Protein 4V33 (pdb70)

CATH classification: 2.60.40.3760 (+1 more: 3.20.20.370)

Organism: Bacillus anthracis (NCBI:txid1392)

Nearest PDB structures (foldseek):
  4v33-assembly2_B  TM=1.003E+00  e=7.677E-71  Bacillus anthracis
  4hd5-assembly1_A  TM=9.875E-01  e=7.000E-64  Bacillus cereus ATCC 14579
  6go1-assembly2_B  TM=9.742E-01  e=2.228E-50  Bacillus anthracis
  6u4z-assembly1_A  TM=4.880E-01  e=1.611E-02  Bacteroides thetaiotaomicron
  3s98-assembly1_A  TM=6.382E-01  e=1.576E-01  Homo sapiens

InterPro domains:
  IPR002509 NodB homology domain [PF01522] (196-316)
  IPR002509 NodB homology domain [PS51677] (198-360)
  IPR011330 Glycoside hydrolase/deacetylase, beta/alpha-barrel [SSF88713] (162-332)

Solvent-accessible surface area: 29241 Å² total

Structure (mmCIF, N/CA/C/O backbone):
data_4V33
#
_entry.id   4V33
#
_cell.length_a   108.964
_cell.length_b   68.763
_cell.length_c   132.022
_cell.angle_alpha   90.00
_cell.angle_beta   96.86
_cell.angle_gamma   90.00
#
_symmetry.space_group_name_H-M   'C 1 2 1'
#
loop_
_entity.id
_entity.type
_entity.pdbx_description
1 polymer 'POLYSACCHARIDE DEACETYLASE-LIKE PROTEIN'
2 non-polymer 'ACETATE ION'
3 non-polymer 'ZINC ION'
4 non-polymer 1,2-ETHANEDIOL
5 water water
#
loop_
_atom_site.group_PDB
_atom_site.id
_atom_site.type_symbol
_atom_site.label_atom_id
_atom_site.label_alt_id
_atom_site.label_comp_id
_atom_site.label_asym_id
_atom_site.label_entity_id
_atom_site.label_seq_id
_atom_site.pdbx_PDB_ins_code
_atom_site.Cartn_x
_atom_site.Cartn_y
_atom_site.Cartn_z
_atom_site.occupancy
_atom_site.B_iso_or_equiv
_atom_site.auth_seq_id
_atom_site.auth_comp_id
_atom_site.auth_asym_id
_atom_site.auth_atom_id
_atom_site.pdbx_PDB_model_num
ATOM 1 N N . GLU A 1 45 ? 5.520 41.383 75.266 1.00 60.11 45 GLU A N 1
ATOM 2 C CA . GLU A 1 45 ? 5.476 41.362 76.724 1.00 54.36 45 GLU A CA 1
ATOM 3 C C . GLU A 1 45 ? 6.142 40.112 77.293 1.00 46.61 45 GLU A C 1
ATOM 4 O O . GLU A 1 45 ? 6.864 40.192 78.282 1.00 43.32 45 GLU A O 1
ATOM 10 N N . GLN A 1 46 ? 5.898 38.958 76.677 1.00 32.83 46 GLN A N 1
ATOM 11 C CA . GLN A 1 46 ? 6.613 37.740 77.064 1.00 33.93 46 GLN A CA 1
ATOM 12 C C . GLN A 1 46 ? 6.725 36.745 75.913 1.00 31.04 46 GLN A C 1
ATOM 13 O O . GLN A 1 46 ? 5.894 36.728 74.998 1.00 31.05 46 GLN A O 1
ATOM 19 N N . GLY A 1 47 ? 7.765 35.920 75.963 1.00 33.18 47 GLY A N 1
ATOM 20 C CA . GLY A 1 47 ? 7.983 34.905 74.953 1.00 30.53 47 GLY A CA 1
ATOM 21 C C . GLY A 1 47 ? 8.770 35.406 73.760 1.00 31.94 47 GLY A C 1
ATOM 22 O O . GLY A 1 47 ? 8.964 36.608 73.574 1.00 30.87 47 GLY A O 1
ATOM 23 N N . LYS A 1 48 ? 9.239 34.468 72.949 1.00 30.65 48 LYS A N 1
ATOM 24 C CA . LYS A 1 48 ? 9.981 34.799 71.745 1.00 30.79 48 LYS A CA 1
ATOM 25 C C . LYS A 1 48 ? 9.531 33.890 70.621 1.00 30.28 48 LYS A C 1
ATOM 26 O O . LYS A 1 48 ? 9.464 32.673 70.783 1.00 32.44 48 LYS A O 1
ATOM 32 N N . ILE A 1 49 ? 9.197 34.496 69.490 1.00 29.03 49 ILE A N 1
ATOM 33 C CA . ILE A 1 49 ? 8.837 33.753 68.299 1.00 25.26 49 ILE A CA 1
ATOM 34 C C . ILE A 1 49 ? 10.102 33.456 67.509 1.00 33.04 49 ILE A C 1
ATOM 35 O O . ILE A 1 49 ? 10.922 34.345 67.285 1.00 34.78 49 ILE A O 1
ATOM 40 N N . SER A 1 50 ? 10.272 32.201 67.110 1.00 30.47 50 SER A N 1
ATOM 41 C CA . SER A 1 50 ? 11.348 31.849 66.187 1.00 30.23 50 SER A CA 1
ATOM 42 C C . SER A 1 50 ? 10.802 30.927 65.110 1.00 29.74 50 SER A C 1
ATOM 43 O O . SER A 1 50 ? 9.649 30.499 65.167 1.00 29.20 50 SER A O 1
ATOM 46 N N . TYR A 1 51 ? 11.628 30.632 64.115 1.00 30.00 51 TYR A N 1
ATOM 47 C CA . TYR A 1 51 ? 11.234 29.712 63.061 1.00 31.99 51 TYR A CA 1
ATOM 48 C C . TYR A 1 51 ? 12.462 29.061 62.452 1.00 29.68 51 TYR A C 1
ATOM 49 O O . TYR A 1 51 ? 13.572 29.593 62.548 1.00 33.07 51 TYR A O 1
ATOM 58 N N . ASN A 1 52 ? 12.270 27.896 61.845 1.00 31.14 52 ASN A N 1
ATOM 59 C CA . ASN A 1 52 ? 13.365 27.233 61.153 1.00 32.02 52 ASN A CA 1
ATOM 60 C C . ASN A 1 52 ? 13.902 28.142 60.054 1.00 31.60 52 ASN A C 1
ATOM 61 O O . ASN A 1 52 ? 13.128 28.794 59.357 1.00 29.34 52 ASN A O 1
ATOM 66 N N . PRO A 1 53 ? 15.234 28.204 59.908 1.00 33.53 53 PRO A N 1
ATOM 67 C CA . PRO A 1 53 ? 15.861 29.108 58.938 1.00 33.49 53 PRO A CA 1
ATOM 68 C C . PRO A 1 53 ? 15.296 28.952 57.530 1.00 32.68 53 PRO A C 1
ATOM 69 O O . PRO A 1 53 ? 15.000 27.838 57.097 1.00 33.12 53 PRO A O 1
ATOM 73 N N . ILE A 1 54 ? 15.139 30.069 56.832 1.00 28.85 54 ILE A N 1
ATOM 74 C CA . ILE A 1 54 ? 14.685 30.042 55.453 1.00 27.56 54 ILE A CA 1
ATOM 75 C C . ILE A 1 54 ? 15.669 30.780 54.565 1.00 30.51 54 ILE A C 1
ATOM 76 O O . ILE A 1 54 ? 16.522 31.521 55.054 1.00 33.15 54 ILE A O 1
ATOM 81 N N . THR A 1 55 ? 15.558 30.556 53.261 1.00 27.17 55 THR A N 1
ATOM 82 C CA . THR A 1 55 ? 16.335 31.305 52.282 1.00 27.58 55 THR A CA 1
ATOM 83 C C . THR A 1 55 ? 15.358 31.927 51.305 1.00 25.53 55 THR A C 1
ATOM 84 O O . THR A 1 55 ? 14.146 31.748 51.435 1.00 25.35 55 THR A O 1
ATOM 88 N N . HIS A 1 56 ? 15.873 32.649 50.315 1.00 22.95 56 HIS A N 1
ATOM 89 C CA . HIS A 1 56 ? 15.012 33.304 49.332 1.00 21.27 56 HIS A CA 1
ATOM 90 C C . HIS A 1 56 ? 14.197 32.301 48.512 1.00 24.22 56 HIS A C 1
ATOM 91 O O . HIS A 1 56 ? 13.193 32.664 47.898 1.00 26.45 56 HIS A O 1
ATOM 98 N N . GLU A 1 57 ? 14.634 31.044 48.507 1.00 29.21 57 GLU A N 1
ATOM 99 C CA . GLU A 1 57 ? 13.946 29.998 47.760 1.00 32.48 57 GLU A CA 1
ATOM 100 C C . GLU A 1 57 ? 12.885 29.279 48.591 1.00 27.94 57 GLU A C 1
ATOM 101 O O . GLU A 1 57 ? 12.097 28.505 48.053 1.00 30.36 57 GLU A O 1
ATOM 107 N N . SER A 1 58 ? 12.864 29.532 49.894 1.00 25.86 58 SER A N 1
ATOM 108 C CA . SER A 1 58 ? 11.956 28.811 50.782 1.00 23.49 58 SER A CA 1
ATOM 109 C C . SER A 1 58 ? 10.492 29.142 50.509 1.00 22.64 58 SER A C 1
ATOM 110 O O . SER A 1 58 ? 10.162 30.256 50.100 1.00 22.18 58 SER A O 1
ATOM 113 N N . THR A 1 59 ? 9.618 28.165 50.743 1.00 23.65 59 THR A N 1
ATOM 114 C CA . THR A 1 59 ? 8.179 28.382 50.623 1.00 26.42 59 THR A CA 1
ATOM 115 C C . THR A 1 59 ? 7.472 28.036 51.922 1.00 26.96 59 THR A C 1
ATOM 116 O O . THR A 1 59 ? 6.285 28.308 52.078 1.00 27.02 59 THR A O 1
ATOM 120 N N . ASN A 1 60 ? 8.200 27.422 52.848 1.00 24.62 60 ASN A N 1
ATOM 121 C CA . ASN A 1 60 ? 7.627 27.049 54.132 1.00 30.28 60 ASN A CA 1
ATOM 122 C C . ASN A 1 60 ? 8.654 26.959 55.255 1.00 29.27 60 ASN A C 1
ATOM 123 O O . ASN A 1 60 ? 9.864 27.024 55.021 1.00 31.76 60 ASN A O 1
ATOM 128 N N . THR A 1 61 ? 8.155 26.821 56.477 1.00 24.34 61 THR A N 1
ATOM 129 C CA . THR A 1 61 ? 9.000 26.658 57.653 1.00 25.61 61 THR A CA 1
ATOM 130 C C . THR A 1 61 ? 8.129 26.208 58.815 1.00 29.31 61 THR A C 1
ATOM 131 O O . THR A 1 61 ? 6.952 25.904 58.629 1.00 28.52 61 THR A O 1
ATOM 135 N N . THR A 1 62 ? 8.711 26.149 60.007 1.00 25.75 62 THR A N 1
ATOM 136 C CA . THR A 1 62 ? 7.944 25.861 61.208 1.00 28.02 62 THR A CA 1
ATOM 137 C C . THR A 1 62 ? 8.209 26.938 62.248 1.00 27.40 62 THR A C 1
ATOM 138 O O . THR A 1 62 ? 9.359 27.271 62.529 1.00 30.23 62 THR A O 1
ATOM 142 N N . ILE A 1 63 ? 7.135 27.481 62.812 1.00 27.78 63 ILE A N 1
ATOM 143 C CA . ILE A 1 63 ? 7.231 28.517 63.833 1.00 26.98 63 ILE A CA 1
ATOM 144 C C . ILE A 1 63 ? 7.199 27.889 65.226 1.00 26.62 63 ILE A C 1
ATOM 145 O O . ILE A 1 63 ? 6.474 26.925 65.463 1.00 28.31 63 ILE A O 1
ATOM 150 N N . HIS A 1 64 ? 8.001 28.425 66.141 1.00 27.23 64 HIS A N 1
ATOM 151 C CA . HIS A 1 64 ? 8.005 27.951 67.519 1.00 31.52 64 HIS A CA 1
ATOM 152 C C . HIS A 1 64 ? 7.962 29.127 68.477 1.00 30.25 64 HIS A C 1
ATOM 153 O O . HIS A 1 64 ? 8.288 30.256 68.102 1.00 31.35 64 HIS A O 1
ATOM 160 N N . MET A 1 65 ? 7.580 28.855 69.721 1.00 29.17 65 MET A N 1
ATOM 161 C CA A MET A 1 65 ? 7.707 29.852 70.770 0.50 31.33 65 MET A CA 1
ATOM 162 C CA B MET A 1 65 ? 7.807 29.852 70.770 0.50 31.33 65 MET A CA 1
ATOM 163 C C . MET A 1 65 ? 8.584 29.341 71.903 1.00 36.44 65 MET A C 1
ATOM 164 O O . MET A 1 65 ? 8.485 28.183 72.308 1.00 39.09 65 MET A O 1
ATOM 173 N N . THR A 1 66 ? 9.440 30.216 72.413 1.00 32.30 66 THR A N 1
ATOM 174 C CA . THR A 1 66 ? 10.238 29.897 73.586 1.00 33.87 66 THR A CA 1
ATOM 175 C C . THR A 1 66 ? 10.104 31.008 74.617 1.00 35.77 66 THR A C 1
ATOM 176 O O . THR A 1 66 ? 9.437 32.015 74.372 1.00 33.06 66 THR A O 1
ATOM 180 N N . ASP A 1 67 ? 10.721 30.804 75.778 1.00 35.69 67 ASP A N 1
ATOM 181 C CA . ASP A 1 67 ? 10.796 31.826 76.818 1.00 37.90 67 ASP A CA 1
ATOM 182 C C . ASP A 1 67 ? 9.431 32.284 77.339 1.00 37.54 67 ASP A C 1
ATOM 183 O O . ASP A 1 67 ? 9.298 33.403 77.835 1.00 38.11 67 ASP A O 1
ATOM 188 N N . ILE A 1 68 ? 8.421 31.426 77.226 1.00 31.89 68 ILE A N 1
ATOM 189 C CA . ILE A 1 68 ? 7.105 31.748 77.775 1.00 30.16 68 ILE A CA 1
ATOM 190 C C . ILE A 1 68 ? 7.149 31.628 79.286 1.00 35.19 68 ILE A C 1
ATOM 191 O O . ILE A 1 68 ? 7.687 30.658 79.819 1.00 36.58 68 ILE A O 1
ATOM 196 N N . LYS A 1 69 ? 6.579 32.611 79.975 1.00 30.98 69 LYS A N 1
ATOM 197 C CA . LYS A 1 69 ? 6.566 32.594 81.432 1.00 37.61 69 LYS A CA 1
ATOM 198 C C . LYS A 1 69 ? 5.277 32.023 82.012 1.00 35.59 69 LYS A C 1
ATOM 199 O O . LYS A 1 69 ? 5.319 31.258 82.958 1.00 36.18 69 LYS A O 1
ATOM 205 N N . ASP A 1 70 ? 4.134 32.381 81.441 1.00 27.91 70 ASP A N 1
ATOM 206 C CA . ASP A 1 70 ? 2.867 31.815 81.886 1.00 27.85 70 ASP A CA 1
ATOM 207 C C . ASP A 1 70 ? 2.719 30.349 81.479 1.00 27.26 70 ASP A C 1
ATOM 208 O O . ASP A 1 70 ? 3.261 29.912 80.461 1.00 32.01 70 ASP A O 1
ATOM 213 N N . THR A 1 71 ? 1.967 29.599 82.272 1.00 29.09 71 THR A N 1
ATOM 214 C CA A THR A 1 71 ? 1.557 28.242 81.919 0.56 28.89 71 THR A CA 1
ATOM 215 C CA B THR A 1 71 ? 1.593 28.249 81.886 0.44 28.48 71 THR A CA 1
ATOM 216 C C . THR A 1 71 ? 0.430 28.308 80.897 1.00 29.04 71 THR A C 1
ATOM 217 O O . THR A 1 71 ? -0.601 28.922 81.160 1.00 31.61 71 THR A O 1
ATOM 224 N N . LEU A 1 72 ? 0.615 27.671 79.745 1.00 25.22 72 LEU A N 1
ATOM 225 C CA . LEU A 1 72 ? -0.372 27.743 78.670 1.00 24.78 72 LEU A CA 1
ATOM 226 C C . LEU A 1 72 ? -0.808 26.381 78.154 1.00 28.94 72 LEU A C 1
ATOM 227 O O . LEU A 1 72 ? -0.051 25.413 78.202 1.00 30.05 72 LEU A O 1
ATOM 232 N N . THR A 1 73 ? -2.026 26.322 77.624 1.00 26.16 73 THR A N 1
ATOM 233 C CA A THR A 1 73 ? -2.519 25.124 76.958 0.32 26.70 73 THR A CA 1
ATOM 234 C CA B THR A 1 73 ? -2.491 25.117 76.951 0.68 25.85 73 THR A CA 1
ATOM 235 C C . THR A 1 73 ? -2.415 25.291 75.441 1.00 27.37 73 THR A C 1
ATOM 236 O O . THR A 1 73 ? -2.384 24.313 74.695 1.00 25.52 73 THR A O 1
ATOM 243 N N . GLU A 1 74 ? -2.355 26.541 74.991 1.00 22.01 74 GLU A N 1
ATOM 244 C CA . GLU A 1 74 ? -2.458 26.836 73.571 1.00 21.33 74 GLU A CA 1
ATOM 245 C C . GLU A 1 74 ? -1.801 28.170 73.251 1.00 20.75 74 GLU A C 1
ATOM 246 O O . GLU A 1 74 ? -1.781 29.074 74.083 1.00 21.51 74 GLU A O 1
ATOM 252 N N . VAL A 1 75 ? -1.255 28.284 72.046 1.00 20.50 75 VAL A N 1
ATOM 253 C CA . VAL A 1 75 ? -0.810 29.566 71.518 1.00 19.87 75 VAL A CA 1
ATOM 254 C C . VAL A 1 75 ? -1.579 29.816 70.233 1.00 22.41 75 VAL A C 1
ATOM 255 O O . VAL A 1 75 ? -1.708 28.922 69.398 1.00 21.20 75 VAL A O 1
ATOM 259 N N . GLN A 1 76 ? -2.117 31.020 70.081 1.00 18.35 76 GLN A N 1
ATOM 260 C CA . GLN A 1 76 ? -2.756 31.383 68.820 1.00 17.69 76 GLN A CA 1
ATOM 261 C C . GLN A 1 76 ? -1.922 32.412 68.101 1.00 17.70 76 GLN A C 1
ATOM 262 O O . GLN A 1 76 ? -1.572 33.442 68.675 1.00 17.34 76 GLN A O 1
ATOM 268 N N . TYR A 1 77 ? -1.601 32.122 66.843 1.00 17.14 77 TYR A N 1
ATOM 269 C CA . TYR A 1 77 ? -0.793 33.015 66.026 1.00 17.98 77 TYR A CA 1
ATOM 270 C C . TYR A 1 77 ? -1.674 33.733 65.023 1.00 18.34 77 TYR A C 1
ATOM 271 O O . TYR A 1 77 ? -2.214 33.107 64.107 1.00 18.35 77 TYR A O 1
ATOM 280 N N . LYS A 1 78 ? -1.824 35.042 65.191 1.00 15.80 78 LYS A N 1
ATOM 281 C CA . LYS A 1 78 ? -2.557 35.839 64.220 1.00 15.31 78 LYS A CA 1
ATOM 282 C C . LYS A 1 78 ? -1.560 36.266 63.154 1.00 15.36 78 LYS A C 1
ATOM 283 O O . LYS A 1 78 ? -0.546 36.894 63.462 1.00 17.02 78 LYS A O 1
ATOM 289 N N . ILE A 1 79 ? -1.845 35.908 61.910 1.00 14.84 79 ILE A N 1
ATOM 290 C CA . ILE A 1 79 ? -0.886 36.123 60.834 1.00 14.66 79 ILE A CA 1
ATOM 291 C C . ILE A 1 79 ? -1.566 36.787 59.654 1.00 14.25 79 ILE A C 1
ATOM 292 O O . ILE A 1 79 ? -2.695 36.434 59.284 1.00 15.32 79 ILE A O 1
ATOM 297 N N . TRP A 1 80 ? -0.881 37.769 59.078 1.00 15.03 80 TRP A N 1
ATOM 298 C CA . TRP A 1 80 ? -1.342 38.384 57.845 1.00 14.85 80 TRP A CA 1
ATOM 299 C C . TRP A 1 80 ? -0.167 38.842 57.009 1.00 14.08 80 TRP A C 1
ATOM 300 O O . TRP A 1 80 ? 0.934 39.053 57.518 1.00 17.56 80 TRP A O 1
ATOM 311 N N . ARG A 1 81 ? -0.411 38.999 55.714 1.00 15.38 81 ARG A N 1
ATOM 312 C CA . ARG A 1 81 ? 0.592 39.576 54.832 1.00 17.03 81 ARG A CA 1
ATOM 313 C C . ARG A 1 81 ? 0.503 41.076 54.930 1.00 15.96 81 ARG A C 1
ATOM 314 O O . ARG A 1 81 ? -0.569 41.641 54.737 1.00 18.37 81 ARG A O 1
ATOM 322 N N . THR A 1 82 ? 1.632 41.717 55.201 1.00 16.27 82 THR A N 1
ATOM 323 C CA . THR A 1 82 ? 1.677 43.170 55.307 1.00 16.01 82 THR A CA 1
ATOM 324 C C . THR A 1 82 ? 1.032 43.840 54.092 1.00 18.39 82 THR A C 1
ATOM 325 O O . THR A 1 82 ? 0.266 44.801 54.229 1.00 19.26 82 THR A O 1
ATOM 329 N N . ALA A 1 83 ? 1.318 43.291 52.916 1.00 16.96 83 ALA A N 1
ATOM 330 C CA . ALA A 1 83 ? 0.821 43.834 51.653 1.00 16.17 83 ALA A CA 1
ATOM 331 C C . ALA A 1 83 ? -0.703 43.831 51.559 1.00 19.93 83 ALA A C 1
ATOM 332 O O . ALA A 1 83 ? -1.293 44.673 50.882 1.00 22.42 83 ALA A O 1
ATOM 334 N N . ASP A 1 84 ? -1.340 42.886 52.240 1.00 16.41 84 ASP A N 1
ATOM 335 C CA . ASP A 1 84 ? -2.789 42.733 52.150 1.00 16.34 84 ASP A CA 1
ATOM 336 C C . ASP A 1 84 ? -3.538 43.415 53.297 1.00 17.86 84 ASP A C 1
ATOM 337 O O . ASP A 1 84 ? -4.753 43.635 53.211 1.00 22.38 84 ASP A O 1
ATOM 342 N N . GLY A 1 85 ? -2.821 43.747 54.370 1.00 19.74 85 GLY A N 1
ATOM 343 C CA . GLY A 1 85 ? -3.423 44.469 55.480 1.00 20.64 85 GLY A CA 1
ATOM 344 C C . GLY A 1 85 ? -3.873 43.581 56.625 1.00 20.33 85 GLY A C 1
ATOM 345 O O . GLY A 1 85 ? -4.294 42.440 56.425 1.00 19.80 85 GLY A O 1
ATOM 346 N N . LYS A 1 86 ? -3.805 44.125 57.835 1.00 19.23 86 LYS A N 1
ATOM 347 C CA . LYS A 1 86 ? -4.178 43.385 59.036 1.00 18.85 86 LYS A CA 1
ATOM 348 C C . LYS A 1 86 ? -5.634 42.922 59.025 1.00 19.38 86 LYS A C 1
ATOM 349 O O . LYS A 1 86 ? -5.984 41.926 59.663 1.00 19.51 86 LYS A O 1
ATOM 355 N N . GLU A 1 87 ? -6.484 43.635 58.297 1.00 21.15 87 GLU A N 1
ATOM 356 C CA . GLU A 1 87 ? -7.889 43.258 58.221 1.00 20.74 87 GLU A CA 1
ATOM 357 C C . GLU A 1 87 ? -8.074 41.869 57.602 1.00 19.60 87 GLU A C 1
ATOM 358 O O . GLU A 1 87 ? -9.115 41.233 57.803 1.00 21.98 87 GLU A O 1
ATOM 364 N N . THR A 1 88 ? -7.074 41.403 56.850 1.00 19.64 88 THR A N 1
ATOM 365 C CA . THR A 1 88 ? -7.156 40.103 56.183 1.00 18.11 88 THR A CA 1
ATOM 366 C C . THR A 1 88 ? -6.587 38.957 57.017 1.00 18.20 88 THR A C 1
ATOM 367 O O . THR A 1 88 ? -6.526 37.822 56.548 1.00 17.73 88 THR A O 1
ATOM 371 N N . ALA A 1 89 ? -6.184 39.249 58.250 1.00 16.61 89 ALA A N 1
ATOM 372 C CA . ALA A 1 89 ? -5.528 38.248 59.093 1.00 16.71 89 ALA A CA 1
ATOM 373 C C . ALA A 1 89 ? -6.387 37.025 59.388 1.00 16.19 89 ALA A C 1
ATOM 374 O O . ALA A 1 89 ? -7.620 37.101 59.426 1.00 17.85 89 ALA A O 1
ATOM 376 N N . LYS A 1 90 ? -5.716 35.897 59.599 1.00 16.70 90 LYS A N 1
ATOM 377 C CA . LYS A 1 90 ? -6.351 34.701 60.133 1.00 16.76 90 LYS A CA 1
ATOM 378 C C . LYS A 1 90 ? -5.606 34.307 61.398 1.00 16.77 90 LYS A C 1
ATOM 379 O O . LYS A 1 90 ? -4.515 34.820 61.680 1.00 18.61 90 LYS A O 1
ATOM 385 N N . SER A 1 91 ? -6.191 33.406 62.170 1.00 15.77 91 SER A N 1
ATOM 386 C CA . SER A 1 91 ? -5.537 32.941 63.381 1.00 15.94 91 SER A CA 1
ATOM 387 C C . SER A 1 91 ? -5.314 31.435 63.313 1.00 20.54 91 SER A C 1
ATOM 388 O O . SER A 1 91 ? -6.241 30.673 63.032 1.00 20.47 91 SER A O 1
ATOM 391 N N . LEU A 1 92 ? -4.081 31.015 63.577 1.00 19.71 92 LEU A N 1
ATOM 392 C CA . LEU A 1 92 ? -3.711 29.606 63.530 1.00 20.39 92 LEU A CA 1
ATOM 393 C C . LEU A 1 92 ? -3.279 29.146 64.921 1.00 24.32 92 LEU A C 1
ATOM 394 O O . LEU A 1 92 ? -2.397 29.748 65.532 1.00 23.12 92 LEU A O 1
ATOM 399 N N . SER A 1 93 ? -3.907 28.079 65.406 1.00 21.89 93 SER A N 1
ATOM 400 C CA . SER A 1 93 ? -3.708 27.594 66.769 1.00 23.74 93 SER A CA 1
ATOM 401 C C . SER A 1 93 ? -2.709 26.441 66.835 1.00 27.13 93 SER A C 1
ATOM 402 O O . SER A 1 93 ? -2.729 25.546 65.994 1.00 26.59 93 SER A O 1
ATOM 405 N N . SER A 1 94 ? -1.830 26.480 67.831 1.00 21.58 94 SER A N 1
ATOM 406 C CA . SER A 1 94 ? -1.022 25.316 68.184 1.00 23.43 94 SER A CA 1
ATOM 407 C C . SER A 1 94 ? -1.282 24.899 69.624 1.00 27.61 94 SER A C 1
ATOM 408 O O . SER A 1 94 ? -1.271 25.730 70.535 1.00 23.30 94 SER A O 1
ATOM 411 N N . LYS A 1 95 ? -1.502 23.606 69.828 1.00 25.36 95 LYS A N 1
ATOM 412 C CA . LYS A 1 95 ? -1.611 23.063 71.181 1.00 28.31 95 LYS A CA 1
ATOM 413 C C . LYS A 1 95 ? -0.457 22.098 71.443 1.00 29.66 95 LYS A C 1
ATOM 414 O O . LYS A 1 95 ? -0.508 21.284 72.366 1.00 34.19 95 LYS A O 1
ATOM 420 N N . GLU A 1 96 ? 0.587 22.214 70.626 1.00 30.54 96 GLU A N 1
ATOM 421 C CA . GLU A 1 96 ? 1.766 21.355 70.731 1.00 33.05 96 GLU A CA 1
ATOM 422 C C . GLU A 1 96 ? 2.713 21.849 71.818 1.00 29.56 96 GLU A C 1
ATOM 423 O O . GLU A 1 96 ? 3.846 22.242 71.535 1.00 37.02 96 GLU A O 1
ATOM 429 N N . LYS A 1 97 ? 2.244 21.814 73.059 1.00 34.70 97 LYS A N 1
ATOM 430 C CA . LYS A 1 97 ? 2.997 22.337 74.194 1.00 36.95 97 LYS A CA 1
ATOM 431 C C . LYS A 1 97 ? 4.373 21.689 74.363 1.00 42.73 97 LYS A C 1
ATOM 432 O O . LYS A 1 97 ? 5.344 22.358 74.721 1.00 46.35 97 LYS A O 1
ATOM 438 N N . GLU A 1 98 ? 4.459 20.393 74.090 1.00 39.82 98 GLU A N 1
ATOM 439 C CA . GLU A 1 98 ? 5.720 19.672 74.258 1.00 41.25 98 GLU A CA 1
ATOM 440 C C . GLU A 1 98 ? 6.697 19.926 73.114 1.00 41.84 98 GLU A C 1
ATOM 441 O O . GLU A 1 98 ? 7.863 19.530 73.183 1.00 42.42 98 GLU A O 1
ATOM 447 N N . LYS A 1 99 ? 6.217 20.587 72.063 1.00 38.83 99 LYS A N 1
ATOM 448 C CA . LYS A 1 99 ? 7.056 20.933 70.923 1.00 39.15 99 LYS A CA 1
ATOM 449 C C . LYS A 1 99 ? 7.134 22.446 70.730 1.00 34.52 99 LYS A C 1
ATOM 450 O O . LYS A 1 99 ? 7.156 22.931 69.598 1.00 37.11 99 LYS A O 1
ATOM 456 N N . GLN A 1 100 ? 7.178 23.179 71.840 1.00 36.87 100 GLN A N 1
ATOM 457 C CA . GLN A 1 100 ? 7.303 24.637 71.820 1.00 39.20 100 GLN A CA 1
ATOM 458 C C . GLN A 1 100 ? 6.226 25.315 70.967 1.00 33.69 100 GLN A C 1
ATOM 459 O O . GLN A 1 100 ? 6.500 26.282 70.257 1.00 33.98 100 GLN A O 1
ATOM 465 N N . PHE A 1 101 ? 5.007 24.787 71.054 1.00 31.43 101 PHE A N 1
ATOM 466 C CA . PHE A 1 101 ? 3.856 25.314 70.318 1.00 27.50 101 PHE A CA 1
ATOM 467 C C . PHE A 1 101 ? 4.149 25.463 68.834 1.00 28.54 101 PHE A C 1
ATOM 468 O O . PHE A 1 101 ? 3.844 26.481 68.203 1.00 26.69 101 PHE A O 1
ATOM 476 N N . SER A 1 102 ? 4.742 24.405 68.297 1.00 27.87 102 SER A N 1
ATOM 477 C CA A SER A 1 102 ? 5.122 24.339 66.896 0.61 27.88 102 SER A CA 1
ATOM 478 C CA B SER A 1 102 ? 5.126 24.363 66.895 0.39 27.62 102 SER A CA 1
ATOM 479 C C . SER A 1 102 ? 3.937 24.614 65.980 1.00 26.53 102 SER A C 1
ATOM 480 O O . SER A 1 102 ? 2.830 24.121 66.220 1.00 26.12 102 SER A O 1
ATOM 485 N N . LEU A 1 103 ? 4.177 25.398 64.936 1.00 26.01 103 LEU A N 1
ATOM 486 C CA . LEU A 1 103 ? 3.164 25.690 63.935 1.00 26.55 103 LEU A CA 1
ATOM 487 C C . LEU A 1 103 ? 3.792 25.639 62.552 1.00 27.03 103 LEU A C 1
ATOM 488 O O . LEU A 1 103 ? 4.661 26.452 62.226 1.00 28.38 103 LEU A O 1
ATOM 493 N N . PRO A 1 104 ? 3.362 24.672 61.732 1.00 26.36 104 PRO A N 1
ATOM 494 C CA . PRO A 1 104 ? 3.806 24.636 60.338 1.00 27.60 104 PRO A CA 1
ATOM 495 C C . PRO A 1 104 ? 3.296 25.869 59.607 1.00 26.23 104 PRO A C 1
ATOM 496 O O . PRO A 1 104 ? 2.130 26.244 59.745 1.00 29.44 104 PRO A O 1
ATOM 500 N N . PHE A 1 105 ? 4.173 26.508 58.845 1.00 27.46 105 PHE A N 1
ATOM 501 C CA . PHE A 1 105 ? 3.788 27.667 58.064 1.00 24.42 105 PHE A CA 1
ATOM 502 C C . PHE A 1 105 ? 4.144 27.419 56.612 1.00 27.81 105 PHE A C 1
ATOM 503 O O . PHE A 1 105 ? 5.274 27.057 56.307 1.00 33.10 105 PHE A O 1
ATOM 511 N N . ASP A 1 106 ? 3.187 27.627 55.718 1.00 27.75 106 ASP A N 1
ATOM 512 C CA . ASP A 1 106 ? 3.436 27.451 54.297 1.00 25.52 106 ASP A CA 1
ATOM 513 C C . ASP A 1 106 ? 2.772 28.573 53.515 1.00 23.39 106 ASP A C 1
ATOM 514 O O . ASP A 1 106 ? 1.619 28.917 53.772 1.00 25.10 106 ASP A O 1
ATOM 519 N N . THR A 1 107 ? 3.488 29.145 52.550 1.00 22.29 107 THR A N 1
ATOM 520 C CA . THR A 1 107 ? 2.904 30.202 51.736 1.00 22.91 107 THR A CA 1
ATOM 521 C C . THR A 1 107 ? 1.673 29.712 50.970 1.00 23.11 107 THR A C 1
ATOM 522 O O . THR A 1 107 ? 0.837 30.512 50.559 1.00 20.51 107 THR A O 1
ATOM 526 N N . LYS A 1 108 ? 1.558 28.396 50.804 1.00 22.42 108 LYS A N 1
ATOM 527 C CA . LYS A 1 108 ? 0.370 27.786 50.213 1.00 27.03 108 LYS A CA 1
ATOM 528 C C . LYS A 1 108 ? -0.893 28.138 51.012 1.00 27.33 108 LYS A C 1
ATOM 529 O O . LYS A 1 108 ? -1.995 28.169 50.462 1.00 31.21 108 LYS A O 1
ATOM 535 N N . GLU A 1 109 ? -0.725 28.408 52.305 1.00 23.86 109 GLU A N 1
ATOM 536 C CA . GLU A 1 109 ? -1.848 28.768 53.173 1.00 27.66 109 GLU A CA 1
ATOM 537 C C . GLU A 1 109 ? -2.274 30.216 52.969 1.00 23.20 109 GLU A C 1
ATOM 538 O O . GLU A 1 109 ? -3.254 30.670 53.567 1.00 21.78 109 GLU A O 1
ATOM 544 N N . PHE A 1 110 ? -1.510 30.950 52.164 1.00 20.95 110 PHE A N 1
ATOM 545 C CA . PHE A 1 110 ? -1.809 32.349 51.874 1.00 17.90 110 PHE A CA 1
ATOM 546 C C . PHE A 1 110 ? -1.807 32.592 50.368 1.00 18.72 110 PHE A C 1
ATOM 547 O O . PHE A 1 110 ? -1.186 33.531 49.870 1.00 19.74 110 PHE A O 1
ATOM 555 N N . GLU A 1 111 ? -2.526 31.723 49.665 1.00 19.94 111 GLU A N 1
ATOM 556 C CA . GLU A 1 111 ? -2.734 31.832 48.222 1.00 20.40 111 GLU A CA 1
ATOM 557 C C . GLU A 1 111 ? -1.435 31.766 47.410 1.00 22.56 111 GLU A C 1
ATOM 558 O O . GLU A 1 111 ? -1.395 32.217 46.264 1.00 24.01 111 GLU A O 1
ATOM 564 N N . GLY A 1 112 ? -0.384 31.198 47.999 1.00 22.02 112 GLY A N 1
ATOM 565 C CA . GLY A 1 112 ? 0.908 31.119 47.330 1.00 22.36 112 GLY A CA 1
ATOM 566 C C . GLY A 1 112 ? 1.673 32.432 47.330 1.00 23.91 112 GLY A C 1
ATOM 567 O O . GLY A 1 112 ? 2.711 32.569 46.672 1.00 22.71 112 GLY A O 1
ATOM 568 N N . LYS A 1 113 ? 1.158 33.409 48.063 1.00 19.55 113 LYS A N 1
ATOM 569 C CA . LYS A 1 113 ? 1.745 34.736 48.085 1.00 15.52 113 LYS A CA 1
ATOM 570 C C . LYS A 1 113 ? 2.987 34.794 48.973 1.00 20.88 113 LYS A C 1
ATOM 571 O O . LYS A 1 113 ? 3.140 34.004 49.900 1.00 20.80 113 LYS A O 1
ATOM 577 N N . ARG A 1 114 ? 3.869 35.742 48.673 1.00 20.62 114 ARG A N 1
ATOM 578 C CA . ARG A 1 114 ? 5.138 35.870 49.376 1.00 17.77 114 ARG A CA 1
ATOM 579 C C . ARG A 1 114 ? 5.275 37.263 49.991 1.00 19.88 114 ARG A C 1
ATOM 580 O O . ARG A 1 114 ? 4.299 38.012 50.085 1.00 23.25 114 ARG A O 1
ATOM 588 N N . GLY A 1 115 ? 6.476 37.610 50.430 1.00 16.07 115 GLY A N 1
ATOM 589 C CA . GLY A 1 115 ? 6.680 38.874 51.111 1.00 16.76 115 GLY A CA 1
ATOM 590 C C . GLY A 1 115 ? 6.691 38.761 52.624 1.00 17.44 115 GLY A C 1
ATOM 591 O O . GLY A 1 115 ? 6.899 37.680 53.183 1.00 17.95 115 GLY A O 1
ATOM 592 N N . GLU A 1 116 ? 6.480 39.896 53.283 1.00 16.23 116 GLU A N 1
ATOM 593 C CA . GLU A 1 116 ? 6.478 39.963 54.742 1.00 17.70 116 GLU A CA 1
ATOM 594 C C . GLU A 1 116 ? 5.132 39.538 55.325 1.00 17.59 116 GLU A C 1
ATOM 595 O O . GLU A 1 116 ? 4.065 40.009 54.903 1.00 17.89 116 GLU A O 1
ATOM 601 N N . PHE A 1 117 ? 5.200 38.630 56.287 1.00 17.28 117 PHE A N 1
ATOM 602 C CA . PHE A 1 117 ? 4.034 38.211 57.051 1.00 18.16 117 PHE A CA 1
ATOM 603 C C . PHE A 1 117 ? 4.239 38.653 58.492 1.00 17.21 117 PHE A C 1
ATOM 604 O O . PHE A 1 117 ? 5.259 38.338 59.096 1.00 19.66 117 PHE A O 1
ATOM 612 N N . GLN A 1 118 ? 3.269 39.377 59.045 1.00 17.27 118 GLN A N 1
ATOM 613 C CA . GLN A 1 118 ? 3.315 39.736 60.460 1.00 16.56 118 GLN A CA 1
ATOM 614 C C . GLN A 1 118 ? 2.676 38.651 61.318 1.00 17.34 118 GLN A C 1
ATOM 615 O O . GLN A 1 118 ? 1.740 37.975 60.880 1.00 16.51 118 GLN A O 1
ATOM 621 N N . ILE A 1 119 ? 3.212 38.473 62.525 1.00 18.24 119 ILE A N 1
ATOM 622 C CA . ILE A 1 119 ? 2.767 37.430 63.438 1.00 18.73 119 ILE A CA 1
ATOM 623 C C . ILE A 1 119 ? 2.541 38.035 64.823 1.00 19.48 119 ILE A C 1
ATOM 624 O O . ILE A 1 119 ? 3.451 38.629 65.396 1.00 20.13 119 ILE A O 1
ATOM 629 N N . GLU A 1 120 ? 1.327 37.892 65.352 1.00 18.02 120 GLU A N 1
ATOM 630 C CA . GLU A 1 120 ? 1.032 38.283 66.729 1.00 17.85 120 GLU A CA 1
ATOM 631 C C . GLU A 1 120 ? 0.597 37.048 67.484 1.00 19.98 120 GLU A C 1
ATOM 632 O O . GLU A 1 120 ? -0.385 36.406 67.109 1.00 23.42 120 GLU A O 1
ATOM 638 N N . ALA A 1 121 ? 1.304 36.728 68.560 1.00 18.88 121 ALA A N 1
ATOM 639 C CA . ALA A 1 121 ? 0.984 35.539 69.339 1.00 18.33 121 ALA A CA 1
ATOM 640 C C . ALA A 1 121 ? 0.320 35.885 70.660 1.00 20.34 121 ALA A C 1
ATOM 641 O O . ALA A 1 121 ? 0.746 36.803 71.356 1.00 20.79 121 ALA A O 1
ATOM 643 N N . ILE A 1 122 ? -0.731 35.141 70.990 1.00 18.13 122 ILE A N 1
ATOM 644 C CA . ILE A 1 122 ? -1.340 35.196 72.311 1.00 18.50 122 ILE A CA 1
ATOM 645 C C . ILE A 1 122 ? -1.375 33.795 72.885 1.00 18.92 122 ILE A C 1
ATOM 646 O O . ILE A 1 122 ? -1.333 32.815 72.146 1.00 20.51 122 ILE A O 1
ATOM 651 N N . GLY A 1 123 ? -1.417 33.702 74.211 1.00 19.53 123 GLY A N 1
ATOM 652 C CA . GLY A 1 123 ? -1.509 32.413 74.862 1.00 20.02 123 GLY A CA 1
ATOM 653 C C . GLY A 1 123 ? -2.888 32.218 75.457 1.00 19.80 123 GLY A C 1
ATOM 654 O O . GLY A 1 123 ? -3.568 33.192 75.788 1.00 19.56 123 GLY A O 1
ATOM 655 N N . ILE A 1 124 ? -3.305 30.962 75.583 1.00 20.01 124 ILE A N 1
ATOM 656 C CA . ILE A 1 124 ? -4.571 30.634 76.232 1.00 19.97 124 ILE A CA 1
ATOM 657 C C . ILE A 1 124 ? -4.295 29.729 77.422 1.00 23.18 124 ILE A C 1
ATOM 658 O O . ILE A 1 124 ? -3.626 28.704 77.274 1.00 23.04 124 ILE A O 1
ATOM 663 N N . LYS A 1 125 ? -4.806 30.102 78.596 1.00 21.85 125 LYS A N 1
ATOM 664 C CA . LYS A 1 125 ? -4.686 29.266 79.795 1.00 22.69 125 LYS A CA 1
ATOM 665 C C . LYS A 1 125 ? -5.761 28.179 79.796 1.00 22.46 125 LYS A C 1
ATOM 666 O O . LYS A 1 125 ? -6.698 28.216 78.991 1.00 23.31 125 LYS A O 1
ATOM 672 N N . GLU A 1 126 ? -5.629 27.227 80.719 1.00 26.08 126 GLU A N 1
ATOM 673 C CA . GLU A 1 126 ? -6.588 26.132 80.831 1.00 31.02 126 GLU A CA 1
ATOM 674 C C . GLU A 1 126 ? -8.019 26.633 81.050 1.00 27.68 126 GLU A C 1
ATOM 675 O O . GLU A 1 126 ? -8.962 26.071 80.493 1.00 29.44 126 GLU A O 1
ATOM 681 N N . ASP A 1 127 ? -8.182 27.698 81.833 1.00 25.87 127 ASP A N 1
ATOM 682 C CA . ASP A 1 127 ? -9.523 28.250 82.046 1.00 26.29 127 ASP A CA 1
ATOM 683 C C . ASP A 1 127 ? -9.995 29.192 80.936 1.00 23.22 127 ASP A C 1
ATOM 684 O O . ASP A 1 127 ? -11.086 29.757 81.028 1.00 24.37 127 ASP A O 1
ATOM 689 N N . GLY A 1 128 ? -9.174 29.367 79.899 1.00 22.29 128 GLY A N 1
ATOM 690 C CA . GLY A 1 128 ? -9.578 30.156 78.747 1.00 21.64 128 GLY A CA 1
ATOM 691 C C . GLY A 1 128 ? -9.052 31.582 78.712 1.00 19.93 128 GLY A C 1
ATOM 692 O O . GLY A 1 128 ? -9.227 32.285 77.716 1.00 20.63 128 GLY A O 1
ATOM 693 N N . LYS A 1 129 ? -8.419 32.012 79.802 1.00 21.67 129 LYS A N 1
ATOM 694 C CA . LYS A 1 129 ? -7.870 33.363 79.878 1.00 20.41 129 LYS A CA 1
ATOM 695 C C . LYS A 1 129 ? -6.847 33.596 78.772 1.00 21.62 129 LYS A C 1
ATOM 696 O O . LYS A 1 129 ? -5.984 32.752 78.537 1.00 21.87 129 LYS A O 1
ATOM 702 N N . THR A 1 130 ? -6.952 34.729 78.082 1.00 19.73 130 THR A N 1
ATOM 703 C CA . THR A 1 130 ? -5.973 35.064 77.046 1.00 19.43 130 THR A CA 1
ATOM 704 C C . THR A 1 130 ? -4.824 35.873 77.633 1.00 20.76 130 THR A C 1
ATOM 705 O O . THR A 1 130 ? -5.019 36.692 78.539 1.00 22.75 130 THR A O 1
ATOM 709 N N . ILE A 1 131 ? -3.627 35.624 77.114 1.00 20.30 131 ILE A N 1
ATOM 710 C CA . ILE A 1 131 ? -2.405 36.246 77.610 1.00 23.62 131 ILE A CA 1
ATOM 711 C C . ILE A 1 131 ? -1.626 36.812 76.432 1.00 23.30 131 ILE A C 1
ATOM 712 O O . ILE A 1 131 ? -1.248 36.071 75.528 1.00 21.52 131 ILE A O 1
ATOM 717 N N . PRO A 1 132 ? -1.377 38.128 76.435 1.00 24.14 132 PRO A N 1
ATOM 718 C CA . PRO A 1 132 ? -0.558 38.709 75.367 1.00 25.00 132 PRO A CA 1
ATOM 719 C C . PRO A 1 132 ? 0.857 38.146 75.432 1.00 21.33 132 PRO A C 1
ATOM 720 O O . PRO A 1 132 ? 1.434 38.056 76.515 1.00 23.82 132 PRO A O 1
ATOM 724 N N . LEU A 1 133 ? 1.401 37.755 74.287 1.00 20.85 133 LEU A N 1
ATOM 725 C CA . LEU A 1 133 ? 2.769 37.262 74.266 1.00 25.24 133 LEU A CA 1
ATOM 726 C C . LEU A 1 133 ? 3.675 38.255 73.543 1.00 24.39 133 LEU A C 1
ATOM 727 O O . LEU A 1 133 ? 4.201 39.183 74.159 1.00 27.72 133 LEU A O 1
ATOM 732 N N . THR A 1 134 ? 3.844 38.085 72.241 1.00 22.36 134 THR A N 1
ATOM 733 C CA . THR A 1 134 ? 4.775 38.933 71.511 1.00 23.61 134 THR A CA 1
ATOM 734 C C . THR A 1 134 ? 4.436 38.989 70.021 1.00 23.09 134 THR A C 1
ATOM 735 O O . THR A 1 134 ? 3.519 38.309 69.555 1.00 23.56 134 THR A O 1
ATOM 739 N N . LYS A 1 135 ? 5.164 39.823 69.288 1.00 22.30 135 LYS A N 1
ATOM 740 C CA . LYS A 1 135 ? 4.939 40.004 67.863 1.00 22.75 135 LYS A CA 1
ATOM 741 C C . LYS A 1 135 ? 6.252 39.813 67.128 1.00 22.69 135 LYS A C 1
ATOM 742 O O . LYS A 1 135 ? 7.323 40.062 67.686 1.00 25.69 135 LYS A O 1
ATOM 748 N N . SER A 1 136 ? 6.163 39.364 65.881 1.00 22.32 136 SER A N 1
ATOM 749 C CA . SER A 1 136 ? 7.336 39.246 65.030 1.00 21.27 136 SER A CA 1
ATOM 750 C C . SER A 1 136 ? 6.883 39.270 63.580 1.00 21.21 136 SER A C 1
ATOM 751 O O . SER A 1 136 ? 5.748 39.641 63.277 1.00 20.53 136 SER A O 1
ATOM 754 N N . ALA A 1 137 ? 7.788 38.885 62.692 1.00 23.58 137 ALA A N 1
ATOM 755 C CA . ALA A 1 137 ? 7.491 38.811 61.278 1.00 21.93 137 ALA A CA 1
ATOM 756 C C . ALA A 1 137 ? 8.400 37.782 60.630 1.00 19.08 137 ALA A C 1
ATOM 757 O O . ALA A 1 137 ? 9.464 37.443 61.162 1.00 22.87 137 ALA A O 1
ATOM 759 N N . ILE A 1 138 ? 7.955 37.275 59.490 1.00 19.33 138 ILE A N 1
ATOM 760 C CA . ILE A 1 138 ? 8.769 36.397 58.666 1.00 21.16 138 ILE A CA 1
ATOM 761 C C . ILE A 1 138 ? 8.638 36.854 57.221 1.00 18.21 138 ILE A C 1
ATOM 762 O O . ILE A 1 138 ? 7.551 37.212 56.771 1.00 19.41 138 ILE A O 1
ATOM 767 N N . THR A 1 139 ? 9.753 36.864 56.498 1.00 19.44 139 THR A N 1
ATOM 768 C CA . THR A 1 139 ? 9.735 37.349 55.125 1.00 20.02 139 THR A CA 1
ATOM 769 C C . THR A 1 139 ? 10.190 36.293 54.127 1.00 19.48 139 THR A C 1
ATOM 770 O O . THR A 1 139 ? 11.314 35.796 54.196 1.00 21.94 139 THR A O 1
ATOM 774 N N . PHE A 1 140 ? 9.291 35.949 53.209 1.00 17.30 140 PHE A N 1
ATOM 775 C CA . PHE A 1 140 ? 9.623 35.112 52.066 1.00 19.42 140 PHE A CA 1
ATOM 776 C C . PHE A 1 140 ? 9.905 36.035 50.886 1.00 19.06 140 PHE A C 1
ATOM 777 O O . PHE A 1 140 ? 8.986 36.614 50.308 1.00 18.63 140 PHE A O 1
ATOM 785 N N . GLU A 1 141 ? 11.184 36.184 50.554 1.00 19.82 141 GLU A N 1
ATOM 786 C CA . GLU A 1 141 ? 11.621 37.202 49.595 1.00 18.97 141 GLU A CA 1
ATOM 787 C C . GLU A 1 141 ? 10.851 37.179 48.287 1.00 18.41 141 GLU A C 1
ATOM 788 O O . GLU A 1 141 ? 10.682 36.125 47.672 1.00 21.24 141 GLU A O 1
ATOM 794 N N . GLN A 1 142 ? 10.362 38.349 47.889 1.00 18.72 142 GLN A N 1
ATOM 795 C CA . GLN A 1 142 ? 9.675 38.496 46.611 1.00 17.21 142 GLN A CA 1
ATOM 796 C C . GLN A 1 142 ? 10.628 38.889 45.501 1.00 18.28 142 GLN A C 1
ATOM 797 O O . GLN A 1 142 ? 11.562 39.664 45.710 1.00 19.55 142 GLN A O 1
ATOM 803 N N . LYS A 1 143 ? 10.374 38.359 44.313 1.00 17.33 143 LYS A N 1
ATOM 804 C CA A LYS A 1 143 ? 11.121 38.781 43.136 0.54 17.16 143 LYS A CA 1
ATOM 805 C CA B LYS A 1 143 ? 11.108 38.777 43.126 0.46 17.36 143 LYS A CA 1
ATOM 806 C C . LYS A 1 143 ? 10.674 40.184 42.739 1.00 17.57 143 LYS A C 1
ATOM 807 O O . LYS A 1 143 ? 9.516 40.570 42.942 1.00 19.68 143 LYS A O 1
ATOM 818 N N . VAL A 1 144 ? 11.604 40.951 42.183 1.00 16.99 144 VAL A N 1
ATOM 819 C CA . VAL A 1 144 ? 11.332 42.331 41.821 1.00 17.96 144 VAL A CA 1
ATOM 820 C C . VAL A 1 144 ? 11.837 42.573 40.401 1.00 15.44 144 VAL A C 1
ATOM 821 O O . VAL A 1 144 ? 13.034 42.718 40.189 1.00 17.47 144 VAL A O 1
ATOM 825 N N . PRO A 1 145 ? 10.919 42.589 39.420 1.00 12.83 145 PRO A N 1
ATOM 826 C CA . PRO A 1 145 ? 11.359 42.956 38.071 1.00 13.12 145 PRO A CA 1
ATOM 827 C C . PRO A 1 145 ? 11.682 44.440 38.009 1.00 13.41 145 PRO A C 1
ATOM 828 O O . PRO A 1 145 ? 10.937 45.277 38.530 1.00 14.44 145 PRO A O 1
ATOM 832 N N . VAL A 1 146 ? 12.799 44.747 37.362 1.00 13.90 146 VAL A N 1
ATOM 833 C CA . VAL A 1 146 ? 13.240 46.119 37.174 1.00 15.34 146 VAL A CA 1
ATOM 834 C C . VAL A 1 146 ? 13.268 46.358 35.666 1.00 12.99 146 VAL A C 1
ATOM 835 O O . VAL A 1 146 ? 14.172 45.898 34.970 1.00 14.58 146 VAL A O 1
ATOM 839 N N . LEU A 1 147 ? 12.240 47.039 35.166 1.00 13.76 147 LEU A N 1
ATOM 840 C CA . LEU A 1 147 ? 12.097 47.270 33.724 1.00 12.99 147 LEU A CA 1
ATOM 841 C C . LEU A 1 147 ? 13.062 48.329 33.226 1.00 12.83 147 LEU A C 1
ATOM 842 O O . LEU A 1 147 ? 13.299 49.334 33.900 1.00 15.01 147 LEU A O 1
ATOM 847 N N . MET A 1 148 ? 13.603 48.109 32.028 1.00 11.68 148 MET A N 1
ATOM 848 C CA . MET A 1 148 ? 14.496 49.071 31.400 1.00 12.64 148 MET A CA 1
ATOM 849 C C . MET A 1 148 ? 13.923 49.573 30.073 1.00 14.66 148 MET A C 1
ATOM 850 O O . MET A 1 148 ? 13.801 48.805 29.106 1.00 15.02 148 MET A O 1
ATOM 855 N N . TYR A 1 149 ? 13.557 50.853 30.060 1.00 13.30 149 TYR A N 1
ATOM 856 C CA . TYR A 1 149 ? 13.168 51.563 28.846 1.00 11.56 149 TYR A CA 1
ATOM 857 C C . TYR A 1 149 ? 14.240 52.558 28.442 1.00 13.05 149 TYR A C 1
ATOM 858 O O . TYR A 1 149 ? 15.095 52.929 29.254 1.00 13.53 149 TYR A O 1
ATOM 867 N N . HIS A 1 150 ? 14.208 52.978 27.179 1.00 13.38 150 HIS A N 1
ATOM 868 C CA . HIS A 1 150 ? 15.054 54.056 26.694 1.00 14.07 150 HIS A CA 1
ATOM 869 C C . HIS A 1 150 ? 14.199 55.180 26.117 1.00 16.29 150 HIS A C 1
ATOM 870 O O . HIS A 1 150 ? 13.732 56.038 26.864 1.00 17.65 150 HIS A O 1
ATOM 877 N N . ALA A 1 151 ? 13.983 55.175 24.804 1.00 15.41 151 ALA A N 1
ATOM 878 C CA . ALA A 1 151 ? 13.163 56.201 24.168 1.00 15.96 151 ALA A CA 1
ATOM 879 C C . ALA A 1 151 ? 11.690 55.806 24.221 1.00 16.54 151 ALA A C 1
ATOM 880 O O . ALA A 1 151 ? 11.346 54.642 24.011 1.00 15.70 151 ALA A O 1
ATOM 882 N N . ILE A 1 152 ? 10.831 56.769 24.546 1.00 14.92 152 ILE A N 1
ATOM 883 C CA . ILE A 1 152 ? 9.383 56.595 24.422 1.00 14.61 152 ILE A CA 1
ATOM 884 C C . ILE A 1 152 ? 8.922 57.564 23.347 1.00 15.85 152 ILE A C 1
ATOM 885 O O . ILE A 1 152 ? 8.665 58.738 23.604 1.00 16.75 152 ILE A O 1
ATOM 890 N N . ASP A 1 153 ? 8.862 57.083 22.113 1.00 16.34 153 ASP A N 1
ATOM 891 C CA . ASP A 1 153 ? 8.539 57.955 20.991 1.00 17.72 153 ASP A CA 1
ATOM 892 C C . ASP A 1 153 ? 8.153 57.079 19.822 1.00 23.27 153 ASP A C 1
ATOM 893 O O . ASP A 1 153 ? 8.491 55.891 19.812 1.00 20.48 153 ASP A O 1
ATOM 898 N N . ASP A 1 154 ? 7.442 57.665 18.857 1.00 26.16 154 ASP A N 1
ATOM 899 C CA . ASP A 1 154 ? 7.120 56.989 17.603 1.00 24.86 154 ASP A CA 1
ATOM 900 C C . ASP A 1 154 ? 8.362 57.036 16.739 1.00 30.50 154 ASP A C 1
ATOM 901 O O . ASP A 1 154 ? 8.862 58.115 16.418 1.00 38.58 154 ASP A O 1
ATOM 906 N N . TYR A 1 155 ? 8.877 55.871 16.374 1.00 26.58 155 TYR A N 1
ATOM 907 C CA . TYR A 1 155 ? 10.124 55.805 15.619 1.00 24.43 155 TYR A CA 1
ATOM 908 C C . TYR A 1 155 ? 9.917 56.246 14.172 1.00 31.23 155 TYR A C 1
ATOM 909 O O . TYR A 1 155 ? 8.990 55.790 13.504 1.00 35.34 155 TYR A O 1
ATOM 918 N N . HIS A 1 156 ? 10.782 57.135 13.690 1.00 29.05 156 HIS A N 1
ATOM 919 C CA A HIS A 1 156 ? 10.663 57.695 12.347 0.60 35.46 156 HIS A CA 1
ATOM 920 C CA B HIS A 1 156 ? 10.648 57.642 12.327 0.40 35.25 156 HIS A CA 1
ATOM 921 C C . HIS A 1 156 ? 11.945 57.522 11.536 1.00 40.23 156 HIS A C 1
ATOM 922 O O . HIS A 1 156 ? 12.195 58.284 10.603 1.00 39.67 156 HIS A O 1
ATOM 935 N N . GLY A 1 157 ? 12.764 56.544 11.907 1.00 35.18 157 GLY A N 1
ATOM 936 C CA . GLY A 1 157 ? 13.972 56.247 11.155 1.00 40.35 157 GLY A CA 1
ATOM 937 C C . GLY A 1 157 ? 15.232 56.863 11.719 1.00 45.20 157 GLY A C 1
ATOM 938 O O . GLY A 1 157 ? 16.329 56.624 11.210 1.00 50.06 157 GLY A O 1
ATOM 939 N N . GLN A 1 158 ? 15.077 57.663 12.768 1.00 41.05 158 GLN A N 1
ATOM 940 C CA . GLN A 1 158 ? 16.211 58.308 13.413 1.00 49.61 158 GLN A CA 1
ATOM 941 C C . GLN A 1 158 ? 16.500 57.603 14.730 1.00 49.52 158 GLN A C 1
ATOM 942 O O . GLN A 1 158 ? 15.597 57.407 15.541 1.00 42.65 158 GLN A O 1
ATOM 948 N N . GLY A 1 159 ? 17.755 57.219 14.939 1.00 44.87 159 GLY A N 1
ATOM 949 C CA . GLY A 1 159 ? 18.141 56.553 16.168 1.00 32.77 159 GLY A CA 1
ATOM 950 C C . GLY A 1 159 ? 18.118 55.038 16.061 1.00 29.93 159 GLY A C 1
ATOM 951 O O . GLY A 1 159 ? 17.905 54.485 14.979 1.00 33.88 159 GLY A O 1
ATOM 952 N N . ILE A 1 160 ? 18.345 54.368 17.187 1.00 29.94 160 ILE A N 1
ATOM 953 C CA . ILE A 1 160 ? 18.397 52.909 17.222 1.00 28.60 160 ILE A CA 1
ATOM 954 C C . ILE A 1 160 ? 17.004 52.346 17.489 1.00 22.18 160 ILE A C 1
ATOM 955 O O . ILE A 1 160 ? 16.482 52.467 18.593 1.00 22.49 160 ILE A O 1
ATOM 960 N N . LYS A 1 161 ? 16.428 51.725 16.462 1.00 23.73 161 LYS A N 1
ATOM 961 C CA . LYS A 1 161 ? 15.029 51.295 16.469 1.00 21.52 161 LYS A CA 1
ATOM 962 C C . LYS A 1 161 ? 14.614 50.500 17.704 1.00 22.54 161 LYS A C 1
ATOM 963 O O . LYS A 1 161 ? 13.582 50.781 18.312 1.00 19.39 161 LYS A O 1
ATOM 969 N N . ASP A 1 162 ? 15.426 49.519 18.079 1.00 19.54 162 ASP A N 1
ATOM 970 C CA . ASP A 1 162 ? 15.104 48.648 19.207 1.00 18.81 162 ASP A CA 1
ATOM 971 C C . ASP A 1 162 ? 14.874 49.411 20.513 1.00 16.84 162 ASP A C 1
ATOM 972 O O . ASP A 1 162 ? 14.131 48.964 21.387 1.00 17.81 162 ASP A O 1
ATOM 977 N N . LEU A 1 163 ? 15.513 50.574 20.629 1.00 19.88 163 LEU A N 1
ATOM 978 C CA . LEU A 1 163 ? 15.444 51.361 21.854 1.00 18.30 163 LEU A CA 1
ATOM 979 C C . LEU A 1 163 ? 14.243 52.301 21.905 1.00 20.17 163 LEU A C 1
ATOM 980 O O . LEU A 1 163 ? 14.110 53.077 22.852 1.00 18.25 163 LEU A O 1
ATOM 985 N N . PHE A 1 164 ? 13.374 52.238 20.894 1.00 16.92 164 PHE A N 1
ATOM 986 C CA . PHE A 1 164 ? 12.146 53.035 20.880 1.00 16.61 164 PHE A CA 1
ATOM 987 C C . PHE A 1 164 ? 10.915 52.207 21.200 1.00 18.31 164 PHE A C 1
ATOM 988 O O . PHE A 1 164 ? 10.614 51.252 20.492 1.00 17.34 164 PHE A O 1
ATOM 996 N N . VAL A 1 165 ? 10.192 52.589 22.244 1.00 14.10 165 VAL A N 1
ATOM 997 C CA . VAL A 1 165 ? 8.858 52.039 22.505 1.00 13.48 165 VAL A CA 1
ATOM 998 C C . VAL A 1 165 ? 7.854 53.163 22.255 1.00 15.61 165 VAL A C 1
ATOM 999 O O . VAL A 1 165 ? 8.013 54.265 22.762 1.00 16.33 165 VAL A O 1
ATOM 1003 N N . SER A 1 166 ? 6.842 52.919 21.429 1.00 16.71 166 SER A N 1
ATOM 1004 C CA . SER A 1 166 ? 5.900 53.991 21.106 1.00 16.17 166 SER A CA 1
ATOM 1005 C C . SER A 1 166 ? 5.109 54.401 22.336 1.00 14.47 166 SER A C 1
ATOM 1006 O O . SER A 1 166 ? 4.893 53.587 23.223 1.00 15.63 166 SER A O 1
ATOM 1009 N N . PRO A 1 167 ? 4.671 55.666 22.393 1.00 15.16 167 PRO A N 1
ATOM 1010 C CA . PRO A 1 167 ? 3.831 56.079 23.523 1.00 17.55 167 PRO A CA 1
ATOM 1011 C C . PRO A 1 167 ? 2.580 55.201 23.667 1.00 15.74 167 PRO A C 1
ATOM 1012 O O . PRO A 1 167 ? 2.185 54.911 24.797 1.00 15.97 167 PRO A O 1
ATOM 1016 N N . ALA A 1 168 ? 1.985 54.779 22.555 1.00 17.06 168 ALA A N 1
ATOM 1017 C CA . ALA A 1 168 ? 0.824 53.888 22.623 1.00 16.11 168 ALA A CA 1
ATOM 1018 C C . ALA A 1 168 ? 1.156 52.544 23.270 1.00 15.53 168 ALA A C 1
ATOM 10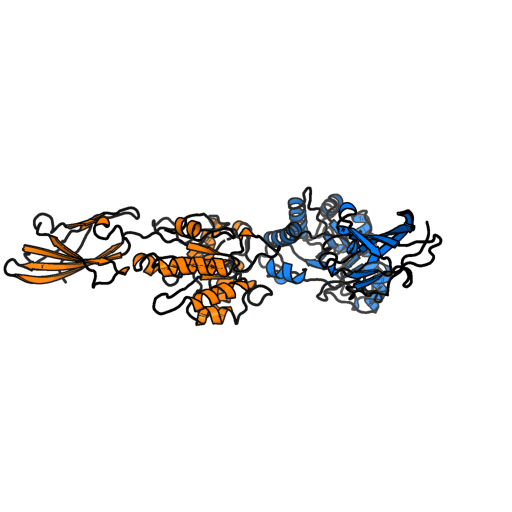19 O O . ALA A 1 168 ? 0.428 52.072 24.143 1.00 15.46 168 ALA A O 1
ATOM 1021 N N . ASN A 1 169 ? 2.252 51.919 22.852 1.00 14.89 169 ASN A N 1
ATOM 1022 C CA . ASN A 1 169 ? 2.640 50.650 23.464 1.00 14.43 169 ASN A CA 1
ATOM 1023 C C . ASN A 1 169 ? 3.091 50.808 24.912 1.00 12.81 169 ASN A C 1
ATOM 1024 O O . ASN A 1 169 ? 2.806 49.942 25.753 1.00 14.02 169 ASN A O 1
ATOM 1029 N N . PHE A 1 170 ? 3.780 51.909 25.214 1.00 13.66 170 PHE A N 1
ATOM 1030 C CA . PHE A 1 170 ? 4.151 52.186 26.596 1.00 12.93 170 PHE A CA 1
ATOM 1031 C C . PHE A 1 170 ? 2.900 52.299 27.465 1.00 12.42 170 PHE A C 1
ATOM 1032 O O . PHE A 1 170 ? 2.838 51.726 28.551 1.00 13.47 170 PHE A O 1
ATOM 1040 N N . GLU A 1 171 ? 1.896 53.021 26.977 1.00 12.81 171 GLU A N 1
ATOM 1041 C CA . GLU A 1 171 ? 0.654 53.152 27.725 1.00 14.00 171 GLU A CA 1
ATOM 1042 C C . GLU A 1 171 ? 0.001 51.794 27.951 1.00 14.70 171 GLU A C 1
ATOM 1043 O O . GLU A 1 171 ? -0.517 51.531 29.032 1.00 14.81 171 GLU A O 1
ATOM 1049 N N . ALA A 1 172 ? 0.026 50.932 26.935 1.00 13.36 172 ALA A N 1
ATOM 1050 C CA . ALA A 1 172 ? -0.607 49.621 27.050 1.00 13.32 172 ALA A CA 1
ATOM 1051 C C . ALA A 1 172 ? 0.110 48.776 28.100 1.00 14.36 172 ALA A C 1
ATOM 1052 O O . ALA A 1 172 ? -0.530 48.028 28.843 1.00 15.40 172 ALA A O 1
ATOM 1054 N N . GLN A 1 173 ? 1.432 48.907 28.159 1.00 13.63 173 GLN A N 1
ATOM 1055 C CA . GLN A 1 173 ? 2.239 48.187 29.144 1.00 12.74 173 GLN A CA 1
ATOM 1056 C C . GLN A 1 173 ? 1.965 48.690 30.559 1.00 14.92 173 GLN A C 1
ATOM 1057 O O . GLN A 1 173 ? 1.770 47.894 31.489 1.00 14.66 173 GLN A O 1
ATOM 1063 N N . MET A 1 174 ? 1.923 50.007 30.721 1.00 13.53 174 MET A N 1
ATOM 1064 C CA . MET A 1 174 ? 1.606 50.579 32.025 1.00 13.28 174 MET A CA 1
ATOM 1065 C C . MET A 1 174 ? 0.173 50.251 32.444 1.00 15.41 174 MET A C 1
ATOM 1066 O O . MET A 1 174 ? -0.100 50.016 33.625 1.00 15.50 174 MET A O 1
ATOM 1071 N N . LYS A 1 175 ? -0.739 50.214 31.478 1.00 13.53 175 LYS A N 1
ATOM 1072 C CA . LYS A 1 175 ? -2.122 49.859 31.779 1.00 14.16 175 LYS A CA 1
ATOM 1073 C C . LYS A 1 175 ? -2.195 48.417 32.266 1.00 14.42 175 LYS A C 1
ATOM 1074 O O . LYS A 1 175 ? -3.014 48.086 33.134 1.00 16.02 175 LYS A O 1
ATOM 1080 N N . TYR A 1 176 ? -1.342 47.558 31.713 1.00 15.01 176 TYR A N 1
ATOM 1081 C CA . TYR A 1 176 ? -1.268 46.183 32.200 1.00 15.09 176 TYR A CA 1
ATOM 1082 C C . TYR A 1 176 ? -0.879 46.161 33.683 1.00 15.72 176 TYR A C 1
ATOM 1083 O O . TYR A 1 176 ? -1.474 45.427 34.475 1.00 16.31 176 TYR A O 1
ATOM 1092 N N . LEU A 1 177 ? 0.106 46.970 34.059 1.00 14.79 177 LEU A N 1
ATOM 1093 C CA . LEU A 1 177 ? 0.504 47.051 35.462 1.00 14.57 177 LEU A CA 1
ATOM 1094 C C . LEU A 1 177 ? -0.665 47.533 36.328 1.00 15.74 177 LEU A C 1
ATOM 1095 O O . LEU A 1 177 ? -0.926 46.994 37.419 1.00 17.09 177 LEU A O 1
ATOM 1100 N N . LYS A 1 178 ? -1.364 48.554 35.841 1.00 14.89 178 LYS A N 1
ATOM 1101 C CA . LYS A 1 178 ? -2.498 49.138 36.556 1.00 16.93 178 LYS A CA 1
ATOM 1102 C C . LYS A 1 178 ? -3.613 48.128 36.751 1.00 18.34 178 LYS A C 1
ATOM 1103 O O . LYS A 1 178 ? -4.184 48.027 37.840 1.00 21.51 178 LYS A O 1
ATOM 1109 N N . ASP A 1 179 ? -3.919 47.376 35.696 1.00 16.80 179 ASP A N 1
ATOM 1110 C CA . ASP A 1 179 ? -5.019 46.423 35.726 1.00 18.74 179 ASP A CA 1
ATOM 1111 C C . ASP A 1 179 ? -4.723 45.134 36.491 1.00 20.50 179 ASP A C 1
ATOM 1112 O O . ASP A 1 179 ? -5.647 44.377 36.810 1.00 24.21 179 ASP A O 1
ATOM 1117 N N . ASN A 1 180 ? -3.455 44.883 36.791 1.00 17.55 180 ASN A N 1
ATOM 1118 C CA . ASN A 1 180 ? -3.073 43.604 37.388 1.00 18.06 180 ASN A CA 1
ATOM 1119 C C . ASN A 1 180 ? -2.466 43.722 38.775 1.00 18.58 180 ASN A C 1
ATOM 1120 O O . ASN A 1 180 ? -1.843 42.786 39.262 1.00 21.32 180 ASN A O 1
ATOM 1125 N N . GLY A 1 181 ? -2.657 44.879 39.394 1.00 18.81 181 GLY A N 1
ATOM 1126 C CA . GLY A 1 181 ? -2.347 45.047 40.802 1.00 21.13 181 GLY A CA 1
ATOM 1127 C C . GLY A 1 181 ? -0.878 45.162 41.145 1.00 20.34 181 GLY A C 1
ATOM 1128 O O . GLY A 1 181 ? -0.486 44.882 42.273 1.00 20.94 181 GLY A O 1
ATOM 1129 N N . TYR A 1 182 ? -0.055 45.567 40.185 1.00 17.07 182 TYR A N 1
ATOM 1130 C CA . TYR A 1 182 ? 1.354 45.812 40.465 1.00 15.82 182 TYR A CA 1
ATOM 1131 C C . TYR A 1 182 ? 1.524 47.075 41.301 1.00 14.68 182 TYR A C 1
ATOM 1132 O O . TYR A 1 182 ? 0.745 48.019 41.179 1.00 18.32 182 TYR A O 1
ATOM 1141 N N . THR A 1 183 ? 2.552 47.085 42.148 1.00 14.50 183 THR A N 1
ATOM 1142 C CA . THR A 1 183 ? 2.886 48.277 42.912 1.00 15.24 183 THR A CA 1
ATOM 1143 C C . THR A 1 183 ? 4.190 48.850 42.366 1.00 15.29 183 THR A C 1
ATOM 1144 O O . THR A 1 183 ? 5.266 48.259 42.519 1.00 16.12 183 THR A O 1
ATOM 1148 N N . LEU A 1 184 ? 4.085 49.994 41.702 1.00 15.11 184 LEU A N 1
ATOM 1149 C CA . LEU A 1 184 ? 5.270 50.642 41.142 1.00 14.12 184 LEU A CA 1
ATOM 1150 C C . LEU A 1 184 ? 6.055 51.309 42.264 1.00 14.80 184 LEU A C 1
ATOM 1151 O O . LEU A 1 184 ? 5.480 51.983 43.127 1.00 15.67 184 LEU A O 1
ATOM 1156 N N . LEU A 1 185 ? 7.365 51.090 42.257 1.00 13.44 185 LEU A N 1
ATOM 1157 C CA . LEU A 1 185 ? 8.249 51.614 43.287 1.00 12.76 185 LEU A CA 1
ATOM 1158 C C . LEU A 1 185 ? 9.449 52.314 42.681 1.00 12.34 185 LEU A C 1
ATOM 1159 O O . LEU A 1 185 ? 9.780 52.119 41.507 1.00 14.59 185 LEU A O 1
ATOM 1164 N N . THR A 1 186 ? 10.098 53.130 43.505 1.00 14.95 186 THR A N 1
ATOM 1165 C CA . THR A 1 186 ? 11.408 53.696 43.188 1.00 13.43 186 THR A CA 1
ATOM 1166 C C . THR A 1 186 ? 12.339 53.354 44.345 1.00 13.37 186 THR A C 1
ATOM 1167 O O . THR A 1 186 ? 11.887 52.836 45.362 1.00 15.54 186 THR A O 1
ATOM 1171 N N . PHE A 1 187 ? 13.630 53.653 44.229 1.00 14.21 187 PHE A N 1
ATOM 1172 C CA . PHE A 1 187 ? 14.587 53.154 45.218 1.00 14.03 187 PHE A CA 1
ATOM 1173 C C . PHE A 1 187 ? 14.456 53.772 46.610 1.00 17.41 187 PHE A C 1
ATOM 1174 O O . PHE A 1 187 ? 14.939 53.207 47.586 1.00 17.44 187 PHE A O 1
ATOM 1182 N N . GLU A 1 188 ? 13.771 54.906 46.703 1.00 16.49 188 GLU A N 1
ATOM 1183 C CA . GLU A 1 188 ? 13.440 55.479 48.005 1.00 17.15 188 GLU A CA 1
ATOM 1184 C C . GLU A 1 188 ? 12.555 54.541 48.833 1.00 17.37 188 GLU A C 1
ATOM 1185 O O . GLU A 1 188 ? 12.491 54.665 50.059 1.00 21.47 188 GLU A O 1
ATOM 1191 N N . ARG A 1 189 ? 11.881 53.609 48.164 1.00 17.21 189 ARG A N 1
ATOM 1192 C CA . ARG A 1 189 ? 11.029 52.639 48.850 1.00 16.67 189 ARG A CA 1
ATOM 1193 C C . ARG A 1 189 ? 11.572 51.226 48.719 1.00 16.99 189 ARG A C 1
ATOM 1194 O O . ARG A 1 189 ? 10.801 50.268 48.714 1.00 18.17 189 ARG A O 1
ATOM 1202 N N . TRP A 1 190 ? 12.893 51.087 48.604 1.00 16.40 190 TRP A N 1
ATOM 1203 C CA . TRP A 1 190 ? 13.494 49.757 48.531 1.00 16.35 190 TRP A CA 1
ATOM 1204 C C . TRP A 1 190 ? 13.084 48.900 49.732 1.00 18.28 190 TRP A C 1
ATOM 1205 O O . TRP A 1 190 ? 12.856 47.691 49.603 1.00 17.94 190 TRP A O 1
ATOM 1216 N N . GLY A 1 191 ? 12.979 49.540 50.891 1.00 18.76 191 GLY A N 1
ATOM 1217 C CA . GLY A 1 191 ? 12.595 48.854 52.113 1.00 18.93 191 GLY A CA 1
ATOM 1218 C C . GLY A 1 191 ? 11.179 48.302 52.104 1.00 21.09 191 GLY A C 1
ATOM 1219 O O . GLY A 1 191 ? 10.793 47.594 53.034 1.00 20.90 191 GLY A O 1
ATOM 1220 N N . ASP A 1 192 ? 10.410 48.612 51.061 1.00 17.44 192 ASP A N 1
ATOM 1221 C CA . ASP A 1 192 ? 9.012 48.185 50.986 1.00 18.43 192 ASP A CA 1
ATOM 1222 C C . ASP A 1 192 ? 8.754 47.051 49.994 1.00 18.12 192 ASP A C 1
ATOM 1223 O O . ASP A 1 192 ? 7.597 46.664 49.792 1.00 18.75 192 ASP A O 1
ATOM 1228 N N . ILE A 1 193 ? 9.799 46.517 49.366 1.00 17.25 193 ILE A N 1
ATOM 1229 C CA . ILE A 1 193 ? 9.576 45.509 48.321 1.00 15.65 193 ILE A CA 1
ATOM 1230 C C . ILE A 1 193 ? 8.823 44.264 48.798 1.00 15.91 193 ILE A C 1
ATOM 1231 O O . ILE A 1 193 ? 8.118 43.635 48.009 1.00 17.39 193 ILE A O 1
ATOM 1236 N N . ASN A 1 194 ? 8.946 43.925 50.082 1.00 16.83 194 ASN A N 1
ATOM 1237 C CA . ASN A 1 194 ? 8.226 42.777 50.635 1.00 16.51 194 ASN A CA 1
ATOM 1238 C C . ASN A 1 194 ? 6.949 43.174 51.369 1.00 17.62 194 ASN A C 1
ATOM 1239 O O . ASN A 1 194 ? 6.227 42.318 51.886 1.00 19.24 194 ASN A O 1
ATOM 1244 N N . LYS A 1 195 ? 6.664 44.473 51.378 1.00 17.24 195 LYS A N 1
ATOM 1245 C CA . LYS A 1 195 ? 5.507 45.006 52.098 1.00 18.05 195 LYS A CA 1
ATOM 1246 C C . LYS A 1 195 ? 4.357 45.390 51.163 1.00 16.16 195 LYS A C 1
ATOM 1247 O O . LYS A 1 195 ? 3.310 45.853 51.625 1.00 19.49 195 LYS A O 1
ATOM 1253 N N . VAL A 1 196 ? 4.560 45.191 49.864 1.00 17.27 196 VAL A N 1
ATOM 1254 C CA . VAL A 1 196 ? 3.561 45.533 48.854 1.00 17.62 196 VAL A CA 1
ATOM 1255 C C . VAL A 1 196 ? 3.314 44.361 47.924 1.00 16.93 196 VAL A C 1
ATOM 1256 O O . VAL A 1 196 ? 4.132 43.455 47.811 1.00 17.38 196 VAL A O 1
ATOM 1260 N N . ASN A 1 197 ? 2.168 44.384 47.261 1.00 17.01 197 ASN A N 1
ATOM 1261 C CA A ASN A 1 197 ? 1.817 43.360 46.291 0.52 16.61 197 ASN A CA 1
ATOM 1262 C CA B ASN A 1 197 ? 1.850 43.344 46.302 0.48 16.16 197 ASN A CA 1
ATOM 1263 C C . ASN A 1 197 ? 2.512 43.622 44.961 1.00 16.60 197 ASN A C 1
ATOM 1264 O O . ASN A 1 197 ? 2.530 44.761 44.486 1.00 16.65 197 ASN A O 1
ATOM 1273 N N . LYS A 1 198 ? 3.075 42.573 44.372 1.00 15.34 198 LYS A N 1
ATOM 1274 C CA . LYS A 1 198 ? 3.665 42.651 43.034 1.00 16.05 198 LYS A CA 1
ATOM 1275 C C . LYS A 1 198 ? 4.537 43.888 42.809 1.00 16.78 198 LYS A C 1
ATOM 1276 O O . LYS A 1 198 ? 4.241 44.719 41.944 1.00 15.67 198 LYS A O 1
ATOM 1282 N N . PRO A 1 199 ? 5.611 44.023 43.594 1.00 15.63 199 PRO A N 1
ATOM 1283 C CA . PRO A 1 199 ? 6.521 45.159 43.416 1.00 14.63 199 PRO A CA 1
ATOM 1284 C C . PRO A 1 199 ? 7.165 45.148 42.037 1.00 15.42 199 PRO A C 1
ATOM 1285 O O . PRO A 1 199 ? 7.478 44.084 41.507 1.00 16.46 199 PRO A O 1
ATOM 1289 N N . ILE A 1 200 ? 7.352 46.329 41.461 1.00 12.57 200 ILE A N 1
ATOM 1290 C CA . ILE A 1 200 ? 8.012 46.453 40.171 1.00 12.32 200 ILE A CA 1
ATOM 1291 C C . ILE A 1 200 ? 8.635 47.843 40.059 1.00 13.33 200 ILE A C 1
ATOM 1292 O O . ILE A 1 200 ? 8.089 48.812 40.595 1.00 14.08 200 ILE A O 1
ATOM 1297 N N . PHE A 1 201 ? 9.783 47.922 39.391 1.00 14.00 201 PHE A N 1
ATOM 1298 C CA . PHE A 1 201 ? 10.475 49.186 39.177 1.00 12.63 201 PHE A CA 1
ATOM 1299 C C . PHE A 1 201 ? 10.486 49.509 37.697 1.00 14.58 201 PHE A C 1
ATOM 1300 O O . PHE A 1 201 ? 11.061 48.768 36.904 1.00 18.68 201 PHE A O 1
ATOM 1308 N N . VAL A 1 202 ? 9.830 50.601 37.323 1.00 12.14 202 VAL A N 1
ATOM 1309 C CA . VAL A 1 202 ? 9.910 51.095 35.957 1.00 12.42 202 VAL A CA 1
ATOM 1310 C C . VAL A 1 202 ? 11.089 52.067 35.893 1.00 13.54 202 VAL A C 1
ATOM 1311 O O . VAL A 1 202 ? 11.134 53.037 36.660 1.00 13.60 202 VAL A O 1
ATOM 1315 N N . THR A 1 203 ? 12.048 51.793 35.006 1.00 11.71 203 THR A N 1
ATOM 1316 C CA . THR A 1 203 ? 13.208 52.684 34.855 1.00 10.87 203 THR A CA 1
ATOM 1317 C C . THR A 1 203 ? 13.435 53.071 33.400 1.00 12.93 203 THR A C 1
ATOM 1318 O O . THR A 1 203 ? 13.111 52.307 32.478 1.00 12.99 203 THR A O 1
ATOM 1322 N N . PHE A 1 204 ? 14.025 54.251 33.223 1.00 12.06 204 PHE A N 1
ATOM 1323 C CA . PHE A 1 204 ? 14.358 54.813 31.917 1.00 13.49 204 PHE A CA 1
ATOM 1324 C C . PHE A 1 204 ? 15.814 55.208 31.921 1.00 12.36 204 PHE A C 1
ATOM 1325 O O . PHE A 1 204 ? 16.296 55.808 32.893 1.00 13.53 204 PHE A O 1
ATOM 1333 N N . ASP A 1 205 ? 16.504 54.900 30.829 1.00 10.98 205 ASP A N 1
ATOM 1334 C CA . ASP A 1 205 ? 17.911 55.263 30.702 1.00 11.82 205 ASP A CA 1
ATOM 1335 C C . ASP A 1 205 ? 18.120 56.420 29.747 1.00 14.09 205 ASP A C 1
ATOM 1336 O O . ASP A 1 205 ? 17.642 56.378 28.604 1.00 15.68 205 ASP A O 1
ATOM 1341 N N . ASP A 1 206 ? 18.839 57.425 30.255 1.00 12.76 206 ASP A N 1
ATOM 1342 C CA . ASP A 1 206 ? 19.557 58.490 29.524 1.00 12.75 206 ASP A CA 1
ATOM 1343 C C . ASP A 1 206 ? 19.039 59.906 29.752 1.00 14.09 206 ASP A C 1
ATOM 1344 O O . ASP A 1 206 ? 19.823 60.861 29.720 1.00 15.32 206 ASP A O 1
ATOM 1349 N N . GLY A 1 207 ? 17.740 60.056 29.979 1.00 13.45 207 GLY A N 1
ATOM 1350 C CA . GLY A 1 207 ? 17.162 61.378 30.124 1.00 15.69 207 GLY A CA 1
ATOM 1351 C C . GLY A 1 207 ? 16.838 62.035 28.795 1.00 15.00 207 GLY A C 1
ATOM 1352 O O . GLY A 1 207 ? 17.005 63.242 28.633 1.00 14.21 207 GLY A O 1
ATOM 1353 N N . MET A 1 208 ? 16.379 61.238 27.832 1.00 13.60 208 MET A N 1
ATOM 1354 C CA . MET A 1 208 ? 15.905 61.793 26.573 1.00 13.62 208 MET A CA 1
ATOM 1355 C C . MET A 1 208 ? 14.673 62.667 26.791 1.00 14.15 208 MET A C 1
ATOM 1356 O O . MET A 1 208 ? 13.822 62.367 27.637 1.00 14.78 208 MET A O 1
ATOM 1361 N N . LYS A 1 209 ? 14.577 63.731 26.001 1.00 13.22 209 LYS A N 1
ATOM 1362 C CA . LYS A 1 209 ? 13.440 64.639 26.045 1.00 14.07 209 LYS A CA 1
ATOM 1363 C C . LYS A 1 209 ? 12.128 63.883 25.857 1.00 15.50 209 LYS A C 1
ATOM 1364 O O . LYS A 1 209 ? 11.111 64.203 26.491 1.00 16.17 209 LYS A O 1
ATOM 1370 N N . ASN A 1 210 ? 12.152 62.861 25.004 1.00 14.49 210 ASN A N 1
ATOM 1371 C CA . ASN A 1 210 ? 10.931 62.103 24.735 1.00 15.42 210 ASN A CA 1
ATOM 1372 C C . ASN A 1 210 ? 10.382 61.379 25.960 1.00 15.57 210 ASN A C 1
ATOM 1373 O O . ASN A 1 210 ? 9.241 60.935 25.951 1.00 15.67 210 ASN A O 1
ATOM 1378 N N . ASN A 1 211 ? 11.175 61.275 27.022 1.00 14.12 211 ASN A N 1
ATOM 1379 C CA . ASN A 1 211 ? 10.657 60.663 28.242 1.00 14.06 211 ASN A CA 1
ATOM 1380 C C . ASN A 1 211 ? 9.547 61.503 28.881 1.00 14.15 211 ASN A C 1
ATOM 1381 O O . ASN A 1 211 ? 8.805 61.014 29.733 1.00 14.95 211 ASN A O 1
ATOM 1386 N N . MET A 1 212 ? 9.406 62.755 28.452 1.00 15.26 212 MET A N 1
ATOM 1387 C CA . MET A 1 212 ? 8.220 63.527 28.831 1.00 15.51 212 MET A CA 1
ATOM 1388 C C . MET A 1 212 ? 6.931 62.860 28.336 1.00 15.60 212 MET A C 1
ATOM 1389 O O . MET A 1 212 ? 5.874 63.040 28.941 1.00 17.23 212 MET A O 1
ATOM 1394 N N . ASN A 1 213 ? 7.016 62.090 27.251 1.00 16.20 213 ASN A N 1
ATOM 1395 C CA . ASN A 1 213 ? 5.859 61.302 26.807 1.00 17.07 213 ASN A CA 1
ATOM 1396 C C . ASN A 1 213 ? 5.474 60.239 27.830 1.00 13.91 213 ASN A C 1
ATOM 1397 O O . ASN A 1 213 ? 4.286 60.013 28.079 1.00 16.99 213 ASN A O 1
ATOM 1402 N N . ALA A 1 214 ? 6.477 59.582 28.415 1.00 14.04 214 ALA A N 1
ATOM 1403 C CA . ALA A 1 214 ? 6.223 58.595 29.461 1.00 14.20 214 ALA A CA 1
ATOM 1404 C C . ALA A 1 214 ? 5.599 59.257 30.681 1.00 14.83 214 ALA A C 1
ATOM 1405 O O . ALA A 1 214 ? 4.647 58.743 31.256 1.00 15.97 214 ALA A O 1
ATOM 1407 N N . PHE A 1 215 ? 6.147 60.406 31.067 1.00 14.43 215 PHE A N 1
ATOM 1408 C CA . PHE A 1 215 ? 5.603 61.210 32.152 1.00 15.14 215 PHE A CA 1
ATOM 1409 C C . PHE A 1 215 ? 4.115 61.503 31.943 1.00 16.97 215 PHE A C 1
ATOM 1410 O O . PHE A 1 215 ? 3.290 61.277 32.833 1.00 16.50 215 PHE A O 1
ATOM 1418 N N . HIS A 1 216 ? 3.772 61.996 30.761 1.00 17.03 216 HIS A N 1
ATOM 1419 C CA . HIS A 1 216 ? 2.384 62.320 30.456 1.00 17.88 216 HIS A CA 1
ATOM 1420 C C . HIS A 1 216 ? 1.471 61.095 30.485 1.00 16.51 216 HIS A C 1
ATOM 1421 O O . HIS A 1 216 ? 0.329 61.185 30.929 1.00 17.84 216 HIS A O 1
ATOM 1428 N N . VAL A 1 217 ? 1.971 59.954 30.017 1.00 17.08 217 VAL A N 1
ATOM 1429 C CA . VAL A 1 217 ? 1.194 58.714 30.058 1.00 14.91 217 VAL A CA 1
ATOM 1430 C C . VAL A 1 217 ? 0.944 58.307 31.508 1.00 15.49 217 VAL A C 1
ATOM 1431 O O . VAL A 1 217 ? -0.166 57.919 31.881 1.00 17.66 217 VAL A O 1
ATOM 1435 N N . LEU A 1 218 ? 1.980 58.402 32.335 1.00 17.04 218 LEU A N 1
ATOM 1436 C CA . LEU A 1 218 ? 1.822 58.075 33.749 1.00 17.64 218 LEU A CA 1
ATOM 1437 C C . LEU A 1 218 ? 0.856 59.025 34.477 1.00 17.24 218 LEU A C 1
ATOM 1438 O O . LEU A 1 218 ? 0.068 58.591 35.329 1.00 17.72 218 LEU A O 1
ATOM 1443 N N . GLN A 1 219 ? 0.894 60.310 34.131 1.00 17.06 219 GLN A N 1
ATOM 1444 C CA . GLN A 1 219 ? -0.065 61.265 34.686 1.00 18.28 219 GLN A CA 1
ATOM 1445 C C . GLN A 1 219 ? -1.500 60.898 34.307 1.00 20.81 219 GLN A C 1
ATOM 1446 O O . GLN A 1 219 ? -2.419 61.019 35.117 1.00 22.68 219 GLN A O 1
ATOM 1452 N N . LYS A 1 220 ? -1.680 60.452 33.068 1.00 20.89 220 LYS A N 1
ATOM 1453 C CA . LYS A 1 220 ? -3.001 60.064 32.592 1.00 22.24 220 LYS A CA 1
ATOM 1454 C C . LYS A 1 220 ? -3.534 58.856 33.360 1.00 21.69 220 LYS A C 1
ATOM 1455 O O . LYS A 1 220 ? -4.687 58.847 33.794 1.00 23.05 220 LYS A O 1
ATOM 1461 N N . LEU A 1 221 ? -2.689 57.842 33.527 1.00 19.48 221 LEU A N 1
ATOM 1462 C CA . LEU A 1 221 ? -3.120 56.595 34.154 1.00 19.85 221 LEU A CA 1
ATOM 1463 C C . LEU A 1 221 ? -3.299 56.733 35.661 1.00 19.56 221 LEU A C 1
ATOM 1464 O O . LEU A 1 221 ? -4.047 55.974 36.282 1.00 20.01 221 LEU A O 1
ATOM 1469 N N . LYS A 1 222 ? -2.601 57.703 36.242 1.00 22.30 222 LYS A N 1
ATOM 1470 C CA . LYS A 1 222 ? -2.703 57.968 37.669 1.00 21.71 222 LYS A CA 1
ATOM 1471 C C . LYS A 1 222 ? -4.134 58.320 38.052 1.00 25.92 222 LYS A C 1
ATOM 1472 O O . LYS A 1 222 ? -4.779 59.138 37.394 1.00 25.40 222 LYS A O 1
ATOM 1478 N N . ASP A 1 223 ? -4.630 57.682 39.108 1.00 24.71 223 ASP A N 1
ATOM 1479 C CA . ASP A 1 223 ? -5.954 57.997 39.648 1.00 25.32 223 ASP A CA 1
ATOM 1480 C C . ASP A 1 223 ? -6.038 57.623 41.128 1.00 24.45 223 ASP A C 1
ATOM 1481 O O . ASP A 1 223 ? -5.007 57.421 41.770 1.00 28.78 223 ASP A O 1
ATOM 1486 N N . ASP A 1 224 ? -7.254 57.521 41.666 1.00 28.22 224 ASP A N 1
ATOM 1487 C CA . ASP A 1 224 ? -7.420 57.245 43.091 1.00 28.89 224 ASP A CA 1
ATOM 1488 C C . ASP A 1 224 ? -6.831 55.909 43.547 1.00 31.77 224 ASP A C 1
ATOM 1489 O O . ASP A 1 224 ? -6.497 55.744 44.720 1.00 39.57 224 ASP A O 1
ATOM 1494 N N . THR A 1 225 ? -6.705 54.961 42.626 1.00 30.39 225 THR A N 1
ATOM 1495 C CA . THR A 1 225 ? -6.169 53.645 42.960 1.00 29.10 225 THR A CA 1
ATOM 1496 C C . THR A 1 225 ? -4.719 53.465 42.501 1.00 32.49 225 THR A C 1
ATOM 1497 O O . THR A 1 225 ? -3.879 52.948 43.242 1.00 37.86 225 THR A O 1
ATOM 1501 N N . PHE A 1 226 ? -4.430 53.912 41.285 1.00 25.44 226 PHE A N 1
ATOM 1502 C CA . PHE A 1 226 ? -3.118 53.705 40.670 1.00 21.19 226 PHE A CA 1
ATOM 1503 C C . PHE A 1 226 ? -2.196 54.901 40.921 1.00 21.35 226 PHE A C 1
ATOM 1504 O O . PHE A 1 226 ? -2.474 56.008 40.462 1.00 22.09 226 PHE A O 1
ATOM 1512 N N . LYS A 1 227 ? -1.111 54.671 41.659 1.00 20.66 227 LYS A N 1
ATOM 1513 C CA . LYS A 1 227 ? -0.149 55.722 41.997 1.00 22.20 227 LYS A CA 1
ATOM 1514 C C . LYS A 1 227 ? 1.199 55.400 41.369 1.00 20.54 227 LYS A C 1
ATOM 1515 O O . LYS A 1 227 ? 2.080 54.831 42.015 1.00 21.95 227 LYS A O 1
ATOM 1521 N N . PRO A 1 228 ? 1.367 55.747 40.088 1.00 17.78 228 PRO A N 1
ATOM 1522 C CA . PRO A 1 228 ? 2.595 55.335 39.412 1.00 16.41 228 PRO A CA 1
ATOM 1523 C C . PRO A 1 228 ? 3.794 56.173 39.814 1.00 16.58 228 PRO A C 1
ATOM 1524 O O . PRO A 1 228 ? 3.672 57.372 40.081 1.00 18.20 228 PRO A O 1
ATOM 1528 N N . VAL A 1 229 ? 4.944 55.510 39.873 1.00 15.50 229 VAL A N 1
ATOM 1529 C CA . VAL A 1 229 ? 6.232 56.181 40.013 1.00 14.94 229 VAL A CA 1
ATOM 1530 C C . VAL A 1 229 ? 7.229 55.504 39.083 1.00 14.96 229 VAL A C 1
ATOM 1531 O O . VAL A 1 229 ? 6.992 54.391 38.609 1.00 15.32 229 VAL A O 1
ATOM 1535 N N . ALA A 1 230 ? 8.343 56.177 38.807 1.00 14.00 230 ALA A N 1
ATOM 1536 C CA . ALA A 1 230 ? 9.369 55.614 37.945 1.00 13.41 230 ALA A CA 1
ATOM 1537 C C . ALA A 1 230 ? 10.704 56.281 38.209 1.00 12.98 230 ALA A C 1
ATOM 1538 O O . ALA A 1 230 ? 10.758 57.360 38.800 1.00 14.91 230 ALA A O 1
ATOM 1540 N N . THR A 1 231 ? 11.772 55.626 37.766 1.00 12.77 231 THR A N 1
ATOM 1541 C CA . THR A 1 231 ? 13.133 56.146 37.919 1.00 12.28 231 THR A CA 1
ATOM 1542 C C . THR A 1 231 ? 13.676 56.570 36.558 1.00 13.32 231 THR A C 1
ATOM 1543 O O . THR A 1 231 ? 13.571 55.829 35.583 1.00 13.43 231 THR A O 1
ATOM 1547 N N . GLU A 1 232 ? 14.248 57.770 36.498 1.00 12.51 232 GLU A N 1
ATOM 1548 C CA . GLU A 1 232 ? 14.927 58.236 35.301 1.00 14.46 232 GLU A CA 1
ATOM 1549 C C . GLU A 1 232 ? 16.405 58.289 35.631 1.00 13.54 232 GLU A C 1
ATOM 1550 O O . GLU A 1 232 ? 16.794 58.948 36.592 1.00 15.58 232 GLU A O 1
ATOM 1556 N N . TYR A 1 233 ? 17.222 57.585 34.856 1.00 12.05 233 TYR A N 1
ATOM 1557 C CA . TYR A 1 233 ? 18.664 57.657 35.037 1.00 11.96 233 TYR A CA 1
ATOM 1558 C C . TYR A 1 233 ? 19.220 58.667 34.038 1.00 12.55 233 TYR A C 1
ATOM 1559 O O . TYR A 1 233 ? 19.332 58.386 32.851 1.00 13.75 233 TYR A O 1
ATOM 1568 N N . MET A 1 234 ? 19.570 59.848 34.537 1.00 13.60 234 MET A N 1
ATOM 1569 C CA . MET A 1 234 ? 19.928 60.988 33.703 1.00 13.77 234 MET A CA 1
ATOM 1570 C C . MET A 1 234 ? 21.421 61.035 33.404 1.00 13.45 234 MET A C 1
ATOM 1571 O O . MET A 1 234 ? 22.243 60.933 34.323 1.00 14.86 234 MET A O 1
ATOM 1576 N N . ILE A 1 235 ? 21.782 61.180 32.128 1.00 13.26 235 ILE A N 1
ATOM 1577 C CA . ILE A 1 235 ? 23.162 61.519 31.781 1.00 13.43 235 ILE A CA 1
ATOM 1578 C C . ILE A 1 235 ? 23.330 62.969 32.210 1.00 12.46 235 ILE A C 1
ATOM 1579 O O . ILE A 1 235 ? 22.770 63.869 31.591 1.00 14.75 235 ILE A O 1
ATOM 1584 N N . VAL A 1 236 ? 24.061 63.204 33.302 1.00 13.25 236 VAL A N 1
ATOM 1585 C CA . VAL A 1 236 ? 23.921 64.472 34.003 1.00 14.83 236 VAL A CA 1
ATOM 1586 C C . VAL A 1 236 ? 24.409 65.671 33.178 1.00 14.41 236 VAL A C 1
ATOM 1587 O O . VAL A 1 236 ? 23.812 66.749 33.209 1.00 15.89 236 VAL A O 1
ATOM 1591 N N . ASN A 1 237 ? 25.461 65.481 32.390 1.00 14.12 237 ASN A N 1
ATOM 1592 C CA . ASN A 1 237 ? 25.948 66.587 31.569 1.00 15.03 237 ASN A CA 1
ATOM 1593 C C . ASN A 1 237 ? 24.995 66.994 30.452 1.00 13.91 237 ASN A C 1
ATOM 1594 O O . ASN A 1 237 ? 25.175 68.042 29.834 1.00 16.42 237 ASN A O 1
ATOM 1599 N N . ASN A 1 238 ? 23.982 66.165 30.204 1.00 13.66 238 ASN A N 1
ATOM 1600 C CA . ASN A 1 238 ? 23.009 66.443 29.154 1.00 13.81 238 ASN A CA 1
ATOM 1601 C C . ASN A 1 238 ? 21.785 67.226 29.604 1.00 15.38 238 ASN A C 1
ATOM 1602 O O . ASN A 1 238 ? 20.922 67.515 28.789 1.00 15.34 238 ASN A O 1
ATOM 1607 N N . VAL A 1 239 ? 21.690 67.559 30.886 1.00 15.33 239 VAL A N 1
ATOM 1608 C CA . VAL A 1 239 ? 20.566 68.383 31.315 1.00 16.45 239 VAL A CA 1
ATOM 1609 C C . VAL A 1 239 ? 20.586 69.690 30.520 1.00 16.26 239 VAL A C 1
ATOM 1610 O O . VAL A 1 239 ? 21.627 70.350 30.417 1.00 17.40 239 VAL A O 1
ATOM 1614 N N . ASP A 1 240 ? 19.438 70.029 29.934 1.00 16.94 240 ASP A N 1
ATOM 1615 C CA . ASP A 1 240 ? 19.276 71.205 29.063 1.00 18.57 240 ASP A CA 1
ATOM 1616 C C . ASP A 1 240 ? 19.940 71.106 27.685 1.00 20.98 240 ASP A C 1
ATOM 1617 O O . ASP A 1 240 ? 19.904 72.058 26.908 1.00 23.32 240 ASP A O 1
ATOM 1622 N N . ALA A 1 241 ? 20.519 69.954 27.373 1.00 17.51 241 ALA A N 1
ATOM 1623 C CA . ALA A 1 241 ? 21.064 69.738 26.035 1.00 18.17 241 ALA A CA 1
ATOM 1624 C C . ALA A 1 241 ? 19.941 69.443 25.046 1.00 18.31 241 ALA A C 1
ATOM 1625 O O . ALA A 1 241 ? 18.896 68.896 25.422 1.00 17.99 241 ALA A O 1
ATOM 1627 N N . GLU A 1 242 ? 20.166 69.800 23.786 1.00 19.91 242 GLU A N 1
ATOM 1628 C CA . GLU A 1 242 ? 19.246 69.449 22.710 1.00 16.97 242 GLU A CA 1
ATOM 1629 C C . GLU A 1 242 ? 18.990 67.947 22.714 1.00 17.82 242 GLU A C 1
ATOM 1630 O O . GLU A 1 242 ? 19.929 67.153 22.739 1.00 18.88 242 GLU A O 1
ATOM 1636 N N . GLY A 1 243 ? 17.717 67.562 22.724 1.00 16.63 243 GLY A N 1
ATOM 1637 C CA . GLY A 1 243 ? 17.345 66.158 22.730 1.00 16.61 243 GLY A CA 1
ATOM 1638 C C . GLY A 1 243 ? 17.165 65.526 24.098 1.00 14.61 243 GLY A C 1
ATOM 1639 O O . GLY A 1 243 ? 16.727 64.375 24.189 1.00 15.35 243 GLY A O 1
ATOM 1640 N N . SER A 1 244 ? 17.527 66.257 25.158 1.00 14.02 244 SER A N 1
ATOM 1641 C CA . SER A 1 244 ? 17.459 65.734 26.520 1.00 13.14 244 SER A CA 1
ATOM 1642 C C . SER A 1 244 ? 16.461 66.519 27.359 1.00 13.48 244 SER A C 1
ATOM 1643 O O . SER A 1 244 ? 16.007 67.592 26.963 1.00 16.90 244 SER A O 1
ATOM 1646 N N . LEU A 1 245 ? 16.128 65.974 28.525 1.00 14.61 245 LEU A N 1
ATOM 1647 C CA . LEU A 1 245 ? 15.296 66.689 29.492 1.00 15.34 245 LEU A CA 1
ATOM 1648 C C . LEU A 1 245 ? 15.920 68.013 29.902 1.00 16.53 245 LEU A C 1
ATOM 1649 O O . LEU A 1 245 ? 17.132 68.105 30.120 1.00 16.44 245 LEU A O 1
ATOM 1654 N N . SER A 1 246 ? 15.079 69.034 30.012 1.00 16.09 246 SER A N 1
ATOM 1655 C CA . SER A 1 246 ? 15.512 70.329 30.498 1.00 16.25 246 SER A CA 1
ATOM 1656 C C . SER A 1 246 ? 15.408 70.372 32.013 1.00 16.48 246 SER A C 1
ATOM 1657 O O . SER A 1 246 ? 14.831 69.477 32.638 1.00 17.73 246 SER A O 1
ATOM 1660 N N . THR A 1 247 ? 15.961 71.426 32.600 1.00 18.08 247 THR A N 1
ATOM 1661 C CA . THR A 1 247 ? 15.828 71.647 34.027 1.00 18.33 247 THR A CA 1
ATOM 1662 C C . THR A 1 247 ? 14.351 71.748 34.400 1.00 20.35 247 THR A C 1
ATOM 1663 O O . THR A 1 247 ? 13.913 71.143 35.379 1.00 20.78 247 THR A O 1
ATOM 1667 N N . SER A 1 248 ? 13.578 72.474 33.597 1.00 21.11 248 SER A N 1
ATOM 1668 C CA A SER A 1 248 ? 12.139 72.607 33.829 0.47 22.33 248 SER A CA 1
ATOM 1669 C CA B SER A 1 248 ? 12.148 72.601 33.871 0.53 22.26 248 SER A CA 1
ATOM 1670 C C . SER A 1 248 ? 11.410 71.268 33.730 1.00 22.33 248 SER A C 1
ATOM 1671 O O . SER A 1 248 ? 10.494 70.991 34.505 1.00 23.01 248 SER A O 1
ATOM 1676 N N . ASP A 1 249 ? 11.808 70.443 32.760 1.00 18.05 249 ASP A N 1
ATOM 1677 C CA . ASP A 1 249 ? 11.213 69.110 32.603 1.00 17.02 249 ASP A CA 1
ATOM 1678 C C . ASP A 1 249 ? 11.447 68.280 33.855 1.00 19.92 249 ASP A C 1
ATOM 1679 O O . ASP A 1 249 ? 10.534 67.649 34.385 1.00 17.49 249 ASP A O 1
ATOM 1684 N N . ILE A 1 250 ? 12.694 68.260 34.310 1.00 18.12 250 ILE A N 1
ATOM 1685 C CA . ILE A 1 250 ? 13.054 67.486 35.488 1.00 17.96 250 ILE A CA 1
ATOM 1686 C C . ILE A 1 250 ? 12.279 67.960 36.715 1.00 20.78 250 ILE A C 1
ATOM 1687 O O . ILE A 1 250 ? 11.790 67.150 37.501 1.00 20.87 250 ILE A O 1
ATOM 1692 N N . LYS A 1 251 ? 12.158 69.272 36.875 1.00 20.78 251 LYS A N 1
ATOM 1693 C CA . LYS A 1 251 ? 11.436 69.803 38.023 1.00 24.37 251 LYS A CA 1
ATOM 1694 C C . LYS A 1 251 ? 9.960 69.404 37.977 1.00 26.49 251 LYS A C 1
ATOM 1695 O O . LYS A 1 251 ? 9.379 69.051 38.997 1.00 24.00 251 LYS A O 1
ATOM 1701 N N . GLU A 1 252 ? 9.367 69.418 36.789 1.00 24.11 252 GLU A N 1
ATOM 1702 C CA . GLU A 1 252 ? 7.981 68.987 36.635 1.00 24.17 252 GLU A CA 1
ATOM 1703 C C . GLU A 1 252 ? 7.834 67.503 36.992 1.00 21.11 252 GLU A C 1
ATOM 1704 O O . GLU A 1 252 ? 6.901 67.105 37.698 1.00 23.00 252 GLU A O 1
ATOM 1710 N N . MET A 1 253 ? 8.765 66.688 36.512 1.00 18.98 253 MET A N 1
ATOM 1711 C CA . MET A 1 253 ? 8.721 65.248 36.753 1.00 17.22 253 MET A CA 1
ATOM 1712 C C . MET A 1 253 ? 8.879 64.928 38.232 1.00 19.38 253 MET A C 1
ATOM 1713 O O . MET A 1 253 ? 8.161 64.091 38.777 1.00 20.01 253 MET A O 1
ATOM 1718 N N . VAL A 1 254 ? 9.820 65.601 38.881 1.00 19.43 254 VAL A N 1
ATOM 1719 C CA . VAL A 1 254 ? 10.053 65.384 40.301 1.00 20.27 254 VAL A CA 1
ATOM 1720 C C . VAL A 1 254 ? 8.928 65.966 41.163 1.00 23.00 254 VAL A C 1
ATOM 1721 O O . VAL A 1 254 ? 8.431 65.303 42.075 1.00 23.43 254 VAL A O 1
ATOM 1725 N N . ASP A 1 255 ? 8.509 67.196 40.872 1.00 23.30 255 ASP A N 1
ATOM 1726 C CA . ASP A 1 255 ? 7.488 67.847 41.697 1.00 23.40 255 ASP A CA 1
ATOM 1727 C C . ASP A 1 255 ? 6.144 67.115 41.667 1.00 24.39 255 ASP A C 1
ATOM 1728 O O . ASP A 1 255 ? 5.359 67.214 42.617 1.00 26.06 255 ASP A O 1
ATOM 1733 N N . SER A 1 256 ? 5.887 66.381 40.586 1.00 23.02 256 SER A N 1
ATOM 1734 C CA . SER A 1 256 ? 4.632 65.639 40.430 1.00 21.53 256 SER A CA 1
ATOM 1735 C C . SER A 1 256 ? 4.535 64.471 41.401 1.00 22.84 256 SER A C 1
ATOM 1736 O O . SER A 1 256 ? 3.454 63.920 41.609 1.00 23.91 256 SER A O 1
ATOM 1739 N N . GLY A 1 257 ? 5.672 64.079 41.965 1.00 23.90 257 GLY A N 1
ATOM 1740 C CA . GLY A 1 257 ? 5.738 62.912 42.822 1.00 23.75 257 GLY A CA 1
ATOM 1741 C C . GLY A 1 257 ? 5.907 61.617 42.049 1.00 23.77 257 GLY A C 1
ATOM 1742 O O . GLY A 1 257 ? 6.025 60.548 42.644 1.00 24.79 257 GLY A O 1
ATOM 1743 N N . ILE A 1 258 ? 5.922 61.704 40.722 1.00 17.99 258 ILE A N 1
ATOM 1744 C CA . ILE A 1 258 ? 6.011 60.504 39.896 1.00 18.43 258 ILE A CA 1
ATOM 1745 C C . ILE A 1 258 ? 7.453 60.039 39.698 1.00 17.79 258 ILE A C 1
ATOM 1746 O O . ILE A 1 258 ? 7.746 58.855 39.803 1.00 17.90 258 ILE A O 1
ATOM 1751 N N . PHE A 1 259 ? 8.366 60.963 39.421 1.00 15.61 259 PHE A N 1
ATOM 1752 C CA . PHE A 1 259 ? 9.719 60.545 39.093 1.00 16.02 259 PHE A CA 1
ATOM 1753 C C . PHE A 1 259 ? 10.739 60.664 40.210 1.00 15.45 259 PHE A C 1
ATOM 1754 O O . PHE A 1 259 ? 10.760 61.636 40.963 1.00 19.32 259 PHE A O 1
ATOM 1762 N N . SER A 1 260 ? 11.578 59.639 40.283 1.00 14.93 260 SER A N 1
ATOM 1763 C CA . SER A 1 260 ? 12.805 59.681 41.063 1.00 16.28 260 SER A CA 1
ATOM 1764 C C . SER A 1 260 ? 13.935 59.883 40.055 1.00 15.21 260 SER A C 1
ATOM 1765 O O . SER A 1 260 ? 14.123 59.066 39.156 1.00 15.02 260 SER A O 1
ATOM 1768 N N . MET A 1 261 ? 14.677 60.978 40.196 1.00 16.07 261 MET A N 1
ATOM 1769 C CA . MET A 1 261 ? 15.697 61.337 39.213 1.00 15.69 261 MET A CA 1
ATOM 1770 C C . MET A 1 261 ? 17.056 60.889 39.727 1.00 14.82 261 MET A C 1
ATOM 1771 O O . MET A 1 261 ? 17.552 61.394 40.733 1.00 17.63 261 MET A O 1
ATOM 1776 N N . GLN A 1 262 ? 17.637 59.914 39.043 1.00 14.28 262 GLN A N 1
ATOM 1777 C CA . GLN A 1 262 ? 18.855 59.271 39.505 1.00 13.83 262 GLN A CA 1
ATOM 1778 C C . GLN A 1 262 ? 19.928 59.378 38.424 1.00 15.19 262 GLN A C 1
ATOM 1779 O O . GLN A 1 262 ? 19.715 60.030 37.404 1.00 14.25 262 GLN A O 1
ATOM 1785 N N . SER A 1 263 ? 21.078 58.755 38.652 1.00 15.72 263 SER A N 1
ATOM 1786 C CA . SER A 1 263 ? 22.263 59.019 37.829 1.00 14.32 263 SER A CA 1
ATOM 1787 C C . SER A 1 263 ? 22.520 58.009 36.709 1.00 15.44 263 SER A C 1
ATOM 1788 O O . SER A 1 263 ? 22.356 56.812 36.903 1.00 14.80 263 SER A O 1
ATOM 1791 N N . HIS A 1 264 ? 22.971 58.497 35.554 1.00 13.99 264 HIS A N 1
ATOM 1792 C CA . HIS A 1 264 ? 23.486 57.616 34.495 1.00 12.01 264 HIS A CA 1
ATOM 1793 C C . HIS A 1 264 ? 24.925 58.025 34.185 1.00 13.58 264 HIS A C 1
ATOM 1794 O O . HIS A 1 264 ? 25.379 57.880 33.054 1.00 15.83 264 HIS A O 1
ATOM 1801 N N . THR A 1 265 ? 25.632 58.498 35.218 1.00 12.59 265 THR A N 1
ATOM 1802 C CA . THR A 1 265 ? 26.977 59.099 35.133 1.00 14.49 265 THR A CA 1
ATOM 1803 C C . THR A 1 265 ? 26.963 60.487 34.491 1.00 15.17 265 THR A C 1
ATOM 1804 O O . THR A 1 265 ? 25.919 60.981 34.069 1.00 16.10 265 THR A O 1
ATOM 1808 N N . ALA A 1 266 ? 28.132 61.119 34.429 1.00 14.60 266 ALA A N 1
ATOM 1809 C CA . ALA A 1 266 ? 28.222 62.464 33.881 1.00 16.35 266 ALA A CA 1
ATOM 1810 C C . ALA A 1 266 ? 28.106 62.465 32.367 1.00 15.51 266 ALA A C 1
ATOM 1811 O O . ALA A 1 266 ? 27.381 63.278 31.794 1.00 14.99 266 ALA A O 1
ATOM 1813 N N . THR A 1 267 ? 28.847 61.572 31.715 1.00 16.08 267 THR A N 1
ATOM 1814 C CA . THR A 1 267 ? 28.905 61.573 30.255 1.00 13.87 267 THR A CA 1
ATOM 1815 C C . THR A 1 267 ? 28.483 60.260 29.597 1.00 15.63 267 THR A C 1
ATOM 1816 O O . THR A 1 267 ? 28.700 60.092 28.399 1.00 16.79 267 THR A O 1
ATOM 1820 N N . HIS A 1 268 ? 27.885 59.352 30.366 1.00 14.51 268 HIS A N 1
ATOM 1821 C CA . HIS A 1 268 ? 27.522 58.010 29.876 1.00 16.36 268 HIS A CA 1
ATOM 1822 C C . HIS A 1 268 ? 28.820 57.241 29.612 1.00 16.24 268 HIS A C 1
ATOM 1823 O O . HIS A 1 268 ? 29.040 56.678 28.538 1.00 16.39 268 HIS A O 1
ATOM 1830 N N . ALA A 1 269 ? 29.677 57.235 30.628 1.00 20.04 269 ALA A N 1
ATOM 1831 C CA . ALA A 1 269 ? 31.025 56.696 30.517 1.00 23.30 269 ALA A CA 1
ATOM 1832 C C . ALA A 1 269 ? 31.063 55.178 30.493 1.00 16.26 269 ALA A C 1
ATOM 1833 O O . ALA A 1 269 ? 30.296 54.513 31.183 1.00 20.22 269 ALA A O 1
ATOM 1835 N N . ASP A 1 270 ? 32.001 54.636 29.713 1.00 18.46 270 ASP A N 1
ATOM 1836 C CA . ASP A 1 270 ? 32.262 53.205 29.723 1.00 19.64 270 ASP A CA 1
ATOM 1837 C C . ASP A 1 270 ? 33.114 52.951 30.959 1.00 16.45 270 ASP A C 1
ATOM 1838 O O . ASP A 1 270 ? 34.339 53.036 30.914 1.00 20.60 270 ASP A O 1
ATOM 1843 N N . LEU A 1 271 ? 32.451 52.675 32.077 1.00 17.55 271 LEU A N 1
ATOM 1844 C CA . LEU A 1 271 ? 33.131 52.723 33.372 1.00 16.56 271 LEU A CA 1
ATOM 1845 C C . LEU A 1 271 ? 34.395 51.864 33.544 1.00 19.36 271 LEU A C 1
ATOM 1846 O O . LEU A 1 271 ? 35.353 52.328 34.148 1.00 20.19 271 LEU A O 1
ATOM 1851 N N . PRO A 1 272 ? 34.409 50.623 33.014 1.00 18.88 272 PRO A N 1
ATOM 1852 C CA . PRO A 1 272 ? 35.652 49.852 33.163 1.00 19.35 272 PRO A CA 1
ATOM 1853 C C . PRO A 1 272 ? 36.854 50.466 32.448 1.00 20.57 272 PRO A C 1
ATOM 1854 O O . PRO A 1 272 ? 37.985 50.097 32.760 1.00 23.91 272 PRO A O 1
ATOM 1858 N N . LYS A 1 273 ? 36.615 51.400 31.527 1.00 22.56 273 LYS A N 1
ATOM 1859 C CA . LYS A 1 273 ? 37.684 51.961 30.700 1.00 23.42 273 LYS A CA 1
ATOM 1860 C C . LYS A 1 273 ? 38.090 53.389 31.065 1.00 23.77 273 LYS A C 1
ATOM 1861 O O . LYS A 1 273 ? 38.942 53.981 30.402 1.00 27.08 273 LYS A O 1
ATOM 1867 N N . ILE A 1 274 ? 37.482 53.954 32.101 1.00 21.10 274 ILE A N 1
ATOM 1868 C CA . ILE A 1 274 ? 37.816 55.320 32.487 1.00 19.81 274 ILE A CA 1
ATOM 1869 C C . ILE A 1 274 ? 38.596 55.341 33.797 1.00 24.34 274 ILE A C 1
ATOM 1870 O O . ILE A 1 274 ? 38.658 54.336 34.507 1.00 25.68 274 ILE A O 1
ATOM 1875 N N . THR A 1 275 ? 39.205 56.481 34.108 1.00 19.64 275 THR A N 1
ATOM 1876 C CA . THR A 1 275 ? 39.898 56.636 35.387 1.00 21.08 275 THR A CA 1
ATOM 1877 C C . THR A 1 275 ? 39.315 57.764 36.230 1.00 21.11 275 THR A C 1
ATOM 1878 O O . THR A 1 275 ? 39.642 57.884 37.417 1.00 22.88 275 THR A O 1
ATOM 1882 N N . ASN A 1 276 ? 38.476 58.601 35.626 1.00 21.49 276 ASN A N 1
ATOM 1883 C CA . ASN A 1 276 ? 37.930 59.751 36.343 1.00 19.71 276 ASN A CA 1
ATOM 1884 C C . ASN A 1 276 ? 36.643 59.421 37.089 1.00 19.27 276 ASN A C 1
ATOM 1885 O O . ASN A 1 276 ? 35.564 59.958 36.806 1.00 19.54 276 ASN A O 1
ATOM 1890 N N . TYR A 1 277 ? 36.768 58.527 38.064 1.00 18.62 277 TYR A N 1
ATOM 1891 C CA . TYR A 1 277 ? 35.598 58.034 38.774 1.00 18.95 277 TYR A CA 1
ATOM 1892 C C . TYR A 1 277 ? 34.916 59.121 39.604 1.00 17.59 277 TYR A C 1
ATOM 1893 O O . TYR A 1 277 ? 33.692 59.148 39.690 1.00 19.20 277 TYR A O 1
ATOM 1902 N N . GLU A 1 278 ? 35.691 60.024 40.205 1.00 18.47 278 GLU A N 1
ATOM 1903 C CA . GLU A 1 278 ? 35.059 61.091 40.975 1.00 21.95 278 GLU A CA 1
ATOM 1904 C C . GLU A 1 278 ? 34.182 61.950 40.065 1.00 21.05 278 GLU A C 1
ATOM 1905 O O . GLU A 1 278 ? 33.036 62.254 40.394 1.00 21.78 278 GLU A O 1
ATOM 1911 N N . GLU A 1 279 ? 34.709 62.321 38.906 1.00 20.37 279 GLU A N 1
ATOM 1912 C CA . GLU A 1 279 ? 33.931 63.135 37.982 1.00 20.08 279 GLU A CA 1
ATOM 1913 C C . GLU A 1 279 ? 32.687 62.403 37.470 1.00 18.42 279 GLU A C 1
ATOM 1914 O O . GLU A 1 279 ? 31.597 62.969 37.431 1.00 19.50 279 GLU A O 1
ATOM 1920 N N . GLU A 1 280 ? 32.841 61.142 37.085 1.00 17.68 280 GLU A N 1
ATOM 1921 C CA . GLU A 1 280 ? 31.738 60.413 36.448 1.00 15.53 280 GLU A CA 1
ATOM 1922 C C . GLU A 1 280 ? 30.678 59.911 37.419 1.00 16.10 280 GLU A C 1
ATOM 1923 O O . GLU A 1 280 ? 29.502 59.806 37.057 1.00 16.70 280 GLU A O 1
ATOM 1929 N N . LEU A 1 281 ? 31.096 59.576 38.640 1.00 17.49 281 LEU A N 1
ATOM 1930 C CA . LEU A 1 281 ? 30.196 58.934 39.602 1.00 17.44 281 LEU A CA 1
ATOM 1931 C C . LEU A 1 281 ? 29.812 59.848 40.764 1.00 17.31 281 LEU A C 1
ATOM 1932 O O . LEU A 1 281 ? 28.643 59.947 41.136 1.00 20.00 281 LEU A O 1
ATOM 1937 N N . LYS A 1 282 ? 30.802 60.512 41.345 1.00 17.72 282 LYS A N 1
ATOM 1938 C CA . LYS A 1 282 ? 30.571 61.359 42.501 1.00 19.08 282 LYS A CA 1
ATOM 1939 C C . LYS A 1 282 ? 29.993 62.726 42.116 1.00 20.19 282 LYS A C 1
ATOM 1940 O O . LYS A 1 282 ? 28.984 63.161 42.667 1.00 20.08 282 LYS A O 1
ATOM 1946 N N . GLU A 1 283 ? 30.636 63.404 41.171 1.00 21.07 283 GLU A N 1
ATOM 1947 C CA . GLU A 1 283 ? 30.230 64.765 40.831 1.00 20.08 283 GLU A CA 1
ATOM 1948 C C . GLU A 1 283 ? 28.928 64.814 40.028 1.00 20.86 283 GLU A C 1
ATOM 1949 O O . GLU A 1 283 ? 28.194 65.804 40.074 1.00 21.10 283 GLU A O 1
ATOM 1955 N N . SER A 1 284 ? 28.637 63.741 39.301 1.00 19.30 284 SER A N 1
ATOM 1956 C CA . SER A 1 284 ? 27.364 63.634 38.596 1.00 17.69 284 SER A CA 1
ATOM 1957 C C . SER A 1 284 ? 26.230 63.567 39.613 1.00 17.88 284 SER A C 1
ATOM 1958 O O . SER A 1 284 ? 25.226 64.271 39.487 1.00 19.18 284 SER A O 1
ATOM 1961 N N . LYS A 1 285 ? 26.404 62.728 40.630 1.00 17.79 285 LYS A N 1
ATOM 1962 C CA . LYS A 1 285 ? 25.442 62.636 41.728 1.00 18.86 285 LYS A CA 1
ATOM 1963 C C . LYS A 1 285 ? 25.223 63.994 42.390 1.00 19.69 285 LYS A C 1
ATOM 1964 O O . LYS A 1 285 ? 24.087 64.417 42.605 1.00 20.25 285 LYS A O 1
ATOM 1970 N N . GLU A 1 286 ? 26.317 64.681 42.708 1.00 19.63 286 GLU A N 1
ATOM 1971 C CA . GLU A 1 286 ? 26.231 65.976 43.379 1.00 20.02 286 GLU A CA 1
ATOM 1972 C C . GLU A 1 286 ? 25.522 67.029 42.525 1.00 20.06 286 GLU A C 1
ATOM 1973 O O . GLU A 1 286 ? 24.690 67.785 43.030 1.00 23.92 286 GLU A O 1
ATOM 1979 N N . LYS A 1 287 ? 25.861 67.081 41.239 1.00 18.64 287 LYS A N 1
ATOM 1980 C CA . LYS A 1 287 ? 25.250 68.044 40.332 1.00 19.24 287 LYS A CA 1
ATOM 1981 C C . LYS A 1 287 ? 23.751 67.782 40.168 1.00 19.88 287 LYS A C 1
ATOM 1982 O O . LYS A 1 287 ? 22.945 68.714 40.166 1.00 22.69 287 LYS A O 1
ATOM 1988 N N . LEU A 1 288 ? 23.379 66.513 40.037 1.00 18.12 288 LEU A N 1
ATOM 1989 C CA . LEU A 1 288 ? 21.974 66.165 39.869 1.00 17.88 288 LEU A CA 1
ATOM 1990 C C . LEU A 1 288 ? 21.148 66.506 41.115 1.00 20.75 288 LEU A C 1
ATOM 1991 O O . LEU A 1 288 ? 20.025 66.993 40.999 1.00 20.81 288 LEU A O 1
ATOM 1996 N N . GLU A 1 289 ? 21.720 66.281 42.298 1.00 20.45 289 GLU A N 1
ATOM 1997 C CA . GLU A 1 289 ? 21.057 66.628 43.555 1.00 21.39 289 GLU A CA 1
ATOM 1998 C C . GLU A 1 289 ? 20.753 68.120 43.647 1.00 23.86 289 GLU A C 1
ATOM 1999 O O . GLU A 1 289 ? 19.712 68.513 44.172 1.00 25.59 289 GLU A O 1
ATOM 2005 N N . LYS A 1 290 ? 21.659 68.952 43.139 1.00 22.40 290 LYS A N 1
ATOM 2006 C CA . LYS A 1 290 ? 21.429 70.392 43.156 1.00 25.97 290 LYS A CA 1
ATOM 2007 C C . LYS A 1 290 ? 20.268 70.767 42.240 1.00 22.50 290 LYS A C 1
ATOM 2008 O O . LYS A 1 290 ? 19.522 71.706 42.522 1.00 28.92 290 LYS A O 1
ATOM 2014 N N . ILE A 1 291 ? 20.114 70.026 41.148 1.00 24.59 291 ILE A N 1
ATOM 2015 C CA . ILE A 1 291 ? 19.033 70.280 40.207 1.00 25.32 291 ILE A CA 1
ATOM 2016 C C . ILE A 1 291 ? 17.677 69.838 40.761 1.00 27.23 291 ILE A C 1
ATOM 2017 O O . ILE A 1 291 ? 16.691 70.567 40.667 1.00 29.85 291 ILE A O 1
ATOM 2022 N N . THR A 1 292 ? 17.631 68.642 41.339 1.00 22.87 292 THR A N 1
ATOM 2023 C CA . THR A 1 292 ? 16.356 68.060 41.765 1.00 24.64 292 THR A CA 1
ATOM 2024 C C . THR A 1 292 ? 15.942 68.455 43.173 1.00 28.13 292 THR A C 1
ATOM 2025 O O . THR A 1 292 ? 14.754 68.435 43.504 1.00 29.49 292 THR A O 1
ATOM 2029 N N . GLY A 1 293 ? 16.920 68.785 44.013 1.00 24.17 293 GLY A N 1
ATOM 2030 C CA . GLY A 1 293 ? 16.647 69.053 45.415 1.00 29.09 293 GLY A CA 1
ATOM 2031 C C . GLY A 1 293 ? 16.302 67.800 46.203 1.00 25.98 293 GLY A C 1
ATOM 2032 O O . GLY A 1 293 ? 15.840 67.882 47.345 1.00 29.04 293 GLY A O 1
ATOM 2033 N N . LYS A 1 294 ? 16.524 66.640 45.592 1.00 23.26 294 LYS A N 1
ATOM 2034 C CA . LYS A 1 294 ? 16.244 65.350 46.216 1.00 23.00 294 LYS A CA 1
ATOM 2035 C C . LYS A 1 294 ? 17.499 64.490 46.163 1.00 24.09 294 LYS A C 1
ATOM 2036 O O . LYS A 1 294 ? 18.317 64.642 45.251 1.00 25.09 294 LYS A O 1
ATOM 2042 N N . PRO A 1 295 ? 17.649 63.561 47.121 1.00 23.06 295 PRO A N 1
ATOM 2043 C CA . PRO A 1 295 ? 18.847 62.714 47.141 1.00 25.18 295 PRO A CA 1
ATOM 2044 C C . PRO A 1 295 ? 18.976 61.836 45.903 1.00 20.79 295 PRO A C 1
ATOM 2045 O O . PRO A 1 295 ? 17.976 61.346 45.358 1.00 20.32 295 PRO A O 1
ATOM 2049 N N . VAL A 1 296 ? 20.214 61.655 45.463 1.00 18.07 296 VAL A N 1
ATOM 2050 C CA . VAL A 1 296 ? 20.541 60.719 44.401 1.00 18.22 296 VAL A CA 1
ATOM 2051 C C . VAL A 1 296 ? 21.253 59.530 45.034 1.00 21.30 296 VAL A C 1
ATOM 2052 O O . VAL A 1 296 ? 22.320 59.681 45.647 1.00 22.44 296 VAL A O 1
ATOM 2056 N N . ILE A 1 297 ? 20.627 58.360 44.922 1.00 16.77 297 ILE A N 1
ATOM 2057 C CA . ILE A 1 297 ? 21.068 57.153 45.611 1.00 17.25 297 ILE A CA 1
ATOM 2058 C C . ILE A 1 297 ? 21.305 55.977 44.666 1.00 15.44 297 ILE A C 1
ATOM 2059 O O . ILE A 1 297 ? 21.760 54.914 45.095 1.00 18.30 297 ILE A O 1
ATOM 2064 N N . ALA A 1 298 ? 20.977 56.157 43.390 1.00 15.20 298 ALA A N 1
ATOM 2065 C CA . ALA A 1 298 ? 21.022 55.058 42.432 1.00 14.15 298 ALA A CA 1
ATOM 2066 C C . ALA A 1 298 ? 21.683 55.456 41.121 1.00 15.51 298 ALA A C 1
ATOM 2067 O O . ALA A 1 298 ? 21.590 56.610 40.686 1.00 15.74 298 ALA A O 1
ATOM 2069 N N . VAL A 1 299 ? 22.326 54.484 40.478 1.00 13.94 299 VAL A N 1
ATOM 2070 C CA . VAL A 1 299 ? 22.959 54.702 39.184 1.00 14.66 299 VAL A CA 1
ATOM 2071 C C . VAL A 1 299 ? 22.656 53.515 38.273 1.00 15.08 299 VAL A C 1
ATOM 2072 O O . VAL A 1 299 ? 22.311 52.426 38.747 1.00 14.68 299 VAL A O 1
ATOM 2076 N N . ALA A 1 300 ? 22.749 53.733 36.968 1.00 14.68 300 ALA A N 1
ATOM 2077 C CA . ALA A 1 300 ? 22.719 52.635 36.009 1.00 12.83 300 ALA A CA 1
ATOM 2078 C C . ALA A 1 300 ? 24.043 52.631 35.275 1.00 13.59 300 ALA A C 1
ATOM 2079 O O . ALA A 1 300 ? 24.520 53.686 34.872 1.00 16.93 300 ALA A O 1
ATOM 2081 N N . TYR A 1 301 ? 24.648 51.460 35.107 1.00 15.26 301 TYR A N 1
ATOM 2082 C CA . TYR A 1 301 ? 25.935 51.376 34.415 1.00 13.99 301 TYR A CA 1
ATOM 2083 C C . TYR A 1 301 ? 25.763 51.527 32.898 1.00 15.59 301 TYR A C 1
ATOM 2084 O O . TYR A 1 301 ? 25.052 50.751 32.274 1.00 16.60 301 TYR A O 1
ATOM 2101 N N . PHE A 1 303 ? 26.001 51.074 29.165 1.00 16.65 303 PHE A N 1
ATOM 2102 C CA . PHE A 1 303 ? 26.256 49.885 28.331 1.00 17.66 303 PHE A CA 1
ATOM 2103 C C . PHE A 1 303 ? 26.122 48.562 29.093 1.00 18.01 303 PHE A C 1
ATOM 2104 O O . PHE A 1 303 ? 26.371 47.490 28.537 1.00 18.89 303 PHE A O 1
ATOM 2112 N N . GLY A 1 304 ? 25.719 48.646 30.357 1.00 15.68 304 GLY A N 1
ATOM 2113 C CA . GLY A 1 304 ? 25.720 47.487 31.233 1.00 16.56 304 GLY A CA 1
ATOM 2114 C C . GLY A 1 304 ? 27.130 47.026 31.584 1.00 18.69 304 GLY A C 1
ATOM 2115 O O . GLY A 1 304 ? 27.323 45.912 32.078 1.00 19.13 304 GLY A O 1
ATOM 2116 N N . HIS A 1 305 ? 28.129 47.869 31.323 1.00 17.16 305 HIS A N 1
ATOM 2117 C CA . HIS A 1 305 ? 29.516 47.456 31.527 1.00 15.30 305 HIS A CA 1
ATOM 2118 C C . HIS A 1 305 ? 29.937 47.611 32.976 1.00 20.95 305 HIS A C 1
ATOM 2119 O O . HIS A 1 305 ? 29.918 48.711 33.528 1.00 19.06 305 HIS A O 1
ATOM 2126 N N . VAL A 1 306 ? 30.317 46.501 33.591 1.00 18.72 306 VAL A N 1
ATOM 2127 C CA . VAL A 1 306 ? 30.655 46.519 35.006 1.00 19.89 306 VAL A CA 1
ATOM 2128 C C . VAL A 1 306 ? 31.632 45.396 35.330 1.00 20.87 306 VAL A C 1
ATOM 2129 O O . VAL A 1 306 ? 31.618 44.340 34.698 1.00 24.65 306 VAL A O 1
ATOM 2133 N N . ASP A 1 307 ? 32.518 45.660 36.281 1.00 20.02 307 ASP A N 1
ATOM 2134 C CA . ASP A 1 307 ? 33.412 44.644 36.813 1.00 22.15 307 ASP A CA 1
ATOM 2135 C C . ASP A 1 307 ? 33.619 44.948 38.295 1.00 23.09 307 ASP A C 1
ATOM 2136 O O . ASP A 1 307 ? 33.025 45.895 38.814 1.00 22.99 307 ASP A O 1
ATOM 2141 N N . ASP A 1 308 ? 34.435 44.155 38.980 1.00 24.28 308 ASP A N 1
ATOM 2142 C CA . ASP A 1 308 ? 34.606 44.336 40.418 1.00 27.47 308 ASP A CA 1
ATOM 2143 C C . ASP A 1 308 ? 35.159 45.716 40.771 1.00 23.58 308 ASP A C 1
ATOM 2144 O O . ASP A 1 308 ? 34.768 46.305 41.780 1.00 23.68 308 ASP A O 1
ATOM 2149 N N . LYS A 1 309 ? 36.066 46.224 39.940 1.00 24.38 309 LYS A N 1
ATOM 2150 C CA . LYS A 1 309 ? 36.637 47.549 40.148 1.00 24.48 309 LYS A CA 1
ATOM 2151 C C . LYS A 1 309 ? 35.556 48.625 40.076 1.00 22.90 309 LYS A C 1
ATOM 2152 O O . LYS A 1 309 ? 35.510 49.527 40.912 1.00 23.72 309 LYS A O 1
ATOM 2158 N N . VAL A 1 310 ? 34.692 48.524 39.073 1.00 19.45 310 VAL A N 1
ATOM 2159 C CA . VAL A 1 310 ? 33.602 49.482 38.904 1.00 19.04 310 VAL A CA 1
ATOM 2160 C C . VAL A 1 310 ? 32.616 49.411 40.064 1.00 20.11 310 VAL A C 1
ATOM 2161 O O . VAL A 1 310 ? 32.157 50.445 40.548 1.00 20.66 310 VAL A O 1
ATOM 2165 N N . VAL A 1 311 ? 32.288 48.198 40.508 1.00 18.54 311 VAL A N 1
ATOM 2166 C CA . VAL A 1 311 ? 31.402 48.039 41.662 1.00 19.07 311 VAL A CA 1
ATOM 2167 C C . VAL A 1 311 ? 31.997 48.712 42.895 1.00 20.53 311 VAL A C 1
ATOM 2168 O O . VAL A 1 311 ? 31.301 49.428 43.615 1.00 20.63 311 VAL A O 1
ATOM 2172 N N . ALA A 1 312 ? 33.285 48.494 43.132 1.00 21.13 312 ALA A N 1
ATOM 2173 C CA . ALA A 1 312 ? 33.930 49.091 44.295 1.00 20.64 312 ALA A CA 1
ATOM 2174 C C . ALA A 1 312 ? 33.928 50.621 44.246 1.00 20.03 312 ALA A C 1
ATOM 2175 O O . ALA A 1 312 ? 33.752 51.277 45.276 1.00 24.42 312 ALA A O 1
ATOM 2177 N N . GLU A 1 313 ? 34.122 51.190 43.056 1.00 20.60 313 GLU A N 1
ATOM 2178 C CA . GLU A 1 313 ? 34.080 52.642 42.918 1.00 20.68 313 GLU A CA 1
ATOM 2179 C C . GLU A 1 313 ? 32.654 53.150 43.120 1.00 20.69 313 GLU A C 1
ATOM 2180 O O . GLU A 1 313 ? 32.426 54.135 43.828 1.00 22.07 313 GLU A O 1
ATOM 2186 N N . THR A 1 314 ? 31.698 52.455 42.509 1.00 18.91 314 THR A N 1
ATOM 2187 C CA . THR A 1 314 ? 30.295 52.830 42.590 1.00 19.24 314 THR A CA 1
ATOM 2188 C C . THR A 1 314 ? 29.795 52.800 44.036 1.00 20.05 314 THR A C 1
ATOM 2189 O O . THR A 1 314 ? 29.017 53.663 44.444 1.00 18.88 314 THR A O 1
ATOM 2193 N N . LYS A 1 315 ? 30.280 51.827 44.808 1.00 17.91 315 LYS A N 1
ATOM 2194 C CA . LYS A 1 315 ? 29.866 51.618 46.195 1.00 19.81 315 LYS A CA 1
ATOM 2195 C C . LYS A 1 315 ? 30.179 52.836 47.065 1.00 22.55 315 LYS A C 1
ATOM 2196 O O . LYS A 1 315 ? 29.533 53.069 48.085 1.00 22.09 315 LYS A O 1
ATOM 2202 N N . LYS A 1 316 ? 31.185 53.606 46.663 1.00 22.33 316 LYS A N 1
ATOM 2203 C CA . LYS A 1 316 ? 31.561 54.799 47.413 1.00 21.16 316 LYS A CA 1
ATOM 2204 C C . LYS A 1 316 ? 30.465 55.866 47.402 1.00 22.37 316 LYS A C 1
ATOM 2205 O O . LYS A 1 316 ? 30.383 56.690 48.324 1.00 25.67 316 LYS A O 1
ATOM 2211 N N . TYR A 1 317 ? 29.626 55.843 46.368 1.00 20.24 317 TYR A N 1
ATOM 2212 C CA . TYR A 1 317 ? 28.738 56.969 46.083 1.00 21.03 317 TYR A CA 1
ATOM 2213 C C . TYR A 1 317 ? 27.258 56.626 45.965 1.00 19.94 317 TYR A C 1
ATOM 2214 O O . TYR A 1 317 ? 26.414 57.491 46.171 1.00 22.46 317 TYR A O 1
ATOM 2223 N N . TYR A 1 318 ? 26.954 55.377 45.629 1.00 19.06 318 TYR A N 1
ATOM 2224 C CA . TYR A 1 318 ? 25.574 54.964 45.368 1.00 19.48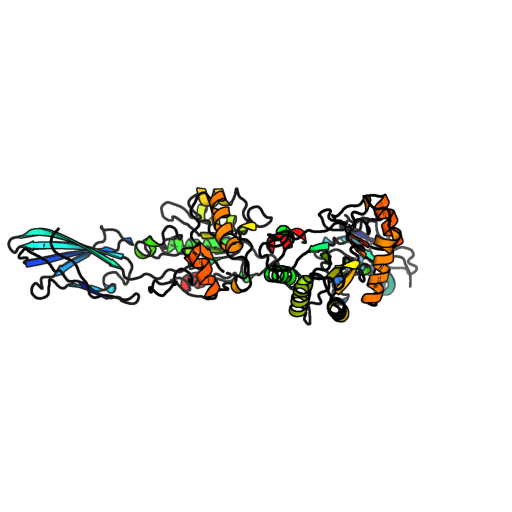 318 TYR A CA 1
ATOM 2225 C C . TYR A 1 318 ? 25.193 53.753 46.204 1.00 18.38 318 TYR A C 1
ATOM 2226 O O . TYR A 1 318 ? 26.030 52.895 46.471 1.00 20.13 318 TYR A O 1
ATOM 2235 N N . GLN A 1 319 ? 23.925 53.681 46.608 1.00 17.90 319 GLN A N 1
ATOM 2236 C CA . GLN A 1 319 ? 23.410 52.513 47.308 1.00 21.51 319 GLN A CA 1
ATOM 2237 C C . GLN A 1 319 ? 22.931 51.435 46.334 1.00 19.82 319 GLN A C 1
ATOM 2238 O O . GLN A 1 319 ? 22.921 50.249 46.676 1.00 20.80 319 GLN A O 1
ATOM 2244 N N . PHE A 1 320 ? 22.537 51.849 45.128 1.00 16.24 320 PHE A N 1
ATOM 2245 C CA . PHE A 1 320 ? 21.920 50.942 44.154 1.00 15.01 320 PHE A CA 1
ATOM 2246 C C . PHE A 1 320 ? 22.549 51.152 42.788 1.00 15.96 320 PHE A C 1
ATOM 2247 O O . PHE A 1 320 ? 22.808 52.286 42.385 1.00 17.07 320 PHE A O 1
ATOM 2255 N N . ALA A 1 321 ? 22.778 50.060 42.067 1.00 15.50 321 ALA A N 1
ATOM 2256 C CA . ALA A 1 321 ? 23.275 50.153 40.699 1.00 14.15 321 ALA A CA 1
ATOM 2257 C C . ALA A 1 321 ? 22.679 49.033 39.872 1.00 15.91 321 ALA A C 1
ATOM 2258 O O . ALA A 1 321 ? 22.655 47.877 40.308 1.00 16.73 321 ALA A O 1
ATOM 2260 N N . THR A 1 322 ? 22.161 49.384 38.698 1.00 14.09 322 THR A N 1
ATOM 2261 C CA . THR A 1 322 ? 21.546 48.409 37.804 1.00 14.41 322 THR A CA 1
ATOM 2262 C C . THR A 1 322 ? 22.410 48.121 36.585 1.00 15.38 322 THR A C 1
ATOM 2263 O O . THR A 1 322 ? 23.079 49.011 36.046 1.00 14.54 322 THR A O 1
ATOM 2267 N N . THR A 1 323 ? 22.372 46.864 36.160 1.00 14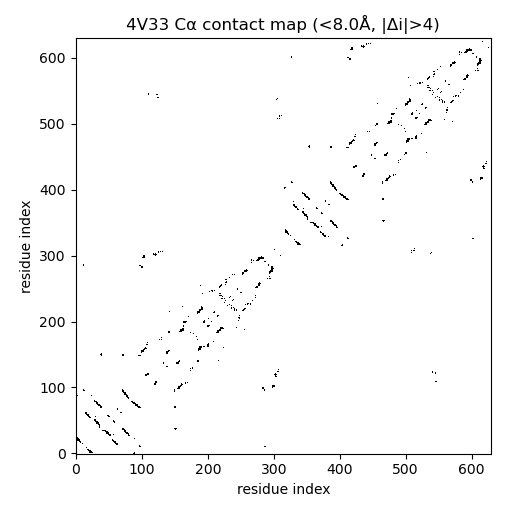.56 323 THR A N 1
ATOM 2268 C CA . THR A 1 323 ? 23.117 46.390 35.000 1.00 13.32 323 THR A CA 1
ATOM 2269 C C . THR A 1 323 ? 22.154 46.172 33.842 1.00 13.83 323 THR A C 1
ATOM 2270 O O . THR A 1 323 ? 20.991 46.567 33.914 1.00 15.46 323 THR A O 1
ATOM 2274 N N . THR A 1 324 ? 22.635 45.562 32.762 1.00 14.82 324 THR A N 1
ATOM 2275 C CA . THR A 1 324 ? 21.723 45.122 31.714 1.00 14.68 324 THR A CA 1
ATOM 2276 C C . THR A 1 324 ? 21.643 43.604 31.616 1.00 15.64 324 THR A C 1
ATOM 2277 O O . THR A 1 324 ? 21.153 43.067 30.619 1.00 18.45 324 THR A O 1
ATOM 2281 N N . LYS A 1 325 ? 22.120 42.907 32.646 1.00 15.66 325 LYS A N 1
ATOM 2282 C CA . LYS A 1 325 ? 21.985 41.456 32.678 1.00 19.86 325 LYS A CA 1
ATOM 2283 C C . LYS A 1 325 ? 20.500 41.131 32.791 1.00 15.00 325 LYS A C 1
ATOM 2284 O O . LYS A 1 325 ? 19.798 41.723 33.604 1.00 17.16 325 LYS A O 1
ATOM 2290 N N . PRO A 1 326 ? 20.004 40.204 31.963 1.00 17.67 326 PRO A N 1
ATOM 2291 C CA . PRO A 1 326 ? 18.557 39.955 31.952 1.00 15.82 326 PRO A CA 1
ATOM 2292 C C . PRO A 1 326 ? 18.063 39.147 33.144 1.00 16.72 326 PRO A C 1
ATOM 2293 O O . PRO A 1 326 ? 18.743 38.238 33.621 1.00 22.29 326 PRO A O 1
ATOM 2297 N N . GLY A 1 327 ? 16.867 39.472 33.614 1.00 19.55 327 GLY A N 1
ATOM 2298 C CA . GLY A 1 327 ? 16.271 38.720 34.700 1.00 22.93 327 GLY A CA 1
ATOM 2299 C C . GLY A 1 327 ? 15.604 39.609 35.724 1.00 20.12 327 GLY A C 1
ATOM 2300 O O . GLY A 1 327 ? 15.614 40.832 35.596 1.00 17.99 327 GLY A O 1
ATOM 2301 N N . LYS A 1 328 ? 14.993 38.978 36.723 1.00 22.59 328 LYS A N 1
ATOM 2302 C CA . LYS A 1 328 ? 14.385 39.694 37.838 1.00 21.20 328 LYS A CA 1
ATOM 2303 C C . LYS A 1 328 ? 15.306 39.655 39.035 1.00 23.93 328 LYS A C 1
ATOM 2304 O O . LYS A 1 328 ? 15.986 38.658 39.269 1.00 29.38 328 LYS A O 1
ATOM 2310 N N . PHE A 1 329 ? 15.329 40.737 39.804 1.00 17.95 329 PHE A N 1
ATOM 2311 C CA . PHE A 1 329 ? 16.078 40.741 41.044 1.00 16.94 329 PHE A CA 1
ATOM 2312 C C . PHE A 1 329 ? 15.358 39.948 42.140 1.00 19.78 329 PHE A C 1
ATOM 2313 O O . PHE A 1 329 ? 14.134 39.951 42.219 1.00 21.49 329 PHE A O 1
ATOM 2321 N N . ILE A 1 330 ? 16.128 39.263 42.975 1.00 19.33 330 ILE A N 1
ATOM 2322 C CA . ILE A 1 330 ? 15.621 38.771 44.255 1.00 19.91 330 ILE A CA 1
ATOM 2323 C C . ILE A 1 330 ? 16.727 38.931 45.288 1.00 22.12 330 ILE A C 1
ATOM 2324 O O . ILE A 1 330 ? 17.921 38.841 44.965 1.00 24.42 330 ILE A O 1
ATOM 2329 N N . THR A 1 331 ? 16.330 39.216 46.521 1.00 19.92 331 THR A N 1
ATOM 2330 C CA . THR A 1 331 ? 17.277 39.422 47.607 1.00 21.88 331 THR A CA 1
ATOM 2331 C C . THR A 1 331 ? 17.869 38.095 48.060 1.00 25.78 331 THR A C 1
ATOM 2332 O O . THR A 1 331 ? 17.168 37.249 48.612 1.00 25.87 331 THR A O 1
ATOM 2336 N N . LYS A 1 332 ? 19.163 37.914 47.814 1.00 24.03 332 LYS A N 1
ATOM 2337 C CA . LYS A 1 332 ? 19.853 36.681 48.189 1.00 25.85 332 LYS A CA 1
ATOM 2338 C C . LYS A 1 332 ? 20.852 36.895 49.312 1.00 25.24 332 LYS A C 1
ATOM 2339 O O . LYS A 1 332 ? 21.379 35.934 49.865 1.00 28.89 332 LYS A O 1
ATOM 2345 N N . GLY A 1 333 ? 21.117 38.157 49.638 1.00 24.75 333 GLY A N 1
ATOM 2346 C CA . GLY A 1 333 ? 22.100 38.496 50.647 1.00 25.21 333 GLY A CA 1
ATOM 2347 C C . GLY A 1 333 ? 23.522 38.313 50.153 1.00 25.76 333 GLY A C 1
ATOM 2348 O O . GLY A 1 333 ? 24.451 38.200 50.953 1.00 31.04 333 GLY A O 1
ATOM 2349 N N . GLU A 1 334 ? 23.691 38.282 48.834 1.00 25.35 334 GLU A N 1
ATOM 2350 C CA . GLU A 1 334 ? 25.013 38.127 48.236 1.00 28.08 334 GLU A CA 1
ATOM 2351 C C . GLU A 1 334 ? 25.771 39.456 48.269 1.00 26.90 334 GLU A C 1
ATOM 2352 O O . GLU A 1 334 ? 25.154 40.521 48.250 1.00 25.46 334 GLU A O 1
ATOM 2358 N N . PRO A 1 335 ? 27.112 39.396 48.335 1.00 27.44 335 PRO A N 1
ATOM 2359 C CA . PRO A 1 335 ? 27.934 40.606 48.438 1.00 26.67 335 PRO A CA 1
ATOM 2360 C C . PRO A 1 335 ? 27.655 41.638 47.352 1.00 24.99 335 PRO A C 1
ATOM 2361 O O . PRO A 1 335 ? 27.692 41.317 46.154 1.00 23.84 335 PRO A O 1
ATOM 2365 N N . ASP A 1 336 ? 27.376 42.870 47.778 1.00 22.82 336 ASP A N 1
ATOM 2366 C CA . ASP A 1 336 ? 27.121 43.982 46.859 1.00 20.18 336 ASP A CA 1
ATOM 2367 C C . ASP A 1 336 ? 26.023 43.719 45.817 1.00 20.71 336 ASP A C 1
ATOM 2368 O O . ASP A 1 336 ? 26.048 44.290 44.718 1.00 20.53 336 ASP A O 1
ATOM 2373 N N . GLU A 1 337 ? 25.055 42.868 46.153 1.00 21.84 337 GLU A N 1
ATOM 2374 C CA . GLU A 1 337 ? 24.050 42.488 45.161 1.00 18.97 337 GLU A CA 1
ATOM 2375 C C . GLU A 1 337 ? 23.214 43.671 44.678 1.00 17.05 337 GLU A C 1
ATOM 2376 O O . GLU A 1 337 ? 22.734 43.675 43.547 1.00 17.83 337 GLU A O 1
ATOM 2382 N N . LEU A 1 338 ? 23.049 44.686 45.521 1.00 18.13 338 LEU A N 1
ATOM 2383 C CA . LEU A 1 338 ? 22.236 45.837 45.131 1.00 16.69 338 LEU A CA 1
ATOM 2384 C C . LEU A 1 338 ? 22.955 46.745 44.140 1.00 16.82 338 LEU A C 1
ATOM 2385 O O . LEU A 1 338 ? 22.339 47.648 43.565 1.00 17.22 338 LEU A O 1
ATOM 2390 N N . LEU A 1 339 ? 24.253 46.499 43.952 1.00 16.54 339 LEU A N 1
ATOM 2391 C CA . LEU A 1 339 ? 25.070 47.232 42.987 1.00 15.87 339 LEU A CA 1
ATOM 2392 C C . LEU A 1 339 ? 25.273 46.417 41.710 1.00 16.94 339 LEU A C 1
ATOM 2393 O O . LEU A 1 339 ? 26.094 46.772 40.862 1.00 18.72 339 LEU A O 1
ATOM 2398 N N . LYS A 1 340 ? 24.541 45.312 41.589 1.00 17.70 340 LYS A N 1
ATOM 2399 C CA . LYS A 1 340 ? 24.662 44.410 40.447 1.00 18.17 340 LYS A CA 1
ATOM 2400 C C . LYS A 1 340 ? 23.285 43.926 40.014 1.00 17.08 340 LYS A C 1
ATOM 2401 O O . LYS A 1 340 ? 23.109 42.761 39.649 1.00 18.74 340 LYS A O 1
ATOM 2407 N N . MET A 1 341 ? 22.317 44.834 40.045 1.00 15.80 341 MET A N 1
ATOM 2408 C CA A MET A 1 341 ? 20.912 44.471 39.885 0.68 15.10 341 MET A CA 1
ATOM 2409 C CA B MET A 1 341 ? 20.913 44.468 39.872 0.32 15.37 341 MET A CA 1
ATOM 2410 C C . MET A 1 341 ? 20.522 44.220 38.425 1.00 14.87 341 MET A C 1
ATOM 2411 O O . MET A 1 341 ? 20.695 45.087 37.569 1.00 16.70 341 MET A O 1
ATOM 2420 N N . LYS A 1 342 ? 19.976 43.035 38.162 1.00 14.42 342 LYS A N 1
ATOM 2421 C CA . LYS A 1 342 ? 19.505 42.675 36.826 1.00 14.23 342 LYS A CA 1
ATOM 2422 C C . LYS A 1 342 ? 18.305 43.517 36.418 1.00 12.79 342 LYS A C 1
ATOM 2423 O O . LYS A 1 342 ? 17.574 44.034 37.270 1.00 15.12 342 LYS A O 1
ATOM 2429 N N . ARG A 1 343 ? 18.088 43.619 35.110 1.00 12.92 343 ARG A N 1
ATOM 2430 C CA . ARG A 1 343 ? 16.926 44.320 34.581 1.00 12.35 343 ARG A CA 1
ATOM 2431 C C . ARG A 1 343 ? 16.248 43.558 33.449 1.00 15.02 343 ARG A C 1
ATOM 2432 O O . ARG A 1 343 ? 16.860 42.727 32.773 1.00 15.75 343 ARG A O 1
ATOM 2440 N N . VAL A 1 344 ? 14.968 43.859 33.262 1.00 13.24 344 VAL A N 1
ATOM 2441 C CA . VAL A 1 344 ? 14.190 43.294 32.163 1.00 13.51 344 VAL A CA 1
ATOM 2442 C C . VAL A 1 344 ? 14.123 44.317 31.028 1.00 13.60 344 VAL A C 1
ATOM 2443 O O . VAL A 1 344 ? 13.545 45.396 31.184 1.00 14.73 344 VAL A O 1
ATOM 2447 N N . ARG A 1 345 ? 14.722 43.985 29.889 1.00 14.62 345 ARG A N 1
ATOM 2448 C CA . ARG A 1 345 ? 14.761 44.887 28.743 1.00 13.18 345 ARG A CA 1
ATOM 2449 C C . ARG A 1 345 ? 13.438 44.866 27.982 1.00 15.03 345 ARG A C 1
ATOM 2450 O O . ARG A 1 345 ? 12.945 43.799 27.630 1.00 20.12 345 ARG A O 1
ATOM 2458 N N . ILE A 1 346 ? 12.858 46.042 27.762 1.00 13.40 346 ILE A N 1
ATOM 2459 C CA . ILE A 1 346 ? 11.709 46.147 26.869 1.00 13.09 346 ILE A CA 1
ATOM 2460 C C . ILE A 1 346 ? 12.170 46.606 25.485 1.00 13.99 346 ILE A C 1
ATOM 2461 O O . ILE A 1 346 ? 12.979 47.527 25.363 1.00 17.39 346 ILE A O 1
ATOM 2466 N N . HIS A 1 347 ? 11.670 45.941 24.444 1.00 13.04 347 HIS A N 1
ATOM 2467 C CA . HIS A 1 347 ? 12.093 46.195 23.071 1.00 14.01 347 HIS A CA 1
ATOM 2468 C C . HIS A 1 347 ? 11.027 46.935 22.275 1.00 13.00 347 HIS A C 1
ATOM 2469 O O . HIS A 1 347 ? 9.846 46.906 22.620 1.00 13.40 347 HIS A O 1
ATOM 2476 N N . HIS A 1 348 ? 11.452 47.561 21.183 1.00 12.89 348 HIS A N 1
ATOM 2477 C CA . HIS A 1 348 ? 10.528 48.164 20.224 1.00 13.15 348 HIS A CA 1
ATOM 2478 C C . HIS A 1 348 ? 9.402 47.209 19.830 1.00 14.45 348 HIS A C 1
ATOM 2479 O O . HIS A 1 348 ? 8.251 47.621 19.660 1.00 14.36 348 HIS A O 1
ATOM 2486 N N . THR A 1 349 ? 9.743 45.934 19.688 1.00 12.64 349 THR A N 1
ATOM 2487 C CA . THR A 1 349 ? 8.791 44.922 19.218 1.00 12.59 349 THR A CA 1
ATOM 2488 C C . THR A 1 349 ? 7.993 44.219 20.326 1.00 12.86 349 THR A C 1
ATOM 2489 O O . THR A 1 349 ? 7.133 43.384 20.025 1.00 13.55 349 THR A O 1
ATOM 2493 N N . THR A 1 350 ? 8.283 44.535 21.583 1.00 12.69 350 THR A N 1
ATOM 2494 C CA . THR A 1 350 ? 7.638 43.852 22.709 1.00 11.76 350 THR A CA 1
ATOM 2495 C C . THR A 1 350 ? 6.135 44.081 22.718 1.00 12.03 350 THR A C 1
ATOM 2496 O O . THR A 1 350 ? 5.686 45.212 22.673 1.00 14.19 350 THR A O 1
ATOM 2500 N N . THR A 1 351 ? 5.371 42.990 22.767 1.00 12.56 351 THR A N 1
ATOM 2501 C CA . THR A 1 351 ? 3.909 43.053 22.875 1.00 12.94 351 THR A CA 1
ATOM 2502 C C . THR A 1 351 ? 3.525 43.076 24.350 1.00 12.62 351 THR A C 1
ATOM 2503 O O . THR A 1 351 ? 4.361 42.837 25.222 1.00 13.30 351 THR A O 1
ATOM 2507 N N . VAL A 1 352 ? 2.250 43.322 24.637 1.00 13.54 352 VAL A N 1
ATOM 2508 C CA . VAL A 1 352 ? 1.813 43.295 26.030 1.00 13.04 352 VAL A CA 1
ATOM 2509 C C . VAL A 1 352 ? 1.940 41.887 26.613 1.00 15.08 352 VAL A C 1
ATOM 2510 O O . VAL A 1 352 ? 2.283 41.720 27.786 1.00 14.77 352 VAL A O 1
ATOM 2514 N N . GLU A 1 353 ? 1.690 40.878 25.784 1.00 14.02 353 GLU A N 1
ATOM 2515 C CA . GLU A 1 353 ? 1.834 39.492 26.204 1.00 14.11 353 GLU A CA 1
ATOM 2516 C C . GLU A 1 353 ? 3.292 39.169 26.567 1.00 14.43 353 GLU A C 1
ATOM 2517 O O . GLU A 1 353 ? 3.564 38.522 27.576 1.00 16.36 353 GLU A O 1
ATOM 2523 N N . GLN A 1 354 ? 4.227 39.617 25.737 1.00 13.38 354 GLN A N 1
ATOM 2524 C CA . GLN A 1 354 ? 5.643 39.399 26.024 1.00 13.58 354 GLN A CA 1
ATOM 2525 C C . GLN A 1 354 ? 6.073 40.162 27.274 1.00 14.30 354 GLN A C 1
ATOM 2526 O O . GLN A 1 354 ? 6.842 39.655 28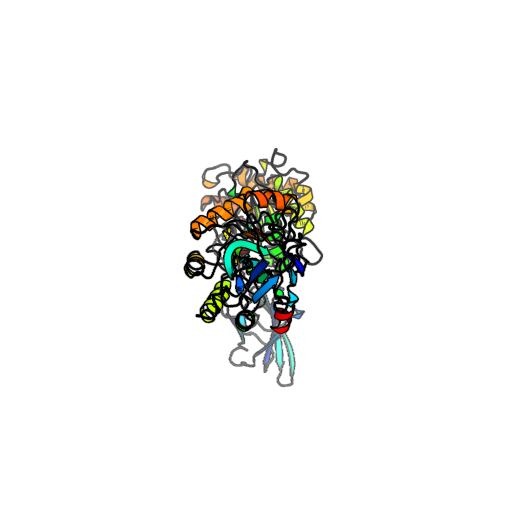.100 1.00 14.16 354 GLN A O 1
ATOM 2532 N N . PHE A 1 355 ? 5.574 41.387 27.397 1.00 13.09 355 PHE A N 1
ATOM 2533 C CA . PHE A 1 355 ? 5.803 42.222 28.575 1.00 13.50 355 PHE A CA 1
ATOM 2534 C C . PHE A 1 355 ? 5.341 41.480 29.830 1.00 13.66 355 PHE A C 1
ATOM 2535 O O . PHE A 1 355 ? 6.107 41.311 30.797 1.00 14.57 355 PHE A O 1
ATOM 2543 N N . ALA A 1 356 ? 4.097 41.017 29.808 1.00 12.53 356 ALA A N 1
ATOM 2544 C CA . ALA A 1 356 ? 3.523 40.285 30.929 1.00 14.22 356 ALA A CA 1
ATOM 2545 C C . ALA A 1 356 ? 4.338 39.043 31.295 1.00 16.19 356 ALA A C 1
ATOM 2546 O O . ALA A 1 356 ? 4.607 38.796 32.462 1.00 15.99 356 ALA A O 1
ATOM 2548 N N . SER A 1 357 ? 4.737 38.258 30.299 1.00 14.99 357 SER A N 1
ATOM 2549 C CA . SER A 1 357 ? 5.510 37.048 30.570 1.00 16.51 357 SER A CA 1
ATOM 2550 C C . SER A 1 357 ? 6.846 37.344 31.242 1.00 16.77 357 SER A C 1
ATOM 2551 O O . SER A 1 357 ? 7.334 36.541 32.044 1.00 18.13 357 SER A O 1
ATOM 2554 N N . SER A 1 358 ? 7.426 38.494 30.911 1.00 14.80 358 SER A N 1
ATOM 2555 C CA . SER A 1 358 ? 8.768 38.856 31.371 1.00 15.48 358 SER A CA 1
ATOM 2556 C C . SER A 1 358 ? 8.770 39.379 32.803 1.00 17.37 358 SER A C 1
ATOM 2557 O O . SER A 1 358 ? 9.832 39.445 33.432 1.00 18.92 358 SER A O 1
ATOM 2560 N N . ILE A 1 359 ? 7.600 39.749 33.320 1.00 15.66 359 ILE A N 1
ATOM 2561 C CA . ILE A 1 359 ? 7.525 40.294 34.683 1.00 17.26 359 ILE A CA 1
ATOM 2562 C C . ILE A 1 359 ? 6.749 39.446 35.690 1.00 21.40 359 ILE A C 1
ATOM 2563 O O . ILE A 1 359 ? 6.936 39.604 36.897 1.00 24.09 359 ILE A O 1
ATOM 2568 N N . LYS A 1 360 ? 5.871 38.566 35.217 1.00 21.06 360 LYS A N 1
ATOM 2569 C CA . LYS A 1 360 ? 4.933 37.894 36.114 1.00 23.42 360 LYS A CA 1
ATOM 2570 C C . LYS A 1 360 ? 5.587 36.766 36.907 1.00 30.58 360 LYS A C 1
ATOM 2571 O O . LYS A 1 360 ? 6.658 36.265 36.562 1.00 30.93 360 LYS A O 1
ATOM 2578 N N . GLU B 1 45 ? -25.637 28.984 -28.554 1.00 83.01 45 GLU B N 1
ATOM 2579 C CA . GLU B 1 45 ? -26.178 30.066 -27.740 1.00 79.75 45 GLU B CA 1
ATOM 2580 C C . GLU B 1 45 ? -26.802 31.140 -28.623 1.00 79.25 45 GLU B C 1
ATOM 2581 O O . GLU B 1 45 ? -26.269 31.468 -29.683 1.00 83.40 45 GLU B O 1
ATOM 2587 N N . GLN B 1 46 ? -27.929 31.689 -28.183 1.00 75.85 46 GLN B N 1
ATOM 2588 C CA . GLN B 1 46 ? -28.666 32.654 -28.990 1.00 74.12 46 GLN B CA 1
ATOM 2589 C C . GLN B 1 46 ? -29.053 33.916 -28.213 1.00 73.92 46 GLN B C 1
ATOM 2590 O O . GLN B 1 46 ? -28.339 34.919 -28.249 1.00 78.85 46 GLN B O 1
ATOM 2596 N N . GLY B 1 47 ? -30.180 33.861 -27.509 1.00 65.28 47 GLY B N 1
ATOM 2597 C CA . GLY B 1 47 ? -30.732 35.034 -26.851 1.00 58.83 47 GLY B CA 1
ATOM 2598 C C . GLY B 1 47 ? -29.999 35.475 -25.600 1.00 53.97 47 GLY B C 1
ATOM 2599 O O . GLY B 1 47 ? -28.912 34.984 -25.296 1.00 51.17 47 GLY B O 1
ATOM 2600 N N . LYS B 1 48 ? -30.604 36.412 -24.875 1.00 49.98 48 LYS B N 1
ATOM 2601 C CA . LYS B 1 48 ? -30.010 36.974 -23.668 1.00 54.23 48 LYS B CA 1
ATOM 2602 C C . LYS B 1 48 ? -31.008 37.008 -22.513 1.00 45.48 48 LYS B C 1
ATOM 2603 O O . LYS B 1 48 ? -32.137 37.476 -22.666 1.00 45.75 48 LYS B O 1
ATOM 2609 N N . ILE B 1 49 ? -30.581 36.505 -21.359 1.00 43.48 49 ILE B N 1
ATOM 2610 C CA . ILE B 1 49 ? -31.401 36.535 -20.155 1.00 39.43 49 ILE B CA 1
ATOM 2611 C C . ILE B 1 49 ? -31.176 37.828 -19.387 1.00 35.31 49 ILE B C 1
ATOM 2612 O O . ILE B 1 49 ? -30.038 38.191 -19.095 1.00 37.47 49 ILE B O 1
ATOM 2617 N N . SER B 1 50 ? -32.261 38.528 -19.069 1.00 33.96 50 SER B N 1
ATOM 2618 C CA A SER B 1 50 ? -32.186 39.719 -18.231 0.22 33.55 50 SER B CA 1
ATOM 2619 C CA B SER B 1 50 ? -32.166 39.706 -18.211 0.78 33.19 50 SER B CA 1
ATOM 2620 C C . SER B 1 50 ? -33.205 39.643 -17.097 1.00 33.67 50 SER B C 1
ATOM 2621 O O . SER B 1 50 ? -34.094 38.792 -17.108 1.00 36.03 50 SER B O 1
ATOM 2626 N N . TYR B 1 51 ? -33.082 40.539 -16.125 1.00 27.18 51 TYR B N 1
ATOM 2627 C CA . TYR B 1 51 ? -34.049 40.606 -15.037 1.00 26.30 51 TYR B CA 1
ATOM 2628 C C . TYR B 1 51 ? -34.055 42.003 -14.446 1.00 26.69 51 TYR B C 1
ATOM 2629 O O . TYR B 1 51 ? -33.078 42.740 -14.583 1.00 24.54 51 TYR B O 1
ATOM 2638 N N . ASN B 1 52 ? -35.158 42.374 -13.806 1.00 25.12 52 ASN B N 1
ATOM 2639 C CA . ASN B 1 52 ? -35.226 43.670 -13.137 1.00 24.11 52 ASN B CA 1
ATOM 2640 C C . ASN B 1 52 ? -34.169 43.717 -12.049 1.00 22.25 52 ASN B C 1
ATOM 2641 O O . ASN B 1 52 ? -34.029 42.774 -11.273 1.00 21.58 52 ASN B O 1
ATOM 2646 N N . PRO B 1 53 ? -33.401 44.810 -11.997 1.00 21.50 53 PRO B N 1
ATOM 2647 C CA . PRO B 1 53 ? -32.332 44.845 -10.998 1.00 19.87 53 PRO B CA 1
ATOM 2648 C C . PRO B 1 53 ? -32.873 44.785 -9.574 1.00 18.86 53 PRO B C 1
ATOM 2649 O O . PRO B 1 53 ? -34.012 45.180 -9.313 1.00 19.24 53 PRO B O 1
ATOM 2653 N N . ILE B 1 54 ? -32.043 44.277 -8.672 1.00 17.68 54 ILE B N 1
ATOM 2654 C CA . ILE B 1 54 ? -32.425 44.049 -7.287 1.00 16.78 54 ILE B CA 1
ATOM 2655 C C . ILE B 1 54 ? -31.428 44.694 -6.335 1.00 15.42 54 ILE B C 1
ATOM 2656 O O . ILE B 1 54 ? -30.337 45.094 -6.743 1.00 15.22 54 ILE B O 1
ATOM 2661 N N . THR B 1 55 ? -31.825 44.810 -5.074 1.00 15.14 55 THR B N 1
ATOM 2662 C CA . THR B 1 55 ? -30.904 45.212 -4.016 1.00 16.24 55 THR B CA 1
ATOM 2663 C C . THR B 1 55 ? -30.618 44.020 -3.119 1.00 14.21 55 THR B C 1
ATOM 2664 O O . THR B 1 55 ? -31.213 42.950 -3.265 1.00 14.69 55 THR B O 1
ATOM 2668 N N . HIS B 1 56 ? -29.713 44.209 -2.164 1.00 14.19 56 HIS B N 1
ATOM 2669 C CA . HIS B 1 56 ? -29.426 43.161 -1.191 1.00 13.12 56 HIS B CA 1
ATOM 2670 C C . HIS B 1 56 ? -30.633 42.756 -0.345 1.00 17.43 56 HIS B C 1
ATOM 2671 O O . HIS B 1 56 ? -30.610 41.702 0.282 1.00 18.19 56 HIS B O 1
ATOM 2678 N N . GLU B 1 57 ? -31.690 43.573 -0.348 1.00 17.63 57 GLU B N 1
ATOM 2679 C CA . GLU B 1 57 ? -32.899 43.291 0.431 1.00 18.58 57 GLU B CA 1
ATOM 2680 C C . GLU B 1 57 ? -34.009 42.629 -0.391 1.00 17.80 57 GLU B C 1
ATOM 2681 O O . GLU B 1 57 ? -35.009 42.166 0.168 1.00 20.35 57 GLU B O 1
ATOM 2687 N N . SER B 1 58 ? -33.853 42.617 -1.711 1.00 16.50 58 SER B N 1
ATOM 2688 C CA . SER B 1 58 ? -34.893 42.092 -2.600 1.00 16.33 58 SER B CA 1
ATOM 2689 C C . SER B 1 58 ? -35.200 40.623 -2.349 1.00 17.78 58 SER B C 1
ATOM 2690 O O . SER B 1 58 ? -34.333 39.858 -1.936 1.00 18.90 58 SER B O 1
ATOM 2693 N N . THR B 1 59 ? -36.442 40.237 -2.622 1.00 19.74 59 THR B N 1
ATOM 2694 C CA . THR B 1 59 ? -36.841 38.842 -2.536 1.00 20.64 59 THR B CA 1
ATOM 2695 C C . THR B 1 59 ? -37.473 38.369 -3.838 1.00 24.24 59 THR B C 1
ATOM 2696 O O . THR B 1 59 ? -37.805 37.197 -3.985 1.00 26.59 59 THR B O 1
ATOM 2700 N N . ASN B 1 60 ? -37.646 39.281 -4.786 1.00 21.71 60 ASN B N 1
ATOM 2701 C CA . ASN B 1 60 ? -38.276 38.921 -6.048 1.00 21.43 60 ASN B CA 1
ATOM 2702 C C . ASN B 1 60 ? -37.774 39.778 -7.196 1.00 21.27 60 ASN B C 1
ATOM 2703 O O . ASN B 1 60 ? -37.125 40.814 -6.980 1.00 21.82 60 ASN B O 1
ATOM 2708 N N . THR B 1 61 ? -38.055 39.318 -8.409 1.00 22.70 61 THR B N 1
ATOM 2709 C CA . THR B 1 61 ? -37.813 40.085 -9.622 1.00 23.39 61 THR B CA 1
ATOM 2710 C C . THR B 1 61 ? -38.586 39.454 -10.775 1.00 25.36 61 THR B C 1
ATOM 2711 O O . THR B 1 61 ? -39.380 38.540 -10.571 1.00 26.15 61 THR B O 1
ATOM 2715 N N . THR B 1 62 ? -38.372 39.954 -11.984 1.00 26.28 62 THR B N 1
ATOM 2716 C CA . THR B 1 62 ? -38.973 39.347 -13.164 1.00 28.30 62 THR B CA 1
ATOM 2717 C C . THR B 1 62 ? -37.884 39.068 -14.185 1.00 36.62 62 THR B C 1
ATOM 2718 O O . THR B 1 62 ? -37.075 39.937 -14.489 1.00 29.47 62 THR B O 1
ATOM 2722 N N . ILE B 1 63 ? -37.859 37.842 -14.696 1.00 29.75 63 ILE B N 1
ATOM 2723 C CA . ILE B 1 63 ? -36.873 37.431 -15.683 1.00 30.34 63 ILE B CA 1
ATOM 2724 C C . ILE B 1 63 ? -37.455 37.595 -17.087 1.00 32.55 63 ILE B C 1
ATOM 2725 O O . ILE B 1 63 ? -38.628 37.317 -17.296 1.00 33.94 63 ILE B O 1
ATOM 2730 N N . HIS B 1 64 ? -36.643 38.079 -18.025 1.00 34.34 64 HIS B N 1
ATOM 2731 C CA . HIS B 1 64 ? -37.054 38.219 -19.420 1.00 39.82 64 HIS B CA 1
ATOM 2732 C C . HIS B 1 64 ? -36.025 37.597 -20.353 1.00 36.82 64 HIS B C 1
ATOM 2733 O O . HIS B 1 64 ? -34.883 37.358 -19.967 1.00 39.57 64 HIS B O 1
ATOM 2740 N N . MET B 1 65 ? -36.437 37.355 -21.593 1.00 38.23 65 MET B N 1
ATOM 2741 C CA . MET B 1 65 ? -35.547 36.809 -22.608 1.00 51.07 65 MET B CA 1
ATOM 2742 C C . MET B 1 65 ? -35.556 37.706 -23.842 1.00 50.54 65 MET B C 1
ATOM 2743 O O . MET B 1 65 ? -36.614 37.977 -24.407 1.00 50.75 65 MET B O 1
ATOM 2748 N N . THR B 1 66 ? -34.381 38.174 -24.254 1.00 52.05 66 THR B N 1
ATOM 2749 C CA . THR B 1 66 ? -34.277 39.026 -25.439 1.00 55.21 66 THR B CA 1
ATOM 2750 C C . THR B 1 66 ? -33.275 38.478 -26.451 1.00 59.28 66 THR B C 1
ATOM 2751 O O . THR B 1 66 ? -32.702 37.409 -26.250 1.00 58.13 66 THR B O 1
ATOM 2755 N N . ASP B 1 67 ? -33.074 39.227 -27.534 1.00 64.26 67 ASP B N 1
ATOM 2756 C CA . ASP B 1 67 ? -32.119 38.870 -28.585 1.00 66.22 67 ASP B CA 1
ATOM 2757 C C . ASP B 1 67 ? -32.319 37.464 -29.146 1.00 65.64 67 ASP B C 1
ATOM 2758 O O . ASP B 1 67 ? -31.353 36.778 -29.480 1.00 68.91 67 ASP B O 1
ATOM 2763 N N . ILE B 1 68 ? -33.574 37.040 -29.245 1.00 61.59 68 ILE B N 1
ATOM 2764 C CA . ILE B 1 68 ? -33.892 35.750 -29.841 1.00 60.06 68 ILE B CA 1
ATOM 2765 C C . ILE B 1 68 ? -34.076 35.918 -31.345 1.00 63.00 68 ILE B C 1
ATOM 2766 O O . ILE B 1 68 ? -34.821 36.792 -31.789 1.00 60.27 68 ILE B O 1
ATOM 2771 N N . LYS B 1 69 ? -33.397 35.083 -32.128 1.00 67.43 69 LYS B N 1
ATOM 2772 C CA . LYS B 1 69 ? -33.504 35.161 -33.582 1.00 71.15 69 LYS B CA 1
ATOM 2773 C C . LYS B 1 69 ? -34.516 34.149 -34.123 1.00 73.28 69 LYS B C 1
ATOM 2774 O O . LYS B 1 69 ? -35.069 34.331 -35.208 1.00 75.45 69 LYS B O 1
ATOM 2780 N N . ASP B 1 70 ? -34.762 33.090 -33.356 1.00 72.41 70 ASP B N 1
ATOM 2781 C CA . ASP B 1 70 ? -35.751 32.084 -33.729 1.00 74.88 70 ASP B CA 1
ATOM 2782 C C . ASP B 1 70 ? -37.155 32.502 -33.311 1.00 73.28 70 ASP B C 1
ATOM 2783 O O . ASP B 1 70 ? -37.329 33.348 -32.435 1.00 71.34 70 ASP B O 1
ATOM 2788 N N . THR B 1 71 ? -38.157 31.901 -33.944 1.00 71.88 71 THR B N 1
ATOM 2789 C CA . THR B 1 71 ? -39.546 32.146 -33.581 1.00 70.48 71 THR B CA 1
ATOM 2790 C C . THR B 1 71 ? -40.017 31.064 -32.615 1.00 67.88 71 THR B C 1
ATOM 2791 O O . THR B 1 71 ? -40.380 29.965 -33.027 1.00 72.69 71 THR B O 1
ATOM 2795 N N . LEU B 1 72 ? -40.004 31.377 -31.325 1.00 62.29 72 LEU B N 1
ATOM 2796 C CA . LEU B 1 72 ? -40.352 30.391 -30.311 1.00 61.32 72 LEU B CA 1
ATOM 2797 C C . LEU B 1 72 ? -41.814 30.476 -29.892 1.00 61.98 72 LEU B C 1
ATOM 2798 O O . LEU B 1 72 ? -42.449 31.522 -30.019 1.00 62.17 72 LEU B O 1
ATOM 2803 N N . THR B 1 73 ? -42.334 29.366 -29.380 1.00 62.36 73 THR B N 1
ATOM 2804 C CA . THR B 1 73 ? -43.684 29.329 -28.835 1.00 62.85 73 THR B CA 1
ATOM 2805 C C . THR B 1 73 ? -43.645 29.508 -27.314 1.00 66.94 73 THR B C 1
ATOM 2806 O O . THR B 1 73 ? -44.596 30.008 -26.712 1.00 63.32 73 THR B O 1
ATOM 2810 N N . GLU B 1 74 ? -42.532 29.116 -26.698 1.00 57.66 74 GLU B N 1
ATOM 2811 C CA . GLU B 1 74 ? -42.351 29.325 -25.266 1.00 61.18 74 GLU B CA 1
ATOM 2812 C C . GLU B 1 74 ? -40.915 29.098 -24.822 1.00 62.08 74 GLU B C 1
ATOM 2813 O O . GLU B 1 74 ? -40.104 28.524 -25.550 1.00 53.45 74 GLU B O 1
ATOM 2819 N N . VAL B 1 75 ? -40.611 29.564 -23.617 1.00 49.85 75 VAL B N 1
ATOM 2820 C CA . VAL B 1 75 ? -39.305 29.353 -23.016 1.00 50.38 75 VAL B CA 1
ATOM 2821 C C . VAL B 1 75 ? -39.461 28.563 -21.726 1.00 46.94 75 VAL B C 1
ATOM 2822 O O . VAL B 1 75 ? -40.267 28.912 -20.863 1.00 45.49 75 VAL B O 1
ATOM 2826 N N . GLN B 1 76 ? -38.705 27.478 -21.609 1.00 46.18 76 GLN B N 1
ATOM 2827 C CA . GLN B 1 76 ? -38.694 26.709 -20.378 1.00 47.17 76 GLN B CA 1
ATOM 2828 C C . GLN B 1 76 ? -37.440 27.047 -19.584 1.00 45.04 76 GLN B C 1
ATOM 2829 O O . GLN B 1 76 ? -36.331 27.019 -20.116 1.00 44.35 76 GLN B O 1
ATOM 2835 N N . TYR B 1 77 ? -37.632 27.384 -18.315 1.00 40.25 77 TYR B N 1
ATOM 2836 C CA . TYR B 1 77 ? -36.527 27.742 -17.441 1.00 37.79 77 TYR B CA 1
ATOM 2837 C C . TYR B 1 77 ? -36.275 26.607 -16.461 1.00 44.38 77 TYR B C 1
ATOM 2838 O O . TYR B 1 77 ? -37.209 25.940 -16.010 1.00 51.30 77 TYR B O 1
ATOM 2847 N N . LYS B 1 78 ? -35.005 26.374 -16.157 1.00 35.73 78 LYS B N 1
ATOM 2848 C CA . LYS B 1 78 ? -34.626 25.454 -15.104 1.00 34.71 78 LYS B CA 1
ATOM 2849 C C . LYS B 1 78 ? -33.833 26.317 -14.147 1.00 32.27 78 LYS B C 1
ATOM 2850 O O . LYS B 1 78 ? -32.852 26.929 -14.544 1.00 31.63 78 LYS B O 1
ATOM 2856 N N . ILE B 1 79 ? -34.286 26.400 -12.904 1.00 31.06 79 ILE B N 1
ATOM 2857 C CA . ILE B 1 79 ? -33.666 27.304 -11.942 1.00 28.88 79 ILE B CA 1
ATOM 2858 C C . ILE B 1 79 ? -33.331 26.553 -10.670 1.00 31.95 79 ILE B C 1
ATOM 2859 O O . ILE B 1 79 ? -34.187 25.888 -10.091 1.00 28.20 79 ILE B O 1
ATOM 2864 N N . TRP B 1 80 ? -32.078 26.650 -10.241 1.00 26.35 80 TRP B N 1
ATOM 2865 C CA . TRP B 1 80 ? -31.672 26.027 -8.994 1.00 25.22 80 TRP B CA 1
ATOM 2866 C C . TRP B 1 80 ? -30.723 26.922 -8.236 1.00 23.32 80 TRP B C 1
ATOM 2867 O O . TRP B 1 80 ? -30.071 27.787 -8.817 1.00 22.96 80 TRP B O 1
ATOM 2878 N N . ARG B 1 81 ? -30.666 26.712 -6.929 1.00 22.23 81 ARG B N 1
ATOM 2879 C CA . ARG B 1 81 ? -29.675 27.381 -6.107 1.00 20.54 81 ARG B CA 1
ATOM 2880 C C . ARG B 1 81 ? -28.365 26.632 -6.230 1.00 20.38 81 ARG B C 1
ATOM 2881 O O . ARG B 1 81 ? -28.323 25.414 -6.097 1.00 22.03 81 ARG B O 1
ATOM 2889 N N . THR B 1 82 ? -27.292 27.369 -6.480 1.00 19.62 82 THR B N 1
ATOM 2890 C CA . THR B 1 82 ? -25.968 26.771 -6.566 1.00 19.42 82 THR B CA 1
ATOM 2891 C C . THR B 1 82 ? -25.681 25.922 -5.326 1.00 18.79 82 THR B C 1
ATOM 2892 O O . THR B 1 82 ? -25.141 24.818 -5.436 1.00 23.37 82 THR B O 1
ATOM 2896 N N . ALA B 1 83 ? -26.106 26.416 -4.169 1.00 17.81 83 ALA B N 1
ATOM 2897 C CA . ALA B 1 83 ? -25.852 25.754 -2.887 1.00 17.18 83 ALA B CA 1
ATOM 2898 C C . ALA B 1 83 ? -26.497 24.368 -2.794 1.00 22.31 83 ALA B C 1
ATOM 2899 O O . ALA B 1 83 ? -26.009 23.507 -2.059 1.00 24.34 83 ALA B O 1
ATOM 2901 N N . ASP B 1 84 ? -27.594 24.165 -3.517 1.00 19.40 84 ASP B N 1
ATOM 2902 C CA . ASP B 1 84 ? -28.357 22.913 -3.448 1.00 20.57 84 ASP B CA 1
ATOM 2903 C C . ASP B 1 84 ? -28.046 21.932 -4.580 1.00 25.38 84 ASP B C 1
ATOM 2904 O O . ASP B 1 84 ? -28.327 20.734 -4.467 1.00 28.07 84 ASP B O 1
ATOM 2909 N N . GLY B 1 85 ? -27.503 22.433 -5.684 1.00 25.60 85 GLY B N 1
ATOM 2910 C CA . GLY B 1 85 ? -27.146 21.579 -6.803 1.00 26.42 85 GLY B CA 1
ATOM 2911 C C . GLY B 1 85 ? -28.212 21.480 -7.881 1.00 28.74 85 GLY B C 1
ATOM 2912 O O . GLY B 1 85 ? -29.407 21.624 -7.607 1.00 26.84 85 GLY B O 1
ATOM 2913 N N . LYS B 1 86 ? -27.777 21.213 -9.109 1.00 29.45 86 LYS B N 1
ATOM 2914 C CA . LYS B 1 86 ? -28.666 21.225 -10.263 1.00 30.09 86 LYS B CA 1
ATOM 2915 C C . LYS B 1 86 ? -29.808 20.204 -10.162 1.00 31.50 86 LYS B C 1
ATOM 2916 O O . LYS B 1 86 ? -30.868 20.398 -10.748 1.00 34.14 86 LYS B O 1
ATOM 2922 N N . GLU B 1 87 ? -29.596 19.133 -9.403 1.00 34.26 87 GLU B N 1
ATOM 2923 C CA . GLU B 1 87 ? -30.609 18.085 -9.272 1.00 40.34 87 GLU B CA 1
ATOM 2924 C C . GLU B 1 87 ? -31.879 18.586 -8.586 1.00 37.94 87 GLU B C 1
ATOM 2925 O O . GLU B 1 87 ? -32.946 17.991 -8.732 1.00 39.37 87 GLU B O 1
ATOM 2931 N N . THR B 1 88 ? -31.765 19.683 -7.847 1.00 32.51 88 THR B N 1
ATOM 2932 C CA . THR B 1 88 ? -32.913 20.239 -7.135 1.00 31.99 88 THR B CA 1
ATOM 2933 C C . THR B 1 88 ? -33.647 21.315 -7.940 1.00 30.54 88 THR B C 1
ATOM 2934 O O . THR B 1 88 ? -34.550 21.974 -7.426 1.00 29.30 88 THR B O 1
ATOM 2938 N N . ALA B 1 89 ? -33.266 21.475 -9.200 1.00 29.83 89 ALA B N 1
ATOM 2939 C CA . ALA B 1 89 ? -33.821 22.540 -10.031 1.00 30.29 89 ALA B CA 1
ATOM 2940 C C . ALA B 1 89 ? -35.341 22.475 -10.152 1.00 34.05 89 ALA B C 1
ATOM 2941 O O . ALA B 1 89 ? -35.926 21.392 -10.207 1.00 33.07 89 ALA B O 1
ATOM 2943 N N . LYS B 1 90 ? -35.964 23.648 -10.173 1.00 31.29 90 LYS B N 1
ATOM 2944 C CA . LYS B 1 90 ? -37.396 23.763 -10.390 1.00 32.66 90 LYS B CA 1
ATOM 2945 C C . LYS B 1 90 ? -37.639 23.959 -11.878 1.00 35.90 90 LYS B C 1
ATOM 2946 O O . LYS B 1 90 ? -36.845 24.602 -12.566 1.00 34.03 90 LYS B O 1
ATOM 2952 N N . SER B 1 91 ? -38.739 23.401 -12.373 1.00 36.43 91 SER B N 1
ATOM 2953 C CA . SER B 1 91 ? -39.104 23.537 -13.776 1.00 38.39 91 SER B CA 1
ATOM 2954 C C . SER B 1 91 ? -40.141 24.641 -13.941 1.00 51.88 91 SER B C 1
ATOM 2955 O O . SER B 1 91 ? -41.214 24.588 -13.338 1.00 39.69 91 SER B O 1
ATOM 2958 N N . LEU B 1 92 ? -39.808 25.641 -14.752 1.00 42.95 92 LEU B N 1
ATOM 2959 C CA . LEU B 1 92 ? -40.677 26.789 -14.963 1.00 45.29 92 LEU B CA 1
ATOM 2960 C C . LEU B 1 92 ? -40.832 27.060 -16.452 1.00 48.52 92 LEU B C 1
ATOM 2961 O O . LEU B 1 92 ? -39.990 26.663 -17.255 1.00 50.47 92 LEU B O 1
ATOM 2966 N N . SER B 1 93 ? -41.915 27.728 -16.825 1.00 45.08 93 SER B N 1
ATOM 2967 C CA . SER B 1 93 ? -42.137 28.033 -18.226 1.00 48.12 93 SER B CA 1
ATOM 2968 C C . SER B 1 93 ? -42.859 29.361 -18.391 1.00 46.96 93 SER B C 1
ATOM 2969 O O . SER B 1 93 ? -43.625 29.781 -17.524 1.00 44.94 93 SER B O 1
ATOM 2972 N N . SER B 1 94 ? -42.587 30.028 -19.504 1.00 45.02 94 SER B N 1
ATOM 2973 C CA . SER B 1 94 ? -43.331 31.220 -19.877 1.00 53.91 94 SER B CA 1
ATOM 2974 C C . SER B 1 94 ? -43.750 31.122 -21.332 1.00 48.37 94 SER B C 1
ATOM 2975 O O . SER B 1 94 ? -42.946 30.767 -22.193 1.00 49.11 94 SER B O 1
ATOM 2978 N N . LYS B 1 95 ? -45.013 31.438 -21.601 1.00 52.47 95 LYS B N 1
ATOM 2979 C CA . LYS B 1 95 ? -45.524 31.457 -22.964 1.00 55.27 95 LYS B CA 1
ATOM 2980 C C . LYS B 1 95 ? -45.860 32.886 -23.386 1.00 52.97 95 LYS B C 1
ATOM 2981 O O . LYS B 1 95 ? -46.495 33.109 -24.419 1.00 55.35 95 LYS B O 1
ATOM 2987 N N . GLU B 1 96 ? -45.412 33.862 -22.604 1.00 52.74 96 GLU B N 1
ATOM 2988 C CA . GLU B 1 96 ? -45.720 35.264 -22.838 1.00 53.74 96 GLU B CA 1
ATOM 2989 C C . GLU B 1 96 ? -44.814 35.824 -23.914 1.00 50.82 96 GLU B C 1
ATOM 2990 O O . GLU B 1 96 ? -43.951 36.611 -23.638 1.00 48.93 96 GLU B O 1
ATOM 2996 N N . LYS B 1 97 ? -45.013 35.424 -25.160 1.00 53.44 97 LYS B N 1
ATOM 2997 C CA . LYS B 1 97 ? -44.122 35.852 -26.230 1.00 60.33 97 LYS B CA 1
ATOM 2998 C C . LYS B 1 97 ? -44.205 37.321 -26.433 1.00 63.26 97 LYS B C 1
ATOM 2999 O O . LYS B 1 97 ? -43.270 37.922 -26.901 1.00 68.37 97 LYS B O 1
ATOM 3005 N N . GLU B 1 98 ? -45.347 37.887 -26.115 1.00 54.38 98 GLU B N 1
ATOM 3006 C CA . GLU B 1 98 ? -45.520 39.304 -26.321 1.00 57.94 98 GLU B CA 1
ATOM 3007 C C . GLU B 1 98 ? -44.770 40.086 -25.263 1.00 57.06 98 GLU B C 1
ATOM 3008 O O . GLU B 1 98 ? -44.385 41.205 -25.500 1.00 57.89 98 GLU B O 1
ATOM 3014 N N . LYS B 1 99 ? -44.541 39.471 -24.106 1.00 51.04 99 LYS B N 1
ATOM 3015 C CA . LYS B 1 99 ? -43.778 40.122 -23.037 1.00 50.59 99 LYS B CA 1
ATOM 3016 C C . LYS B 1 99 ? -42.398 39.510 -22.813 1.00 47.66 99 LYS B C 1
ATOM 3017 O O . LYS B 1 99 ? -41.960 39.356 -21.707 1.00 48.43 99 LYS B O 1
ATOM 3023 N N . GLN B 1 100 ? -41.709 39.216 -23.885 1.00 48.14 100 GLN B N 1
ATOM 3024 C CA . GLN B 1 100 ? -40.344 38.701 -23.824 1.00 46.77 100 GLN B CA 1
ATOM 3025 C C . GLN B 1 100 ? -40.208 37.476 -22.921 1.00 46.38 100 GLN B C 1
ATOM 3026 O O . GLN B 1 100 ? -39.200 37.310 -22.232 1.00 47.56 100 GLN B O 1
ATOM 3032 N N . PHE B 1 101 ? -41.234 36.629 -22.943 1.00 45.03 101 PHE B N 1
ATOM 3033 C CA . PHE B 1 101 ? -41.265 35.394 -22.164 1.00 44.47 101 PHE B CA 1
ATOM 3034 C C . PHE B 1 101 ? -41.005 35.673 -20.687 1.00 44.02 101 PHE B C 1
ATOM 3035 O O . PHE B 1 101 ? -40.235 34.970 -20.025 1.00 40.41 101 PHE B O 1
ATOM 3043 N N . SER B 1 102 ? -41.670 36.715 -20.195 1.00 41.15 102 SER B N 1
ATOM 3044 C CA . SER B 1 102 ? -41.546 37.172 -18.816 1.00 38.79 102 SER B CA 1
ATOM 3045 C C . SER B 1 102 ? -41.842 36.056 -17.819 1.00 38.24 102 SER B C 1
ATOM 3046 O O . SER B 1 102 ? -42.814 35.310 -17.979 1.00 39.83 102 SER B O 1
ATOM 3049 N N . LEU B 1 103 ? -40.992 35.941 -16.803 1.00 36.08 103 LEU B N 1
ATOM 3050 C CA . LEU B 1 103 ? -41.166 34.949 -15.750 1.00 39.10 103 LEU B CA 1
ATOM 3051 C C . LEU B 1 103 ? -40.973 35.586 -14.385 1.00 33.19 103 LEU B C 1
ATOM 3052 O O . LEU B 1 103 ? -39.877 36.037 -14.060 1.00 33.89 103 LEU B O 1
ATOM 3057 N N . PRO B 1 104 ? -42.037 35.624 -13.574 1.00 33.38 104 PRO B N 1
ATOM 3058 C CA . PRO B 1 104 ? -41.897 36.136 -12.209 1.00 35.62 104 PRO B CA 1
ATOM 3059 C C . PRO B 1 104 ? -41.032 35.193 -11.386 1.00 31.51 104 PRO B C 1
ATOM 3060 O O . PRO B 1 104 ? -41.174 33.977 -11.499 1.00 35.72 104 PRO B O 1
ATOM 3064 N N . PHE B 1 105 ? -40.1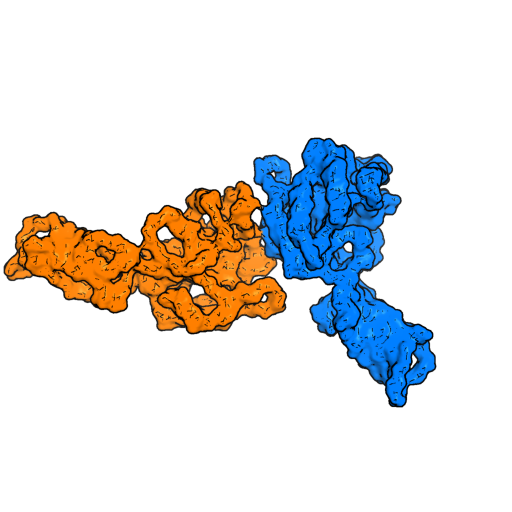31 35.748 -10.584 1.00 27.98 105 PHE B N 1
ATOM 3065 C CA . PHE B 1 105 ? -39.258 34.949 -9.737 1.00 26.94 105 PHE B CA 1
ATOM 3066 C C . PHE B 1 105 ? -39.347 35.461 -8.311 1.00 28.32 105 PHE B C 1
ATOM 3067 O O . PHE B 1 105 ? -39.278 36.663 -8.076 1.00 31.48 105 PHE B O 1
ATOM 3075 N N . ASP B 1 106 ? -39.482 34.549 -7.355 1.00 26.87 106 ASP B N 1
ATOM 3076 C CA . ASP B 1 106 ? -39.592 34.945 -5.957 1.00 26.50 106 ASP B CA 1
ATOM 3077 C C . ASP B 1 106 ? -38.898 33.909 -5.094 1.00 24.04 106 ASP B C 1
ATOM 3078 O O . ASP B 1 106 ? -39.107 32.707 -5.282 1.00 27.33 106 ASP B O 1
ATOM 3083 N N . THR B 1 107 ? -38.077 34.360 -4.149 1.00 22.54 107 THR B N 1
ATOM 3084 C CA . THR B 1 107 ? -37.382 33.425 -3.271 1.00 21.85 107 THR B CA 1
ATOM 3085 C C . THR B 1 107 ? -38.344 32.591 -2.418 1.00 25.33 107 THR B C 1
ATOM 3086 O O . THR B 1 107 ? -37.953 31.557 -1.879 1.00 25.11 107 THR B O 1
ATOM 3090 N N . LYS B 1 108 ? -39.593 33.035 -2.295 1.00 27.77 108 LYS B N 1
ATOM 3091 C CA . LYS B 1 108 ? -40.589 32.257 -1.554 1.00 28.94 108 LYS B CA 1
ATOM 3092 C C . LYS B 1 108 ? -40.840 30.896 -2.199 1.00 34.33 108 LYS B C 1
ATOM 3093 O O . LYS B 1 108 ? -41.243 29.946 -1.522 1.00 32.61 108 LYS B O 1
ATOM 3099 N N . GLU B 1 109 ? -40.589 30.792 -3.502 1.00 28.55 109 GLU B N 1
ATOM 3100 C CA . GLU B 1 109 ? -40.717 29.514 -4.198 1.00 31.36 109 GLU B CA 1
ATOM 3101 C C . GLU B 1 109 ? -39.614 28.546 -3.767 1.00 28.01 109 GLU B C 1
ATOM 3102 O O . GLU B 1 109 ? -39.694 27.344 -4.028 1.00 31.35 109 GLU B O 1
ATOM 3108 N N . PHE B 1 110 ? -38.580 29.081 -3.125 1.00 26.88 110 PHE B N 1
ATOM 3109 C CA . PHE B 1 110 ? -37.454 28.284 -2.660 1.00 27.69 110 PHE B CA 1
ATOM 3110 C C . PHE B 1 110 ? -37.361 28.352 -1.140 1.00 30.70 110 PHE B C 1
ATOM 3111 O O . PHE B 1 110 ? -36.265 28.402 -0.580 1.00 28.53 110 PHE B O 1
ATOM 3119 N N . GLU B 1 111 ? -38.521 28.372 -0.485 1.00 31.59 111 GLU B N 1
ATOM 3120 C CA . GLU B 1 111 ? -38.607 28.426 0.974 1.00 34.31 111 GLU B CA 1
ATOM 3121 C C . GLU B 1 111 ? -37.904 29.641 1.577 1.00 30.48 111 GLU B C 1
ATOM 3122 O O . GLU B 1 111 ? -37.452 29.602 2.722 1.00 32.11 111 GLU B O 1
ATOM 3128 N N . GLY B 1 112 ? -37.817 30.721 0.805 1.00 26.63 112 GLY B N 1
ATOM 3129 C CA . GLY B 1 112 ? -37.191 31.943 1.271 1.00 27.33 112 GLY B CA 1
ATOM 3130 C C . GLY B 1 112 ? -35.674 31.925 1.220 1.00 23.79 112 GLY B C 1
ATOM 3131 O O . GLY B 1 112 ? -35.032 32.883 1.646 1.00 24.54 112 GLY B O 1
ATOM 3132 N N . LYS B 1 113 ? -35.099 30.843 0.702 1.00 23.04 113 LYS B N 1
ATOM 3133 C CA . LYS B 1 113 ? -33.642 30.724 0.630 1.00 21.19 113 LYS B CA 1
ATOM 3134 C C . LYS B 1 113 ? -33.072 31.671 -0.418 1.00 19.80 113 LYS B C 1
ATOM 3135 O O . LYS B 1 113 ? -33.757 32.055 -1.374 1.00 21.29 113 LYS B O 1
ATOM 3141 N N . ARG B 1 114 ? -31.806 32.028 -0.236 1.00 16.10 114 ARG B N 1
ATOM 3142 C CA . ARG B 1 114 ? -31.199 33.108 -1.015 1.00 17.98 114 ARG B CA 1
ATOM 3143 C C . ARG B 1 114 ? -29.897 32.653 -1.680 1.00 15.72 114 ARG B C 1
ATOM 3144 O O . ARG B 1 114 ? -29.687 31.462 -1.894 1.00 20.75 114 ARG B O 1
ATOM 3152 N N . GLY B 1 115 ? -29.029 33.604 -2.014 1.00 15.04 115 GLY B N 1
ATOM 3153 C CA . GLY B 1 115 ? -27.783 33.268 -2.678 1.00 17.11 115 GLY B CA 1
ATOM 3154 C C . GLY B 1 115 ? -27.866 33.278 -4.191 1.00 17.56 115 GLY B C 1
ATOM 3155 O O . GLY B 1 115 ? -28.757 33.901 -4.790 1.00 15.82 115 GLY B O 1
ATOM 3156 N N . GLU B 1 116 ? -26.929 32.570 -4.816 1.00 15.56 116 GLU B N 1
ATOM 3157 C CA . GLU B 1 116 ? -26.847 32.483 -6.263 1.00 16.66 116 GLU B CA 1
ATOM 3158 C C . GLU B 1 116 ? -27.833 31.468 -6.818 1.00 18.02 116 GLU B C 1
ATOM 3159 O O . GLU B 1 116 ? -27.858 30.314 -6.397 1.00 18.24 116 GLU B O 1
ATOM 3165 N N . PHE B 1 117 ? -28.642 31.910 -7.775 1.00 19.02 117 PHE B N 1
ATOM 3166 C CA . PHE B 1 117 ? -29.530 31.021 -8.511 1.00 20.59 117 PHE B CA 1
ATOM 3167 C C . PHE B 1 117 ? -29.033 30.934 -9.938 1.00 22.71 117 PHE B C 1
ATOM 3168 O O . PHE B 1 117 ? -28.805 31.960 -10.578 1.00 23.40 117 PHE B O 1
ATOM 3176 N N . GLN B 1 118 ? -28.877 29.715 -10.449 1.00 22.79 118 GLN B N 1
ATOM 3177 C CA . GLN B 1 118 ? -28.507 29.534 -11.845 1.00 24.16 118 GLN B CA 1
ATOM 3178 C C . GLN B 1 118 ? -29.765 29.341 -12.667 1.00 25.88 118 GLN B C 1
ATOM 3179 O O . GLN B 1 118 ? -30.717 28.718 -12.210 1.00 26.31 118 GLN B O 1
ATOM 3185 N N . ILE B 1 119 ? -29.762 29.898 -13.870 1.00 26.95 119 ILE B N 1
ATOM 3186 C CA . ILE B 1 119 ? -30.928 29.853 -14.739 1.00 28.73 119 ILE B CA 1
ATOM 3187 C C . ILE B 1 119 ? -30.528 29.291 -16.085 1.00 30.50 119 ILE B C 1
ATOM 3188 O O . ILE B 1 119 ? -29.653 29.840 -16.757 1.00 31.69 119 ILE B O 1
ATOM 3193 N N . GLU B 1 120 ? -31.169 28.193 -16.474 1.00 32.10 120 GLU B N 1
ATOM 3194 C CA . GLU B 1 120 ? -30.981 27.628 -17.799 1.00 34.14 120 GLU B CA 1
ATOM 3195 C C . GLU B 1 120 ? -32.288 27.731 -18.572 1.00 38.13 120 GLU B C 1
ATOM 3196 O O . GLU B 1 120 ? -33.351 27.378 -18.059 1.00 36.89 120 GLU B O 1
ATOM 3202 N N . ALA B 1 121 ? -32.206 28.220 -19.802 1.00 40.74 121 ALA B N 1
ATOM 3203 C CA . ALA B 1 121 ? -33.395 28.366 -20.631 1.00 39.47 121 ALA B CA 1
ATOM 3204 C C . ALA B 1 121 ? -33.280 27.591 -21.937 1.00 43.15 121 ALA B C 1
ATOM 3205 O O . ALA B 1 121 ? -32.238 27.601 -22.589 1.00 44.11 121 ALA B O 1
ATOM 3207 N N . ILE B 1 122 ? -34.359 26.910 -22.303 1.00 45.18 122 ILE B N 1
ATOM 3208 C CA . ILE B 1 122 ? -34.463 26.294 -23.618 1.00 46.58 122 ILE B CA 1
ATOM 3209 C C . ILE B 1 122 ? -35.667 26.887 -24.328 1.00 54.51 122 ILE B C 1
ATOM 3210 O O . ILE B 1 122 ? -36.637 27.295 -23.686 1.00 47.81 122 ILE B O 1
ATOM 3215 N N . GLY B 1 123 ? -35.594 26.943 -25.654 1.00 50.56 123 GLY B N 1
ATOM 3216 C CA . GLY B 1 123 ? -36.651 27.535 -26.448 1.00 52.48 123 GLY B CA 1
ATOM 3217 C C . GLY B 1 123 ? -37.383 26.488 -27.256 1.00 59.99 123 GLY B C 1
ATOM 3218 O O . GLY B 1 123 ? -36.768 25.575 -27.808 1.00 56.64 123 GLY B O 1
ATOM 3219 N N . ILE B 1 124 ? -38.703 26.619 -27.319 1.00 57.63 124 ILE B N 1
ATOM 3220 C CA . ILE B 1 124 ? -39.528 25.676 -28.057 1.00 59.74 124 ILE B CA 1
ATOM 3221 C C . ILE B 1 124 ? -40.115 26.323 -29.300 1.00 72.29 124 ILE B C 1
ATOM 3222 O O . ILE B 1 124 ? -40.762 27.367 -29.220 1.00 61.90 124 ILE B O 1
ATOM 3227 N N . LYS B 1 125 ? -39.875 25.702 -30.449 1.00 72.69 125 LYS B N 1
ATOM 3228 C CA . LYS B 1 125 ? -40.547 26.091 -31.677 1.00 81.31 125 LYS B CA 1
ATOM 3229 C C . LYS B 1 125 ? -41.883 25.360 -31.703 1.00 86.22 125 LYS B C 1
ATOM 3230 O O . LYS B 1 125 ? -41.994 24.252 -31.177 1.00 87.64 125 LYS B O 1
ATOM 3236 N N . GLU B 1 126 ? -42.895 25.974 -32.309 1.00 90.38 126 GLU B N 1
ATOM 3237 C CA . GLU B 1 126 ? -44.275 25.497 -32.184 1.00 98.68 126 GLU B CA 1
ATOM 3238 C C . GLU B 1 126 ? -44.514 24.058 -32.661 1.00 102.28 126 GLU B C 1
ATOM 3239 O O . GLU B 1 126 ? -45.564 23.473 -32.385 1.00 103.92 126 GLU B O 1
ATOM 3245 N N . ASP B 1 127 ? -43.543 23.489 -33.368 1.00 100.27 127 ASP B N 1
ATOM 3246 C CA . ASP B 1 127 ? -43.616 22.089 -33.769 1.00 98.21 127 ASP B CA 1
ATOM 3247 C C . ASP B 1 127 ? -43.291 21.163 -32.597 1.00 93.83 127 ASP B C 1
ATOM 3248 O O . ASP B 1 127 ? -43.972 20.162 -32.373 1.00 98.44 127 ASP B O 1
ATOM 3253 N N . GLY B 1 128 ? -42.249 21.514 -31.850 1.00 84.87 128 GLY B N 1
ATOM 3254 C CA . GLY B 1 128 ? -41.796 20.709 -30.731 1.00 80.46 128 GLY B CA 1
ATOM 3255 C C . GLY B 1 128 ? -40.282 20.651 -30.694 1.00 76.05 128 GLY B C 1
ATOM 3256 O O . GLY B 1 128 ? -39.691 20.046 -29.800 1.00 75.59 128 GLY B O 1
ATOM 3257 N N . LYS B 1 129 ? -39.658 21.286 -31.681 1.00 76.05 129 LYS B N 1
ATOM 3258 C CA . LYS B 1 129 ? -38.205 21.346 -31.780 1.00 77.10 129 LYS B CA 1
ATOM 3259 C C . LYS B 1 129 ? -37.620 22.261 -30.707 1.00 74.35 129 LYS B C 1
ATOM 3260 O O . LYS B 1 129 ? -37.810 23.477 -30.745 1.00 73.75 129 LYS B O 1
ATOM 3266 N N . THR B 1 130 ? -36.909 21.672 -29.751 1.00 72.36 130 THR B N 1
ATOM 3267 C CA . THR B 1 130 ? -36.310 22.443 -28.667 1.00 65.96 130 THR B CA 1
ATOM 3268 C C . THR B 1 130 ? -34.882 22.862 -29.002 1.00 64.78 130 THR B C 1
ATOM 3269 O O . THR B 1 130 ? -34.102 22.079 -29.542 1.00 64.69 130 THR B O 1
ATOM 3273 N N . ILE B 1 131 ? -34.551 24.106 -28.673 1.00 59.57 131 ILE B N 1
ATOM 3274 C CA . ILE B 1 131 ? -33.229 24.652 -28.942 1.00 60.41 131 ILE B CA 1
ATOM 3275 C C . ILE B 1 131 ? -32.638 25.245 -27.668 1.00 62.05 131 ILE B C 1
ATOM 3276 O O . ILE B 1 131 ? -33.291 26.043 -26.997 1.00 63.28 131 ILE B O 1
ATOM 3281 N N . PRO B 1 132 ? -31.405 24.842 -27.322 1.00 67.63 132 PRO B N 1
ATOM 3282 C CA . PRO B 1 132 ? -30.722 25.399 -26.150 1.00 68.59 132 PRO B CA 1
ATOM 3283 C C . PRO B 1 132 ? -30.567 26.907 -26.290 1.00 69.86 132 PRO B C 1
ATOM 3284 O O . PRO B 1 132 ? -29.844 27.367 -27.175 1.00 74.73 132 PRO B O 1
ATOM 3288 N N . LEU B 1 133 ? -31.247 27.667 -25.438 1.00 64.31 133 LEU B N 1
ATOM 3289 C CA . LEU B 1 133 ? -31.185 29.120 -25.525 1.00 59.39 133 LEU B CA 1
ATOM 3290 C C . LEU B 1 133 ? -29.890 29.673 -24.948 1.00 57.23 133 LEU B C 1
ATOM 3291 O O . LEU B 1 133 ? -28.913 29.869 -25.671 1.00 63.80 133 LEU B O 1
ATOM 3296 N N . THR B 1 134 ? -29.888 29.930 -23.644 1.00 48.26 134 THR B N 1
ATOM 3297 C CA . THR B 1 134 ? -28.715 30.475 -22.977 1.00 52.19 134 THR B CA 1
ATOM 3298 C C . THR B 1 134 ? -28.801 30.247 -21.475 1.00 47.23 134 THR B C 1
ATOM 3299 O O . THR B 1 134 ? -29.804 29.738 -20.970 1.00 45.07 134 THR B O 1
ATOM 3303 N N . LYS B 1 135 ? -27.741 30.626 -20.769 1.00 42.34 135 LYS B N 1
ATOM 3304 C CA . LYS B 1 135 ? -27.656 30.424 -19.329 1.00 39.18 135 LYS B CA 1
ATOM 3305 C C . LYS B 1 135 ? -27.210 31.705 -18.635 1.00 38.66 135 LYS B C 1
ATOM 3306 O O . LYS B 1 135 ? -26.455 32.497 -19.196 1.00 40.17 135 LYS B O 1
ATOM 3312 N N . SER B 1 136 ? -27.684 31.908 -17.411 1.00 31.64 136 SER B N 1
ATOM 3313 C CA . SER B 1 136 ? -27.286 33.070 -16.632 1.00 32.78 136 SER B CA 1
ATOM 3314 C C . SER B 1 136 ? -27.454 32.780 -15.153 1.00 28.06 136 SER B C 1
ATOM 3315 O O . SER B 1 136 ? -27.646 31.630 -14.753 1.00 28.29 136 SER B O 1
ATOM 3318 N N . ALA B 1 137 ? -27.371 33.824 -14.335 1.00 27.06 137 ALA B N 1
ATOM 3319 C CA . ALA B 1 137 ? -27.504 33.671 -12.898 1.00 25.10 137 ALA B CA 1
ATOM 3320 C C . ALA B 1 137 ? -27.980 34.960 -12.261 1.00 21.71 137 ALA B C 1
ATOM 3321 O O . ALA B 1 137 ? -27.805 36.041 -12.821 1.00 23.90 137 ALA B O 1
ATOM 3323 N N . ILE B 1 138 ? -28.589 34.836 -11.087 1.00 20.84 138 ILE B N 1
ATOM 3324 C CA . ILE B 1 138 ? -28.984 35.986 -10.290 1.00 19.80 138 ILE B CA 1
ATOM 3325 C C . ILE B 1 138 ? -28.641 35.693 -8.837 1.00 18.38 138 ILE B C 1
ATOM 3326 O O . ILE B 1 138 ? -28.793 34.563 -8.364 1.00 18.47 138 ILE B O 1
ATOM 3331 N N . THR B 1 139 ? -28.144 36.701 -8.131 1.00 17.16 139 THR B N 1
ATOM 3332 C CA . THR B 1 139 ? -27.729 36.498 -6.753 1.00 15.90 139 THR B CA 1
ATOM 3333 C C . THR B 1 139 ? -28.523 37.371 -5.794 1.00 15.74 139 THR B C 1
ATOM 3334 O O . THR B 1 139 ? -28.494 38.601 -5.886 1.00 16.92 139 THR B O 1
ATOM 3338 N N . PHE B 1 140 ? -29.246 36.725 -4.882 1.00 15.11 140 PHE B N 1
ATOM 3339 C CA . PHE B 1 140 ? -29.931 37.428 -3.804 1.00 14.47 140 PHE B CA 1
ATOM 3340 C C . PHE B 1 140 ? -29.014 37.359 -2.590 1.00 13.80 140 PHE B C 1
ATOM 3341 O O . PHE B 1 140 ? -28.818 36.289 -2.020 1.00 14.84 140 PHE B O 1
ATOM 3349 N N . GLU B 1 141 ? -28.430 38.491 -2.209 1.00 13.27 141 GLU B N 1
ATOM 3350 C CA . GLU B 1 141 ? -27.350 38.484 -1.213 1.00 11.97 141 GLU B CA 1
ATOM 3351 C C . GLU B 1 141 ? -27.730 37.800 0.097 1.00 14.36 141 GLU B C 1
ATOM 3352 O O . GLU B 1 141 ? -28.800 38.071 0.656 1.00 15.27 141 GLU B O 1
ATOM 3358 N N . GLN B 1 142 ? -26.840 36.919 0.566 1.00 15.02 142 GLN B N 1
ATOM 3359 C CA . GLN B 1 142 ? -27.005 36.204 1.834 1.00 15.34 142 GLN B CA 1
ATOM 3360 C C . GLN B 1 142 ? -26.260 36.915 2.949 1.00 14.59 142 GLN B C 1
ATOM 3361 O O . GLN B 1 142 ? -25.141 37.378 2.747 1.00 14.72 142 GLN B O 1
ATOM 3367 N N . LYS B 1 143 ? -26.879 37.001 4.124 1.00 13.37 143 LYS B N 1
ATOM 3368 C CA . LYS B 1 143 ? -26.167 37.523 5.287 1.00 14.13 143 LYS B CA 1
ATOM 3369 C C . LYS B 1 143 ? -25.104 36.518 5.723 1.00 13.42 143 LYS B C 1
ATOM 3370 O O . LYS B 1 143 ? -25.235 35.304 5.512 1.00 15.39 143 LYS B O 1
ATOM 3376 N N . VAL B 1 144 ? -24.050 37.041 6.335 1.00 13.77 144 VAL B N 1
ATOM 3377 C CA . VAL B 1 144 ? -22.921 36.224 6.747 1.00 13.84 144 VAL B CA 1
ATOM 3378 C C . VAL B 1 144 ? -22.522 36.619 8.166 1.00 13.13 144 VAL B C 1
ATOM 3379 O O . VAL B 1 144 ? -21.907 37.662 8.369 1.00 15.34 144 VAL B O 1
ATOM 3383 N N . PRO B 1 145 ? -22.884 35.793 9.157 1.00 11.67 145 PRO B N 1
ATOM 3384 C CA . PRO B 1 145 ? -22.402 36.074 10.511 1.00 10.35 145 PRO B CA 1
ATOM 3385 C C . PRO B 1 145 ? -20.914 35.773 10.603 1.00 11.66 145 PRO B C 1
ATOM 3386 O O . PRO B 1 145 ? -20.459 34.737 10.086 1.00 12.34 145 PRO B O 1
ATOM 3390 N N . VAL B 1 146 ? -20.172 36.667 11.242 1.00 10.62 146 VAL B N 1
ATOM 3391 C CA . VAL B 1 146 ? -18.741 36.463 11.443 1.00 10.94 146 VAL B CA 1
ATOM 3392 C C . VAL B 1 146 ? -18.533 36.418 12.953 1.00 12.07 146 VAL B C 1
ATOM 3393 O O . VAL B 1 146 ? -18.609 37.449 13.622 1.00 13.35 146 VAL B O 1
ATOM 3397 N N . LEU B 1 147 ? -18.295 35.218 13.484 1.00 11.49 147 LEU B N 1
ATOM 3398 C CA . LEU B 1 147 ? -18.213 35.017 14.939 1.00 12.44 147 LEU B CA 1
ATOM 3399 C C . LEU B 1 147 ? -16.853 35.428 15.467 1.00 11.94 147 LEU B C 1
ATOM 3400 O O . LEU B 1 147 ? -15.834 35.169 14.823 1.00 12.40 147 LEU B O 1
ATOM 3405 N N . MET B 1 148 ? -16.839 36.044 16.649 1.00 11.94 148 MET B N 1
ATOM 3406 C CA . MET B 1 148 ? -15.590 36.440 17.297 1.00 13.03 148 MET B CA 1
ATOM 3407 C C . MET B 1 148 ? -15.398 35.724 18.632 1.00 13.01 148 MET B C 1
ATOM 3408 O O . MET B 1 148 ? -16.142 35.940 19.590 1.00 13.50 148 MET B O 1
ATOM 3413 N N . TYR B 1 149 ? -14.382 34.871 18.658 1.00 10.95 149 TYR B N 1
ATOM 3414 C CA . TYR B 1 149 ? -13.906 34.214 19.873 1.00 12.68 149 TYR B CA 1
ATOM 3415 C C . TYR B 1 149 ? -12.541 34.765 20.245 1.00 13.16 149 TYR B C 1
ATOM 3416 O O . TYR B 1 149 ? -11.833 35.362 19.424 1.00 13.01 149 TYR B O 1
ATOM 3425 N N . HIS B 1 150 ? -12.164 34.532 21.498 1.00 13.12 150 HIS B N 1
ATOM 3426 C CA . HIS B 1 150 ? -10.835 34.858 21.989 1.00 12.57 150 HIS B CA 1
ATOM 3427 C C . HIS B 1 150 ? -10.209 33.613 22.596 1.00 13.15 150 HIS B C 1
ATOM 3428 O O . HIS B 1 150 ? -9.652 32.800 21.867 1.00 15.02 150 HIS B O 1
ATOM 3435 N N . ALA B 1 151 ? -10.315 33.448 23.914 1.00 13.88 151 ALA B N 1
ATOM 3436 C CA . ALA B 1 151 ? -9.739 32.280 24.570 1.00 15.05 151 ALA B CA 1
ATOM 3437 C C . ALA B 1 151 ? -10.724 31.124 24.556 1.00 14.87 151 ALA B C 1
ATOM 3438 O O . ALA B 1 151 ? -11.916 31.313 24.806 1.00 14.51 151 ALA B O 1
ATOM 3440 N N . ILE B 1 152 ? -10.221 29.937 24.237 1.00 15.17 152 ILE B N 1
ATOM 3441 C CA . ILE B 1 152 ? -10.995 28.708 24.381 1.00 15.86 152 ILE B CA 1
ATOM 3442 C C . ILE B 1 152 ? -10.342 27.908 25.507 1.00 16.01 152 ILE B C 1
ATOM 3443 O O . ILE B 1 152 ? -9.409 27.132 25.289 1.00 16.32 152 ILE B O 1
ATOM 3448 N N . ASP B 1 153 ? -10.830 28.126 26.725 1.00 16.76 153 ASP B N 1
ATOM 3449 C CA . ASP B 1 153 ? -10.215 27.569 27.925 1.00 18.05 153 ASP B CA 1
ATOM 3450 C C . ASP B 1 153 ? -11.127 27.914 29.096 1.00 18.73 153 ASP B C 1
ATOM 3451 O O . ASP B 1 153 ? -12.084 28.667 28.945 1.00 18.18 153 ASP B O 1
ATOM 3456 N N . ASP B 1 154 ? -10.801 27.391 30.270 1.00 21.81 154 ASP B N 1
ATOM 3457 C CA . ASP B 1 154 ? -11.487 27.783 31.501 1.00 20.96 154 ASP B CA 1
ATOM 3458 C C . ASP B 1 154 ? -10.853 29.025 32.112 1.00 32.14 154 ASP B C 1
ATOM 3459 O O . ASP B 1 154 ? -9.628 29.166 32.121 1.00 32.85 154 ASP B O 1
ATOM 3464 N N . TYR B 1 155 ? -11.689 29.922 32.621 1.00 26.56 155 TYR B N 1
ATOM 3465 C CA . TYR B 1 155 ? -11.217 31.121 33.310 1.00 27.95 155 TYR B CA 1
ATOM 3466 C C . TYR B 1 155 ? -10.696 30.764 34.695 1.00 34.92 155 TYR B C 1
ATOM 3467 O O . TYR B 1 155 ? -11.336 30.011 35.427 1.00 34.42 155 TYR B O 1
ATOM 3476 N N . HIS B 1 156 ? -9.532 31.305 35.050 1.00 30.76 156 HIS B N 1
ATOM 3477 C CA . HIS B 1 156 ? -8.920 31.019 36.347 1.00 33.50 156 HIS B CA 1
ATOM 3478 C C . HIS B 1 156 ? -8.547 32.276 37.127 1.00 42.40 156 HIS B C 1
ATOM 3479 O O . HIS B 1 156 ? -7.670 32.231 37.985 1.00 45.74 156 HIS B O 1
ATOM 3486 N N . GLY B 1 157 ? -9.199 33.394 36.832 1.00 40.74 157 GLY B N 1
ATOM 3487 C CA . GLY B 1 157 ? -8.948 34.617 37.574 1.00 43.75 157 GLY B CA 1
ATOM 3488 C C . GLY B 1 157 ? -8.015 35.579 36.864 1.00 47.37 157 GLY B C 1
ATOM 3489 O O . GLY B 1 157 ? -7.840 36.720 37.297 1.00 52.28 157 GLY B O 1
ATOM 3490 N N . GLN B 1 158 ? -7.415 35.122 35.769 1.00 39.87 158 GLN B N 1
ATOM 3491 C CA . GLN B 1 158 ? -6.495 35.950 34.998 1.00 43.01 158 GLN B CA 1
ATOM 3492 C C . GLN B 1 158 ? -7.133 36.446 33.706 1.00 41.18 158 GLN B C 1
ATOM 3493 O O . GLN B 1 158 ? -7.754 35.677 32.974 1.00 37.20 158 GLN B O 1
ATOM 3499 N N . GLY B 1 159 ? -6.981 37.737 33.434 1.00 34.78 159 GLY B N 1
ATOM 3500 C CA . GLY B 1 159 ? -7.512 38.319 32.219 1.00 31.77 159 GLY B CA 1
ATOM 3501 C C . GLY B 1 159 ? -8.984 38.666 32.325 1.00 29.28 159 GLY B C 1
ATOM 3502 O O . GLY B 1 159 ? -9.528 38.826 33.422 1.00 30.15 159 GLY B O 1
ATOM 3503 N N . ILE B 1 160 ? -9.628 38.785 31.172 1.00 28.14 160 ILE B N 1
ATOM 3504 C CA . ILE B 1 160 ? -11.010 39.221 31.112 1.00 26.01 160 ILE B CA 1
ATOM 3505 C C . ILE B 1 160 ? -11.901 37.989 30.958 1.00 22.40 160 ILE B C 1
ATOM 3506 O O . ILE B 1 160 ? -11.882 37.331 29.922 1.00 21.69 160 ILE B O 1
ATOM 3511 N N . LYS B 1 161 ? -12.640 37.683 32.025 1.00 22.96 161 LYS B N 1
ATOM 3512 C CA . LYS B 1 161 ? -13.491 36.494 32.107 1.00 21.21 161 LYS B CA 1
ATOM 3513 C C . LYS B 1 161 ? -14.391 36.343 30.888 1.00 18.97 161 LYS B C 1
ATOM 3514 O O . LYS B 1 161 ? -14.526 35.249 30.335 1.00 18.06 161 LYS B O 1
ATOM 3520 N N . ASP B 1 162 ? -14.992 37.449 30.462 1.00 20.59 162 ASP B N 1
ATOM 3521 C CA . ASP B 1 162 ? -15.879 37.443 29.302 1.00 19.49 162 ASP B CA 1
ATOM 3522 C C . ASP B 1 162 ? -15.241 36.863 28.037 1.00 18.94 162 ASP B C 1
ATOM 3523 O O . ASP B 1 162 ? -15.942 36.335 27.176 1.00 18.56 162 ASP B O 1
ATOM 3528 N N . LEU B 1 163 ? -13.916 36.958 27.930 1.00 17.82 163 LEU B N 1
ATOM 3529 C CA . LEU B 1 163 ? -13.216 36.534 26.718 1.00 15.28 163 LEU B CA 1
ATOM 3530 C C . LEU B 1 163 ? -12.837 35.051 26.714 1.00 15.43 163 LEU B C 1
ATOM 3531 O O . LEU B 1 163 ? -12.150 34.590 25.797 1.00 17.23 163 LEU B O 1
ATOM 3536 N N . PHE B 1 164 ? -13.272 34.315 27.736 1.00 15.99 164 PHE B N 1
ATOM 3537 C CA . PHE B 1 164 ? -13.037 32.876 27.815 1.00 16.43 164 PHE B CA 1
ATOM 3538 C C . PHE B 1 164 ? -14.321 32.097 27.519 1.00 15.85 164 PHE B C 1
ATOM 3539 O O . PHE B 1 164 ? -15.323 32.274 28.202 1.00 16.81 164 PHE B O 1
ATOM 3547 N N . VAL B 1 165 ? -14.280 31.227 26.518 1.00 15.19 165 VAL B N 1
ATOM 3548 C CA . VAL B 1 165 ? -15.357 30.275 26.283 1.00 15.05 165 VAL B CA 1
ATOM 3549 C C . VAL B 1 165 ? -14.777 28.887 26.533 1.00 15.63 165 VAL B C 1
ATOM 3550 O O . VAL B 1 165 ? -13.716 28.552 26.003 1.00 15.47 165 VAL B O 1
ATOM 3554 N N . SER B 1 166 ? -15.438 28.083 27.359 1.00 16.40 166 SER B N 1
ATOM 3555 C CA . SER B 1 166 ? -14.869 26.781 27.703 1.00 17.11 166 SER B CA 1
ATOM 3556 C C . SER B 1 166 ? -14.839 25.850 26.496 1.00 17.77 166 SER B C 1
ATOM 3557 O O . SER B 1 166 ? -15.652 25.991 25.577 1.00 15.91 166 SER B O 1
ATOM 3560 N N . PRO B 1 167 ? -13.886 24.905 26.478 1.00 17.05 167 PRO B N 1
ATOM 3561 C CA . PRO B 1 167 ? -13.838 23.964 25.355 1.00 16.44 167 PRO B CA 1
ATOM 3562 C C . PRO B 1 167 ? -15.161 23.213 25.198 1.00 16.49 167 PRO B C 1
ATOM 3563 O O . PRO B 1 167 ? -15.582 22.979 24.063 1.00 16.28 167 PRO B O 1
ATOM 3567 N N . ALA B 1 168 ? -15.824 22.885 26.304 1.00 17.35 168 ALA B N 1
ATOM 3568 C CA . ALA B 1 168 ? -17.112 22.204 26.232 1.00 17.55 168 ALA B CA 1
ATOM 3569 C C . ALA B 1 168 ? -18.176 23.078 25.572 1.00 16.72 168 ALA B C 1
ATOM 3570 O O . ALA B 1 168 ? -18.954 22.600 24.742 1.00 16.43 168 ALA B O 1
ATOM 3572 N N . ASN B 1 169 ? -18.239 24.345 25.955 1.00 16.46 169 ASN B N 1
ATOM 3573 C CA . ASN B 1 169 ? -19.211 25.244 25.349 1.00 15.74 169 ASN B CA 1
ATOM 3574 C C . ASN B 1 169 ? -18.877 25.552 23.897 1.00 14.68 169 ASN B C 1
ATOM 3575 O O . ASN B 1 169 ? -19.779 25.628 23.056 1.00 14.74 169 ASN B O 1
ATOM 3580 N N . PHE B 1 170 ? -17.595 25.725 23.594 1.00 14.41 170 PHE B N 1
ATOM 3581 C CA . PHE B 1 170 ? -17.197 25.891 22.201 1.00 13.56 170 PHE B CA 1
ATOM 3582 C C . PHE B 1 170 ? -17.638 24.690 21.360 1.00 13.60 170 PHE B C 1
ATOM 3583 O O . PHE B 1 170 ? -18.196 24.857 20.263 1.00 13.49 170 PHE B O 1
ATOM 3591 N N . GLU B 1 171 ? -17.421 23.486 21.872 1.00 14.36 171 GLU B N 1
ATOM 3592 C CA . GLU B 1 171 ? -17.858 22.287 21.152 1.00 14.58 171 GLU B CA 1
ATOM 3593 C C . GLU B 1 171 ? -19.373 22.263 20.947 1.00 14.60 171 GLU B C 1
ATOM 3594 O O . GLU B 1 171 ? -19.858 21.882 19.878 1.00 14.79 171 GLU B O 1
ATOM 3600 N N . ALA B 1 172 ? -20.131 22.666 21.965 1.00 14.96 172 ALA B N 1
ATOM 3601 C CA . ALA B 1 172 ? -21.589 22.680 21.836 1.00 15.10 172 ALA B CA 1
ATOM 3602 C C . ALA B 1 172 ? -22.033 23.672 20.763 1.00 14.22 172 ALA B C 1
ATOM 3603 O O . ALA B 1 172 ? -22.990 23.414 20.018 1.00 14.63 172 ALA B O 1
ATOM 3605 N N . GLN B 1 173 ? -21.341 24.799 20.688 1.00 13.56 173 GLN B N 1
ATOM 3606 C CA . GLN B 1 173 ? -21.648 25.803 19.679 1.00 12.76 173 GLN B CA 1
ATOM 3607 C C . GLN B 1 173 ? -21.302 25.297 18.274 1.00 14.61 173 GLN B C 1
ATOM 3608 O O . GLN B 1 173 ? -22.097 25.444 17.335 1.00 12.81 173 GLN B O 1
ATOM 3614 N N . MET B 1 174 ? -20.136 24.677 18.128 1.00 14.57 174 MET B N 1
ATOM 3615 C CA . MET B 1 174 ? -19.773 24.116 16.829 1.00 12.95 174 MET B CA 1
ATOM 3616 C C . MET B 1 174 ? -20.708 22.975 16.445 1.00 13.43 174 MET B C 1
ATOM 3617 O O . MET B 1 174 ? -21.059 22.824 15.267 1.00 13.58 174 MET B O 1
ATOM 3622 N N . LYS B 1 175 ? -21.127 22.180 17.428 1.00 13.63 175 LYS B N 1
ATOM 3623 C CA . LYS B 1 175 ? -22.092 21.111 17.176 1.00 14.34 175 LYS B CA 1
ATOM 3624 C C . LYS B 1 175 ? -23.421 21.686 16.669 1.00 14.22 175 LYS B C 1
ATOM 3625 O O . LYS B 1 175 ? -24.084 21.082 15.821 1.00 14.58 175 LYS B O 1
ATOM 3631 N N . TYR B 1 176 ? -23.811 22.855 17.179 1.00 13.81 176 TYR B N 1
ATOM 3632 C CA . TYR B 1 176 ? -25.013 23.502 16.676 1.00 14.66 176 TYR B CA 1
ATOM 3633 C C . TYR B 1 176 ? -24.862 23.821 15.183 1.00 13.79 176 TYR B C 1
ATOM 3634 O O . TYR B 1 176 ? -25.776 23.568 14.384 1.00 14.52 176 TYR B O 1
ATOM 3643 N N . LEU B 1 177 ? -23.717 24.373 14.805 1.00 13.09 177 LEU B N 1
ATOM 3644 C CA . LEU B 1 177 ? -23.450 24.665 13.391 1.00 12.51 177 LEU B CA 1
ATOM 3645 C C . LEU B 1 177 ? -23.501 23.390 12.541 1.00 12.78 177 LEU B C 1
ATOM 3646 O O . LEU B 1 177 ? -24.080 23.379 11.454 1.00 13.74 177 LEU B O 1
ATOM 3651 N N . LYS B 1 178 ? -22.894 22.322 13.047 1.00 13.23 178 LYS B N 1
ATOM 3652 C CA . LYS B 1 178 ? -22.902 21.036 12.366 1.00 13.95 178 LYS B CA 1
ATOM 3653 C C . LYS B 1 178 ? -24.322 20.500 12.202 1.00 15.95 178 LYS B C 1
ATOM 3654 O O . LYS B 1 178 ? -24.726 20.077 11.107 1.00 17.14 178 LYS B O 1
ATOM 3660 N N . ASP B 1 179 ? -25.092 20.520 13.290 1.00 15.35 179 ASP B N 1
ATOM 3661 C CA . ASP B 1 179 ? -26.421 19.916 13.268 1.00 16.74 179 ASP B CA 1
ATOM 3662 C C . ASP B 1 179 ? -27.412 20.692 12.406 1.00 15.74 179 ASP B C 1
ATOM 3663 O O . ASP B 1 179 ? -28.419 20.125 11.954 1.00 19.71 179 ASP B O 1
ATOM 3668 N N . ASN B 1 180 ? -27.140 21.975 12.184 1.00 13.38 180 ASN B N 1
ATOM 3669 C CA . ASN B 1 180 ? -28.093 22.847 11.506 1.00 15.36 180 ASN B CA 1
ATOM 3670 C C . ASN B 1 180 ? -27.656 23.256 10.109 1.00 14.60 180 ASN B C 1
ATOM 3671 O O . ASN B 1 180 ? -28.218 24.170 9.514 1.00 18.37 180 ASN B O 1
ATOM 3676 N N . GLY B 1 181 ? -26.648 22.564 9.592 1.00 16.23 181 GLY B N 1
ATOM 3677 C CA . GLY B 1 181 ? -26.303 22.683 8.184 1.00 17.49 181 GLY B CA 1
ATOM 3678 C C . GLY B 1 181 ? -25.643 23.991 7.784 1.00 16.88 181 GLY B C 1
ATOM 3679 O O . GLY B 1 181 ? -25.800 24.451 6.653 1.00 17.24 181 GLY B O 1
ATOM 3680 N N . TYR B 1 182 ? -24.912 24.600 8.708 1.00 13.49 182 TYR B N 1
ATOM 3681 C CA . TYR B 1 182 ? -24.128 25.779 8.366 1.00 12.45 182 TYR B CA 1
ATOM 3682 C C . TYR B 1 182 ? -22.899 25.363 7.567 1.00 12.73 182 TYR B C 1
ATOM 3683 O O . TYR B 1 182 ? -22.361 24.274 7.764 1.00 15.01 182 TYR B O 1
ATOM 3692 N N . THR B 1 183 ? -22.455 26.239 6.675 1.00 10.51 183 THR B N 1
ATOM 3693 C CA . THR B 1 183 ? -21.213 26.020 5.942 1.00 11.00 183 THR B CA 1
ATOM 3694 C C . THR B 1 183 ? -20.154 26.983 6.463 1.00 10.16 183 THR B C 1
ATOM 3695 O O . THR B 1 183 ? -20.239 28.201 6.254 1.00 11.76 183 THR B O 1
ATOM 3699 N N . LEU B 1 184 ? -19.166 26.445 7.163 1.00 10.31 184 LEU B N 1
ATOM 3700 C CA . LEU B 1 184 ? -18.093 27.270 7.691 1.00 9.84 184 LEU B CA 1
ATOM 3701 C C . LEU B 1 184 ? -17.155 27.674 6.555 1.00 10.60 184 LEU B C 1
ATOM 3702 O O . LEU B 1 184 ? -16.788 26.845 5.709 1.00 11.75 184 LEU B O 1
ATOM 3707 N N . LEU B 1 185 ? -16.777 28.954 6.538 1.00 9.78 185 LEU B N 1
ATOM 3708 C CA . LEU B 1 185 ? -15.891 29.494 5.495 1.00 10.29 185 LEU B CA 1
ATOM 3709 C C . LEU B 1 185 ? -14.757 30.296 6.112 1.00 10.28 185 LEU B C 1
ATOM 3710 O O . LEU B 1 185 ? -14.815 30.684 7.278 1.00 10.55 185 LEU B O 1
ATOM 3715 N N . THR B 1 186 ? -13.727 30.533 5.301 1.00 9.51 186 THR B N 1
ATOM 3716 C CA . THR B 1 186 ? -12.653 31.469 5.609 1.00 9.75 186 THR B CA 1
ATOM 3717 C C . THR B 1 186 ? -12.542 32.408 4.407 1.00 9.63 186 THR B C 1
ATOM 3718 O O . THR B 1 186 ? -13.211 32.208 3.392 1.00 10.53 186 THR B O 1
ATOM 3722 N N . PHE B 1 187 ? -11.704 33.434 4.519 1.00 9.83 187 PHE B N 1
ATOM 3723 C CA . PHE B 1 187 ? -11.723 34.505 3.521 1.00 9.04 187 PHE B CA 1
ATOM 3724 C C . PHE B 1 187 ? -11.214 34.100 2.143 1.00 10.36 187 PHE B C 1
ATOM 3725 O O . PHE B 1 187 ? -11.538 34.745 1.146 1.00 11.64 187 PHE B O 1
ATOM 3733 N N . GLU B 1 188 ? -10.493 32.982 2.086 1.00 11.60 188 GLU B N 1
ATOM 3734 C CA . GLU B 1 188 ? -10.112 32.385 0.810 1.00 11.31 188 GLU B CA 1
ATOM 3735 C C . GLU B 1 188 ? -11.329 32.033 -0.039 1.00 10.63 188 GLU B C 1
ATOM 3736 O O . GLU B 1 188 ? -11.235 31.962 -1.268 1.00 14.68 188 GLU B O 1
ATOM 3742 N N . ARG B 1 189 ? -12.458 31.792 0.626 1.00 11.58 189 ARG B N 1
ATOM 3743 C CA . ARG B 1 189 ? -13.702 31.447 -0.058 1.00 10.61 189 ARG B CA 1
ATOM 3744 C C . ARG B 1 189 ? -14.743 32.557 0.028 1.00 10.32 189 ARG B C 1
ATOM 3745 O O . ARG B 1 189 ? -15.947 32.285 -0.034 1.00 11.80 189 ARG B O 1
ATOM 3753 N N . TRP B 1 190 ? -14.292 33.801 0.146 1.00 10.25 190 TRP B N 1
ATOM 3754 C CA . TRP B 1 190 ? -15.226 34.923 0.169 1.00 12.07 190 TRP B CA 1
ATOM 3755 C C . TRP B 1 190 ? -16.140 34.908 -1.053 1.00 13.65 190 TRP B C 1
ATOM 3756 O O . TRP B 1 190 ? -17.332 35.234 -0.963 1.00 12.47 190 TRP B O 1
ATOM 3767 N N . GLY B 1 191 ? -15.590 34.497 -2.191 1.00 12.09 191 GLY B N 1
ATOM 3768 C CA . GLY B 1 191 ? -16.367 34.430 -3.417 1.00 13.44 191 GLY B CA 1
ATOM 3769 C C . GLY B 1 191 ? -17.439 33.357 -3.439 1.00 12.77 191 GLY B C 1
ATOM 3770 O O . GLY B 1 191 ? -18.232 33.303 -4.382 1.00 14.50 191 GLY B O 1
ATOM 3771 N N . ASP B 1 192 ? -17.483 32.52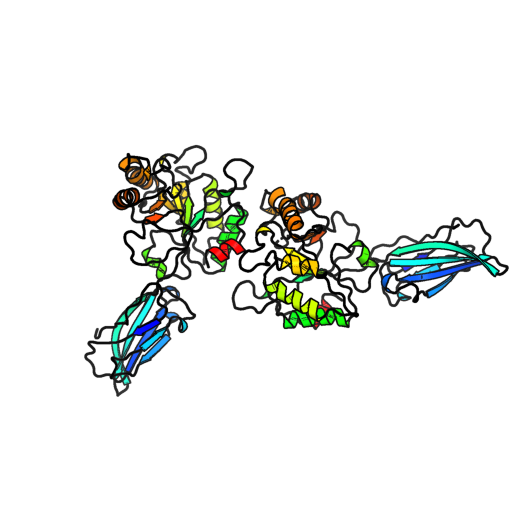6 -2.400 1.00 11.86 192 ASP B N 1
ATOM 3772 C CA . ASP B 1 192 ? -18.463 31.447 -2.316 1.00 12.29 192 ASP B CA 1
ATOM 3773 C C . ASP B 1 192 ? -19.591 31.698 -1.311 1.00 12.17 192 ASP B C 1
ATOM 3774 O O . ASP B 1 192 ? -20.447 30.811 -1.118 1.00 13.19 192 ASP B O 1
ATOM 3779 N N . ILE B 1 193 ? -19.626 32.873 -0.675 1.00 10.68 193 ILE B N 1
ATOM 3780 C CA . ILE B 1 193 ? -20.660 33.114 0.342 1.00 11.57 193 ILE B CA 1
ATOM 3781 C C . ILE B 1 193 ? -22.098 32.941 -0.163 1.00 12.92 193 ILE B C 1
ATOM 3782 O O . ILE B 1 193 ? -22.977 32.600 0.624 1.00 13.64 193 ILE B O 1
ATOM 3787 N N . ASN B 1 194 ? -22.335 33.168 -1.457 1.00 11.47 194 ASN B N 1
ATOM 3788 C CA . ASN B 1 194 ? -23.669 32.987 -2.029 1.00 13.04 194 ASN B CA 1
ATOM 3789 C C . ASN B 1 194 ? -23.857 31.651 -2.737 1.00 13.63 194 ASN B C 1
ATOM 3790 O O . ASN B 1 194 ? -24.915 31.379 -3.309 1.00 15.09 194 ASN B O 1
ATOM 3795 N N . LYS B 1 195 ? -22.827 30.816 -2.676 1.00 13.96 195 LYS B N 1
ATOM 3796 C CA . LYS B 1 195 ? -22.839 29.541 -3.372 1.00 13.64 195 LYS B CA 1
ATOM 3797 C C . LYS B 1 195 ? -22.970 28.366 -2.411 1.00 12.98 195 LYS B C 1
ATOM 3798 O O . LYS B 1 195 ? -22.943 27.203 -2.838 1.00 15.56 195 LYS B O 1
ATOM 3804 N N . VAL B 1 196 ? -23.099 28.671 -1.124 1.00 12.52 196 VAL B N 1
ATOM 3805 C CA . VAL B 1 196 ? -23.243 27.645 -0.089 1.00 13.06 196 VAL B CA 1
ATOM 3806 C C . VAL B 1 196 ? -24.436 27.941 0.796 1.00 13.17 196 VAL B C 1
ATOM 3807 O O . VAL B 1 196 ? -24.914 29.077 0.869 1.00 14.78 196 VAL B O 1
ATOM 3811 N N . ASN B 1 197 ? -24.919 26.916 1.483 1.00 14.00 197 ASN B N 1
ATOM 3812 C CA . ASN B 1 197 ? -25.985 27.124 2.440 1.00 13.41 197 ASN B CA 1
ATOM 3813 C C . ASN B 1 197 ? -25.482 27.631 3.776 1.00 13.47 197 ASN B C 1
ATOM 3814 O O . ASN B 1 197 ? -24.482 27.135 4.304 1.00 13.19 197 ASN B O 1
ATOM 3819 N N . LYS B 1 198 ? -26.200 28.609 4.319 1.00 12.96 198 LYS B N 1
ATOM 3820 C CA . LYS B 1 198 ? -25.921 29.156 5.645 1.00 12.36 198 LYS B CA 1
ATOM 3821 C C . LYS B 1 198 ? -24.435 29.421 5.893 1.00 12.66 198 LYS B C 1
ATOM 3822 O O . LYS B 1 198 ? -23.837 28.831 6.791 1.00 12.53 198 LYS B O 1
ATOM 3828 N N . PRO B 1 199 ? -23.839 30.323 5.102 1.00 11.61 199 PRO B N 1
ATOM 3829 C CA . PRO B 1 199 ? -22.424 30.654 5.298 1.00 11.11 199 PRO B CA 1
ATOM 3830 C C . PRO B 1 199 ? -22.170 31.266 6.669 1.00 11.58 199 PRO B C 1
ATOM 3831 O O . PRO B 1 199 ? -22.994 32.033 7.177 1.00 12.40 199 PRO B O 1
ATOM 3835 N N . ILE B 1 200 ? -21.042 30.917 7.276 1.00 10.30 200 ILE B N 1
ATOM 3836 C CA . ILE B 1 200 ? -20.673 31.507 8.554 1.00 9.90 200 ILE B CA 1
ATOM 3837 C C . ILE B 1 200 ? -19.164 31.485 8.675 1.00 10.34 200 ILE B C 1
ATOM 3838 O O . ILE B 1 200 ? -18.509 30.570 8.163 1.00 10.23 200 ILE B O 1
ATOM 3843 N N . PHE B 1 201 ? -18.613 32.518 9.305 1.00 11.11 201 PHE B N 1
ATOM 3844 C CA . PHE B 1 201 ? -17.171 32.595 9.540 1.00 10.47 201 PHE B CA 1
ATOM 3845 C C . PHE B 1 201 ? -16.876 32.491 11.020 1.00 12.15 201 PHE B C 1
ATOM 3846 O O . PHE B 1 201 ? -17.300 33.344 11.806 1.00 16.57 201 PHE B O 1
ATOM 3854 N N . VAL B 1 202 ? -16.168 31.439 11.410 1.00 9.55 202 VAL B N 1
ATOM 3855 C CA . VAL B 1 202 ? -15.697 31.329 12.782 1.00 9.84 202 VAL B CA 1
ATOM 3856 C C . VAL B 1 202 ? -14.321 31.981 12.846 1.00 9.62 202 VAL B C 1
ATOM 3857 O O . VAL B 1 202 ? -13.433 31.608 12.072 1.00 9.71 202 VAL B O 1
ATOM 3861 N N . THR B 1 203 ? -14.156 32.971 13.725 1.00 9.13 203 THR B N 1
ATOM 3862 C CA . THR B 1 203 ? -12.864 33.654 13.878 1.00 9.09 203 THR B CA 1
ATOM 3863 C C . THR B 1 203 ? -12.414 33.704 15.325 1.00 10.02 203 THR B C 1
ATOM 3864 O O . THR B 1 203 ? -13.239 33.742 16.250 1.00 10.71 203 THR B O 1
ATOM 3868 N N . PHE B 1 204 ? -11.094 33.704 15.497 1.00 10.25 204 PHE B N 1
ATOM 3869 C CA . PHE B 1 204 ? -10.448 33.776 16.808 1.00 10.75 204 PHE B CA 1
ATOM 3870 C C . PHE B 1 204 ? -9.465 34.922 16.792 1.00 10.32 204 PHE B C 1
ATOM 3871 O O . PHE B 1 204 ? -8.695 35.063 15.837 1.00 11.48 204 PHE B O 1
ATOM 3879 N N . ASP B 1 205 ? -9.459 35.725 17.849 1.00 10.53 205 ASP B N 1
ATOM 3880 C CA . ASP B 1 205 ? -8.501 36.830 17.948 1.00 10.10 205 ASP B CA 1
ATOM 3881 C C . ASP B 1 205 ? -7.376 36.530 18.927 1.00 11.21 205 ASP B C 1
ATOM 3882 O O . ASP B 1 205 ? -7.646 36.145 20.073 1.00 12.40 205 ASP B O 1
ATOM 3887 N N . ASP B 1 206 ? -6.146 36.720 18.431 1.00 11.41 206 ASP B N 1
ATOM 3888 C CA . ASP B 1 206 ? -4.879 36.942 19.177 1.00 10.58 206 ASP B CA 1
ATOM 3889 C C . ASP B 1 206 ? -3.832 35.857 18.968 1.00 12.19 206 ASP B C 1
ATOM 3890 O O . ASP B 1 206 ? -2.627 36.149 19.013 1.00 12.42 206 ASP B O 1
ATOM 3895 N N . GLY B 1 207 ? -4.265 34.619 18.748 1.00 12.50 207 GLY B N 1
ATOM 3896 C CA . GLY B 1 207 ? -3.314 33.527 18.629 1.00 12.33 207 GLY B CA 1
ATOM 3897 C C . GLY B 1 207 ? -2.865 32.969 19.968 1.00 12.92 207 GLY B C 1
ATOM 3898 O O . GLY B 1 207 ? -1.704 32.588 20.145 1.00 12.38 207 GLY B O 1
ATOM 3899 N N . MET B 1 208 ? -3.784 32.910 20.925 1.00 12.27 208 MET B N 1
ATOM 3900 C CA A MET B 1 208 ? -3.482 32.267 22.199 0.43 12.93 208 MET B CA 1
ATOM 3901 C CA B MET B 1 208 ? -3.494 32.264 22.204 0.57 13.23 208 MET B CA 1
ATOM 3902 C C . MET B 1 208 ? -3.233 30.774 22.009 1.00 11.91 208 MET B C 1
ATOM 3903 O O . MET B 1 208 ? -3.867 30.125 21.166 1.00 11.75 208 MET B O 1
ATOM 3912 N N . LYS B 1 209 ? -2.307 30.237 22.798 1.00 12.82 209 LYS B N 1
ATOM 3913 C CA . LYS B 1 209 ? -1.998 28.817 22.764 1.00 12.34 209 LYS B CA 1
ATOM 3914 C C . LYS B 1 209 ? -3.254 27.969 22.967 1.00 14.60 209 LYS B C 1
ATOM 3915 O O . LYS B 1 209 ? -3.406 26.908 22.356 1.00 13.29 209 LYS B O 1
ATOM 3921 N N . ASN B 1 210 ? -4.161 28.437 23.823 1.00 12.61 210 ASN B N 1
ATOM 3922 C CA . ASN B 1 210 ? -5.369 27.674 24.110 1.00 11.56 210 ASN B CA 1
ATOM 3923 C C . ASN B 1 210 ? -6.261 27.478 22.883 1.00 13.07 210 ASN B C 1
ATOM 3924 O O . ASN B 1 210 ? -7.168 26.642 22.912 1.00 14.02 210 ASN B O 1
ATOM 3929 N N . ASN B 1 211 ? -5.988 28.200 21.800 1.00 11.78 211 ASN B N 1
ATOM 3930 C CA . ASN B 1 211 ? -6.767 27.986 20.584 1.00 11.52 211 ASN B CA 1
ATOM 3931 C C . ASN B 1 211 ? -6.477 26.623 19.965 1.00 12.84 211 ASN B C 1
ATOM 3932 O O . ASN B 1 211 ? -7.224 26.163 19.106 1.00 12.74 211 ASN B O 1
ATOM 3937 N N . MET B 1 212 ? -5.423 25.951 20.425 1.00 12.29 212 MET B N 1
ATOM 3938 C CA . MET B 1 212 ? -5.239 24.554 20.058 1.00 13.38 212 MET B CA 1
ATOM 3939 C C . MET B 1 212 ? -6.406 23.700 20.556 1.00 13.68 212 MET B C 1
ATOM 3940 O O . MET B 1 212 ? -6.704 22.661 19.967 1.00 13.61 212 MET B O 1
ATOM 3945 N N . ASN B 1 213 ? -7.068 24.129 21.633 1.00 13.66 213 ASN B N 1
ATOM 3946 C CA . ASN B 1 213 ? -8.258 23.416 22.105 1.00 14.79 213 ASN B CA 1
ATOM 3947 C C . ASN B 1 213 ? -9.373 23.511 21.066 1.00 12.86 213 ASN B C 1
ATOM 3948 O O . ASN B 1 213 ? -10.097 22.542 20.827 1.00 14.36 213 ASN B O 1
ATOM 3953 N N . ALA B 1 214 ? -9.519 24.685 20.454 1.00 13.00 214 ALA B N 1
ATOM 3954 C CA . ALA B 1 214 ? -10.521 24.866 19.403 1.00 12.70 214 ALA B CA 1
ATOM 3955 C C . ALA B 1 214 ? -10.181 23.994 18.198 1.00 13.40 214 ALA B C 1
ATOM 3956 O O . ALA B 1 214 ? -11.050 23.346 17.620 1.00 12.67 214 ALA B O 1
ATOM 3958 N N . PHE B 1 215 ? -8.901 23.978 17.826 1.00 12.67 215 PHE B N 1
ATOM 3959 C CA . PHE B 1 215 ? -8.425 23.143 16.735 1.00 12.12 215 PHE B CA 1
ATOM 3960 C C . PHE B 1 215 ? -8.786 21.671 16.973 1.00 12.88 215 PHE B C 1
ATOM 3961 O O . PHE B 1 215 ? -9.342 21.003 16.098 1.00 13.11 215 PHE B O 1
ATOM 3969 N N . HIS B 1 216 ? -8.515 21.176 18.175 1.00 12.60 216 HIS B N 1
ATOM 3970 C CA . HIS B 1 216 ? -8.808 19.782 18.479 1.00 11.92 216 HIS B CA 1
ATOM 3971 C C . HIS B 1 216 ? -10.305 19.480 18.447 1.00 14.36 216 HIS B C 1
ATOM 3972 O O . HIS B 1 216 ? -10.711 18.414 17.978 1.00 15.02 216 HIS B O 1
ATOM 3979 N N . VAL B 1 217 ? -11.123 20.413 18.931 1.00 13.07 217 VAL B N 1
ATOM 3980 C CA . VAL B 1 217 ? -12.573 20.252 18.849 1.00 13.45 217 VAL B CA 1
ATOM 3981 C C . VAL B 1 217 ? -13.032 20.167 17.393 1.00 14.12 217 VAL B C 1
ATOM 3982 O O . VAL B 1 217 ? -13.832 19.294 17.038 1.00 14.17 217 VAL B O 1
ATOM 3986 N N . LEU B 1 218 ? -12.513 21.051 16.546 1.00 12.31 218 LEU B N 1
ATOM 3987 C CA . LEU B 1 218 ? -12.891 21.037 15.136 1.00 12.10 218 LEU B CA 1
ATOM 3988 C C . LEU B 1 218 ? -12.446 19.742 14.462 1.00 11.59 218 LEU B C 1
ATOM 3989 O O . LEU B 1 218 ? -13.193 19.175 13.660 1.00 13.46 218 LEU B O 1
ATOM 3994 N N . GLN B 1 219 ? -11.247 19.258 14.795 1.00 12.83 219 GLN B N 1
ATOM 3995 C CA . GLN B 1 219 ? -10.805 17.967 14.270 1.00 14.15 219 GLN B CA 1
ATOM 3996 C C . GLN B 1 219 ? -11.748 16.831 14.660 1.00 16.19 219 GLN B C 1
ATOM 3997 O O . GLN B 1 219 ? -12.034 15.948 13.849 1.00 16.29 219 GLN B O 1
ATOM 4003 N N . LYS B 1 220 ? -12.220 16.857 15.906 1.00 14.18 220 LYS B N 1
ATOM 4004 C CA . LYS B 1 220 ? -13.123 15.831 16.415 1.00 15.77 220 LYS B CA 1
ATOM 4005 C C . LYS B 1 220 ? -14.450 15.848 15.662 1.00 15.82 220 LYS B C 1
ATOM 4006 O O . LYS B 1 220 ? -14.977 14.799 15.292 1.00 18.34 220 LYS B O 1
ATOM 4012 N N . LEU B 1 221 ? -14.980 17.042 15.428 1.00 15.16 221 LEU B N 1
ATOM 4013 C CA . LEU B 1 221 ? -16.283 17.170 14.780 1.00 13.39 221 LEU B CA 1
ATOM 4014 C C . LEU B 1 221 ? -16.235 16.943 13.272 1.00 16.17 221 LEU B C 1
ATOM 4015 O O . LEU B 1 221 ? -17.258 16.655 12.649 1.00 15.57 221 LEU B O 1
ATOM 4020 N N . LYS B 1 222 ? -15.049 17.063 12.689 1.00 14.78 222 LYS B N 1
ATOM 4021 C CA . LYS B 1 222 ? -14.867 16.876 11.253 1.00 15.18 222 LYS B CA 1
ATOM 4022 C C . LYS B 1 222 ? -15.145 15.442 10.819 1.00 18.07 222 LYS B C 1
ATOM 4023 O O . LYS B 1 222 ? -14.630 14.480 11.410 1.00 18.55 222 LYS B O 1
ATOM 4029 N N . ASP B 1 223 ? -15.966 15.307 9.782 1.00 13.89 223 ASP B N 1
ATOM 4030 C CA . ASP B 1 223 ? -16.251 14.007 9.165 1.00 15.67 223 ASP B CA 1
ATOM 4031 C C . ASP B 1 223 ? -16.885 14.250 7.797 1.00 15.46 223 ASP B C 1
ATOM 4032 O O . ASP B 1 223 ? -16.832 15.366 7.299 1.00 16.13 223 ASP B O 1
ATOM 4037 N N . ASP B 1 224 ? -17.467 13.227 7.172 1.00 17.49 224 ASP B N 1
ATOM 4038 C CA . ASP B 1 224 ? -18.028 13.417 5.830 1.00 19.33 224 ASP B CA 1
ATOM 4039 C C . ASP B 1 224 ? -19.181 14.417 5.811 1.00 18.69 224 ASP B C 1
ATOM 4040 O O . ASP B 1 224 ? -19.507 14.976 4.759 1.00 21.25 224 ASP B O 1
ATOM 4045 N N . THR B 1 225 ? -19.805 14.633 6.968 1.00 15.98 225 THR B N 1
ATOM 4046 C CA . THR B 1 225 ? -20.957 15.535 7.039 1.00 15.91 225 THR B CA 1
ATOM 4047 C C . THR B 1 225 ? -20.601 16.961 7.448 1.00 18.85 225 THR B C 1
ATOM 4048 O O . THR B 1 225 ? -21.464 17.844 7.434 1.00 19.34 225 THR B O 1
ATOM 4052 N N . PHE B 1 226 ? -19.342 17.195 7.813 1.00 14.52 226 PHE B N 1
ATOM 4053 C CA . PHE B 1 226 ? -18.961 18.473 8.414 1.00 13.64 226 PHE B CA 1
ATOM 4054 C C . PHE B 1 226 ? -17.498 18.762 8.123 1.00 14.60 226 PHE B C 1
ATOM 4055 O O . PHE B 1 226 ? -16.610 18.041 8.583 1.00 14.23 226 PHE B O 1
ATOM 4063 N N . LYS B 1 227 ? -17.258 19.823 7.360 1.00 13.73 227 LYS B N 1
ATOM 4064 C CA . LYS B 1 227 ? -15.914 20.216 6.967 1.00 13.29 227 LYS B CA 1
ATOM 4065 C C . LYS B 1 227 ? -15.599 21.569 7.579 1.00 13.57 227 LYS B C 1
ATOM 4066 O O . LYS B 1 227 ? -15.774 22.606 6.936 1.00 15.00 227 LYS B O 1
ATOM 4072 N N . PRO B 1 228 ? -15.149 21.569 8.840 1.00 11.17 228 PRO B N 1
ATOM 4073 C CA . PRO B 1 228 ? -14.967 22.848 9.524 1.00 12.25 228 PRO B CA 1
ATOM 4074 C C . PRO B 1 228 ? -13.702 23.561 9.076 1.00 12.64 228 PRO B C 1
ATOM 4075 O O . PRO B 1 228 ? -12.678 22.928 8.790 1.00 13.41 228 PRO B O 1
ATOM 4079 N N . VAL B 1 229 ? -13.796 24.884 9.017 1.00 11.03 229 VAL B N 1
ATOM 4080 C CA . VAL B 1 229 ? -12.633 25.750 8.836 1.00 10.48 229 VAL B CA 1
ATOM 4081 C C . VAL B 1 229 ? -12.817 26.943 9.757 1.00 9.92 229 VAL B C 1
ATOM 4082 O O . VAL B 1 229 ? -13.924 27.199 10.226 1.00 11.57 229 VAL B O 1
ATOM 4086 N N . ALA B 1 230 ? -11.731 27.657 10.046 1.00 10.24 230 ALA B N 1
ATOM 4087 C CA . ALA B 1 230 ? -11.822 28.840 10.888 1.00 10.35 230 ALA B CA 1
ATOM 4088 C C . ALA B 1 230 ? -10.640 29.755 10.617 1.00 9.26 230 ALA B C 1
ATOM 4089 O O . ALA B 1 230 ? -9.612 29.318 10.089 1.00 10.70 230 ALA B O 1
ATOM 4091 N N . THR B 1 231 ? -10.803 31.023 10.986 1.00 8.65 231 THR B N 1
ATOM 4092 C CA . THR B 1 231 ? -9.743 32.023 10.857 1.00 8.62 231 THR B CA 1
ATOM 4093 C C . THR B 1 231 ? -9.138 32.333 12.209 1.00 9.59 231 THR B C 1
ATOM 4094 O O . THR B 1 231 ? -9.864 32.588 13.168 1.00 10.00 231 THR B O 1
ATOM 4098 N N . GLU B 1 232 ? -7.806 32.318 12.281 1.00 10.00 232 GLU B N 1
ATOM 4099 C CA . GLU B 1 232 ? -7.093 32.759 13.475 1.00 9.40 232 GLU B CA 1
ATOM 4100 C C . GLU B 1 232 ? -6.429 34.075 13.131 1.00 10.76 232 GLU B C 1
ATOM 4101 O O . GLU B 1 232 ? -5.681 34.144 12.154 1.00 13.12 232 GLU B O 1
ATOM 4107 N N . TYR B 1 233 ? -6.686 35.118 13.912 1.00 9.80 233 TYR B N 1
ATOM 4108 C CA . TYR B 1 233 ? -5.998 36.383 13.705 1.00 8.91 233 TYR B CA 1
ATOM 4109 C C . TYR B 1 233 ? -4.826 36.461 14.699 1.00 10.71 233 TYR B C 1
ATOM 4110 O O . TYR B 1 233 ? -5.018 36.703 15.887 1.00 10.71 233 TYR B O 1
ATOM 4119 N N . MET B 1 234 ? -3.619 36.240 14.189 1.00 9.89 234 MET B N 1
ATOM 4120 C CA . MET B 1 234 ? -2.426 36.092 15.015 1.00 10.41 234 MET B CA 1
ATOM 4121 C C . MET B 1 234 ? -1.759 37.434 15.310 1.00 10.26 234 MET B C 1
ATOM 4122 O O . MET B 1 234 ? -1.503 38.205 14.386 1.00 10.99 234 MET B O 1
ATOM 4127 N N . ILE B 1 235 ? -1.486 37.718 16.588 1.00 9.30 235 ILE B N 1
ATOM 4128 C CA . ILE B 1 235 ? -0.587 38.837 16.921 1.00 9.14 235 ILE B CA 1
ATOM 4129 C C . ILE B 1 235 ? 0.801 38.347 16.512 1.00 10.53 235 ILE B C 1
ATOM 4130 O O . ILE B 1 235 ? 1.369 37.467 17.149 1.00 10.21 235 ILE B O 1
ATOM 4135 N N . VAL B 1 236 ? 1.328 38.878 15.413 1.00 10.29 236 VAL B N 1
ATOM 4136 C CA . VAL B 1 236 ? 2.439 38.204 14.751 1.00 10.78 236 VAL B CA 1
ATOM 4137 C C . VAL B 1 236 ? 3.727 38.163 15.585 1.00 10.71 236 VAL B C 1
ATOM 4138 O O . VAL B 1 236 ? 4.439 37.154 15.567 1.00 11.99 236 VAL B O 1
ATOM 4142 N N . ASN B 1 237 ? 4.013 39.209 16.353 1.00 11.43 237 ASN B N 1
ATOM 4143 C CA . ASN B 1 237 ? 5.221 39.188 17.174 1.00 10.76 237 ASN B CA 1
ATOM 4144 C C . ASN B 1 237 ? 5.141 38.170 18.300 1.00 11.13 237 ASN B C 1
ATOM 4145 O O . ASN B 1 237 ? 6.165 37.866 18.923 1.00 13.05 237 ASN B O 1
ATOM 4150 N N . ASN B 1 238 ? 3.941 37.628 18.553 1.00 11.16 238 ASN B N 1
ATOM 4151 C CA . ASN B 1 238 ? 3.781 36.620 19.598 1.00 11.95 238 ASN B CA 1
ATOM 4152 C C . ASN B 1 238 ? 3.974 35.173 19.154 1.00 11.14 238 ASN B C 1
ATOM 4153 O O . ASN B 1 238 ? 3.852 34.263 19.970 1.00 12.77 238 ASN B O 1
ATOM 4158 N N . VAL B 1 239 ? 4.247 34.936 17.878 1.00 12.25 239 VAL B N 1
ATOM 4159 C CA . VAL B 1 239 ? 4.517 33.559 17.474 1.00 12.77 239 VAL B CA 1
ATOM 4160 C C . VAL B 1 239 ? 5.694 33.020 18.308 1.00 13.05 239 VAL B C 1
ATOM 4161 O O . VAL B 1 239 ? 6.720 33.692 18.454 1.00 13.63 239 VAL B O 1
ATOM 4165 N N . ASP B 1 240 ? 5.499 31.834 18.885 1.00 12.54 240 ASP B N 1
ATOM 4166 C CA . ASP B 1 240 ? 6.484 31.170 19.758 1.00 13.99 240 ASP B CA 1
ATOM 4167 C C . ASP B 1 240 ? 6.676 31.816 21.136 1.00 16.68 240 ASP B C 1
ATOM 4168 O O . ASP B 1 240 ? 7.524 31.375 21.916 1.00 20.09 240 ASP B O 1
ATOM 4173 N N . ALA B 1 241 ? 5.894 32.844 21.446 1.00 14.12 241 ALA B N 1
ATOM 4174 C CA . ALA B 1 241 ? 5.932 33.448 22.781 1.00 13.73 241 ALA B CA 1
ATOM 4175 C C . ALA B 1 241 ? 5.171 32.597 23.784 1.00 14.66 241 ALA B C 1
ATOM 4176 O O . ALA B 1 241 ? 4.233 31.897 23.419 1.00 14.84 241 ALA B O 1
ATOM 4178 N N . GLU B 1 242 ? 5.575 32.662 25.051 1.00 16.85 242 GLU B N 1
ATOM 4179 C CA . GLU B 1 242 ? 4.833 31.981 26.108 1.00 15.36 242 GLU B CA 1
ATOM 4180 C C . GLU B 1 242 ? 3.367 32.394 26.073 1.00 14.97 242 GLU B C 1
ATOM 4181 O O . GLU B 1 242 ? 3.053 33.582 26.049 1.00 16.69 242 GLU B O 1
ATOM 4187 N N . GLY B 1 243 ? 2.476 31.409 26.054 1.00 15.09 243 GLY B N 1
ATOM 4188 C CA . GLY B 1 243 ? 1.049 31.686 26.065 1.00 14.15 243 GLY B CA 1
ATOM 4189 C C . GLY B 1 243 ? 0.401 31.804 24.697 1.00 12.52 243 GLY B C 1
ATOM 4190 O O . GLY B 1 243 ? -0.822 31.917 24.601 1.00 14.66 243 GLY B O 1
ATOM 4191 N N . SER B 1 244 ? 1.223 31.794 23.649 1.00 12.84 244 SER B N 1
ATOM 4192 C CA . SER B 1 244 ? 0.731 31.946 22.279 1.00 12.83 244 SER B CA 1
ATOM 4193 C C . SER B 1 244 ? 1.026 30.706 21.448 1.00 11.52 244 SER B C 1
ATOM 4194 O O . SER B 1 244 ? 1.820 29.851 21.842 1.00 14.06 244 SER B O 1
ATOM 4197 N N . LEU B 1 245 ? 0.388 30.624 20.282 1.00 12.00 245 LEU B N 1
ATOM 4198 C CA . LEU B 1 245 ? 0.674 29.543 19.342 1.00 13.32 245 LEU B CA 1
ATOM 4199 C C . LEU B 1 245 ? 2.143 29.543 18.943 1.00 12.22 245 LEU B C 1
ATOM 4200 O O . LEU B 1 245 ? 2.743 30.598 18.743 1.00 13.66 245 LEU B O 1
ATOM 4205 N N . SER B 1 246 ? 2.714 28.349 18.858 1.00 12.86 246 SER B N 1
ATOM 4206 C CA . SER B 1 246 ? 4.069 28.165 18.357 1.00 12.87 246 SER B CA 1
ATOM 4207 C C . SER B 1 246 ? 4.073 28.049 16.840 1.00 13.89 246 SER B C 1
ATOM 4208 O O . SER B 1 246 ? 3.025 27.916 16.209 1.00 14.92 246 SER B O 1
ATOM 4211 N N . THR B 1 247 ? 5.262 28.120 16.254 1.00 14.60 247 THR B N 1
ATOM 4212 C CA . THR B 1 247 ? 5.410 27.867 14.827 1.00 15.79 247 THR B CA 1
ATOM 4213 C C . THR B 1 247 ? 4.870 26.484 14.455 1.00 17.83 247 THR B C 1
ATOM 4214 O O . THR B 1 247 ? 4.156 26.340 13.460 1.00 16.32 247 THR B O 1
ATOM 4218 N N . SER B 1 248 ? 5.186 25.473 15.258 1.00 15.04 248 SER B N 1
ATOM 4219 C CA A SER B 1 248 ? 4.682 24.118 15.040 0.43 17.53 248 SER B CA 1
ATOM 4220 C CA B SER B 1 248 ? 4.681 24.136 14.975 0.57 17.05 248 SER B CA 1
ATOM 4221 C C . SER B 1 248 ? 3.155 24.066 15.110 1.00 18.80 248 SER B C 1
ATOM 4222 O O . SER B 1 248 ? 2.501 23.384 14.316 1.00 17.01 248 SER B O 1
ATOM 4227 N N . ASP B 1 249 ? 2.587 24.773 16.088 1.00 14.08 249 ASP B N 1
ATOM 4228 C CA . ASP B 1 249 ? 1.130 24.834 16.219 1.00 14.51 249 ASP B CA 1
ATOM 4229 C C . ASP B 1 249 ? 0.503 25.408 14.957 1.00 15.98 249 ASP B C 1
ATOM 4230 O O . ASP B 1 249 ? -0.463 24.854 14.434 1.00 14.85 249 ASP B O 1
ATOM 4235 N N . ILE B 1 250 ? 1.038 26.531 14.488 1.00 14.03 250 ILE B N 1
ATOM 4236 C CA . ILE B 1 250 ? 0.482 27.219 13.325 1.00 13.41 250 ILE B CA 1
ATOM 4237 C C . ILE B 1 250 ? 0.560 26.316 12.106 1.00 15.72 250 ILE B C 1
ATOM 4238 O O . ILE B 1 250 ? -0.412 26.187 11.361 1.00 14.13 250 ILE B O 1
ATOM 4243 N N . LYS B 1 251 ? 1.706 25.680 11.902 1.00 17.04 251 LYS B N 1
ATOM 4244 C CA . LYS B 1 251 ? 1.851 24.820 10.737 1.00 19.59 251 LYS B CA 1
ATOM 4245 C C . LYS B 1 251 ? 0.901 23.625 10.815 1.00 19.64 251 LYS B C 1
ATOM 4246 O O . LYS B 1 251 ? 0.317 23.229 9.805 1.00 19.74 251 LYS B O 1
ATOM 4252 N N . GLU B 1 252 ? 0.684 23.086 12.010 1.00 15.54 252 GLU B N 1
ATOM 4253 C CA . GLU B 1 252 ? -0.270 21.993 12.158 1.00 17.22 252 GLU B CA 1
ATOM 4254 C C . GLU B 1 252 ? -1.694 22.448 11.842 1.00 15.55 252 GLU B C 1
ATOM 4255 O O . GLU B 1 252 ? -2.439 21.767 11.134 1.00 15.59 252 GLU B O 1
ATOM 4261 N N . MET B 1 253 ? -2.066 23.605 12.373 1.00 14.11 253 MET B N 1
ATOM 4262 C CA . MET B 1 253 ? -3.400 24.142 12.146 1.00 11.94 253 MET B CA 1
ATOM 4263 C C . MET B 1 253 ? -3.640 24.408 10.660 1.00 13.57 253 MET B C 1
ATOM 4264 O O . MET B 1 253 ? -4.726 24.115 10.127 1.00 12.45 253 MET B O 1
ATOM 4269 N N . VAL B 1 254 ? -2.639 24.975 9.992 1.00 14.53 254 VAL B N 1
ATOM 4270 C CA . VAL B 1 254 ? -2.778 25.280 8.570 1.00 14.89 254 VAL B CA 1
ATOM 4271 C C . VAL B 1 254 ? -2.731 24.020 7.708 1.00 14.41 254 VAL B C 1
ATOM 4272 O O . VAL B 1 254 ? -3.556 23.856 6.810 1.00 15.50 254 VAL B O 1
ATOM 4276 N N . ASP B 1 255 ? -1.784 23.127 7.984 1.00 14.32 255 ASP B N 1
ATOM 4277 C CA . ASP B 1 255 ? -1.613 21.949 7.136 1.00 13.08 255 ASP B CA 1
ATOM 4278 C C . ASP B 1 255 ? -2.797 20.977 7.239 1.00 17.21 255 ASP B C 1
ATOM 4279 O O . ASP B 1 255 ? -3.022 20.169 6.339 1.00 18.66 255 ASP B O 1
ATOM 4284 N N . SER B 1 256 ? -3.560 21.067 8.328 1.00 15.13 256 SER B N 1
ATOM 4285 C CA . SER B 1 256 ? -4.744 20.223 8.524 1.00 14.46 256 SER B CA 1
ATOM 4286 C C . SER B 1 256 ? -5.860 20.601 7.557 1.00 14.66 256 SER B C 1
ATOM 4287 O O . SER B 1 256 ? -6.816 19.842 7.373 1.00 15.92 256 SER B O 1
ATOM 4290 N N . GLY B 1 257 ? -5.754 21.787 6.974 1.00 13.92 257 GLY B N 1
ATOM 4291 C CA . GLY B 1 257 ? -6.814 22.305 6.125 1.00 15.10 257 GLY B CA 1
ATOM 4292 C C . GLY B 1 257 ? -7.907 23.037 6.878 1.00 14.69 257 GLY B C 1
ATOM 4293 O O . GLY B 1 257 ? -8.819 23.586 6.262 1.00 16.12 257 GLY B O 1
ATOM 4294 N N . ILE B 1 258 ? -7.832 23.046 8.206 1.00 11.41 258 ILE B N 1
ATOM 4295 C CA . ILE B 1 258 ? -8.885 23.657 9.007 1.00 11.93 258 ILE B CA 1
ATOM 4296 C C . ILE B 1 258 ? -8.686 25.159 9.189 1.00 13.31 258 ILE B C 1
ATOM 4297 O O . ILE B 1 258 ? -9.633 25.928 9.058 1.00 12.50 258 ILE B O 1
ATOM 4302 N N . PHE B 1 259 ? -7.459 25.591 9.471 1.00 11.54 259 PHE B N 1
ATOM 4303 C CA . PHE B 1 259 ? -7.249 27.001 9.783 1.00 10.84 259 PHE B CA 1
ATOM 4304 C C . PHE B 1 259 ? -6.700 27.851 8.652 1.00 10.93 259 PHE B C 1
ATOM 4305 O O . PHE B 1 259 ? -5.810 27.436 7.910 1.00 13.08 259 PHE B O 1
ATOM 4313 N N . SER B 1 260 ? -7.265 29.051 8.562 1.00 10.49 260 SER B N 1
ATOM 4314 C CA . SER B 1 260 ? -6.698 30.145 7.793 1.00 10.10 260 SER B CA 1
ATOM 4315 C C . SER B 1 260 ? -6.019 31.079 8.789 1.00 9.00 260 SER B C 1
ATOM 4316 O O . SER B 1 260 ? -6.689 31.652 9.660 1.00 11.17 260 SER B O 1
ATOM 4319 N N . MET B 1 261 ? -4.696 31.228 8.663 1.00 9.52 261 MET B N 1
ATOM 4320 C CA A MET B 1 261 ? -3.923 32.020 9.612 0.84 9.82 261 MET B CA 1
ATOM 4321 C CA B MET B 1 261 ? -3.919 32.039 9.604 0.16 10.63 261 MET B CA 1
ATOM 4322 C C . MET B 1 261 ? -3.756 33.441 9.066 1.00 9.48 261 MET B C 1
ATOM 4323 O O . MET B 1 261 ? -3.064 33.655 8.054 1.00 13.01 261 MET B O 1
ATOM 4332 N N . GLN B 1 262 ? -4.407 34.393 9.726 1.00 9.25 262 GLN B N 1
ATOM 4333 C CA . GLN B 1 262 ? -4.455 35.768 9.262 1.00 8.65 262 GLN B CA 1
ATOM 4334 C C . GLN B 1 262 ? -3.908 36.715 10.327 1.00 9.92 262 GLN B C 1
ATOM 4335 O O . GLN B 1 262 ? -3.393 36.262 11.350 1.00 10.96 262 GLN B O 1
ATOM 4341 N N . SER B 1 263 ? -3.970 38.020 10.069 1.00 9.38 263 SER B N 1
ATOM 4342 C CA . SER B 1 263 ? -3.219 38.983 10.879 1.00 8.74 263 SER B CA 1
ATOM 4343 C C . SER B 1 263 ? -4.025 39.659 11.981 1.00 10.03 263 SER B C 1
ATOM 4344 O O . SER B 1 263 ? -5.179 40.032 11.774 1.00 10.49 263 SER B O 1
ATOM 4347 N N . HIS B 1 264 ? -3.388 39.870 13.133 1.00 10.30 264 HIS B N 1
ATOM 4348 C CA . HIS B 1 264 ? -3.944 40.737 14.176 1.00 10.43 264 HIS B CA 1
ATOM 4349 C C . HIS B 1 264 ? -2.958 41.865 14.481 1.00 10.25 264 HIS B C 1
ATOM 4350 O O . HIS B 1 264 ? -2.897 42.351 15.612 1.00 13.24 264 HIS B O 1
ATOM 4357 N N . THR B 1 265 ? -2.215 42.274 13.446 1.00 9.97 265 THR B N 1
ATOM 4358 C CA . THR B 1 265 ? -1.106 43.250 13.519 1.00 10.46 265 THR B CA 1
ATOM 4359 C C . THR B 1 265 ? 0.142 42.651 14.174 1.00 10.27 265 THR B C 1
ATOM 4360 O O . THR B 1 265 ? 0.140 41.501 14.616 1.00 11.53 265 THR B O 1
ATOM 4364 N N . ALA B 1 266 ? 1.222 43.423 14.201 1.00 9.44 266 ALA B N 1
ATOM 4365 C CA . ALA B 1 266 ? 2.472 42.935 14.778 1.00 10.97 266 ALA B CA 1
ATOM 4366 C C . ALA B 1 266 ? 2.412 42.866 16.298 1.00 11.15 266 ALA B C 1
ATOM 4367 O O . ALA B 1 266 ? 2.815 41.867 16.895 1.00 10.74 266 ALA B O 1
ATOM 4369 N N . THR B 1 267 ? 1.910 43.928 16.924 1.00 11.25 267 THR B N 1
ATOM 4370 C CA . THR B 1 267 ? 1.970 44.031 18.383 1.00 11.91 267 THR B CA 1
ATOM 4371 C C . THR B 1 267 ? 0.614 44.202 19.050 1.00 12.74 267 THR B C 1
ATOM 4372 O O . THR B 1 267 ? 0.571 44.452 20.254 1.00 13.68 267 THR B O 1
ATOM 4376 N N . HIS B 1 268 ? -0.473 44.075 18.278 1.00 12.39 268 HIS B N 1
ATOM 4377 C CA . HIS B 1 268 ? -1.833 44.336 18.783 1.00 12.47 268 HIS B CA 1
ATOM 4378 C C . HIS B 1 268 ? -1.937 45.819 19.134 1.00 13.42 268 HIS B C 1
ATOM 4379 O O . HIS B 1 268 ? -2.458 46.210 20.171 1.00 14.33 268 HIS B O 1
ATOM 4386 N N . ALA B 1 269 ? -1.436 46.659 18.236 1.00 17.17 269 ALA B N 1
ATOM 4387 C CA . ALA B 1 269 ? -1.356 48.082 18.507 1.00 21.10 269 ALA B CA 1
ATOM 4388 C C . ALA B 1 269 ? -2.701 48.773 18.317 1.00 14.24 269 ALA B C 1
ATOM 4389 O O . ALA B 1 269 ? -3.517 48.357 17.506 1.00 15.65 269 ALA B O 1
ATOM 4391 N N . ASP B 1 270 ? -2.915 49.829 19.093 1.00 14.90 270 ASP B N 1
ATOM 4392 C CA . ASP B 1 270 ? -4.098 50.668 18.986 1.00 16.13 270 ASP B CA 1
ATOM 4393 C C . ASP B 1 270 ? -3.915 51.532 17.735 1.00 12.77 270 ASP B C 1
ATOM 4394 O O . ASP B 1 270 ? -3.298 52.592 17.783 1.00 14.82 270 ASP B O 1
ATOM 4399 N N . LEU B 1 271 ? -4.439 51.053 16.609 1.00 13.34 271 LEU B N 1
ATOM 4400 C CA . LEU B 1 271 ? -4.048 51.609 15.303 1.00 14.66 271 LEU B CA 1
ATOM 4401 C C . LEU B 1 271 ? -4.284 53.112 15.091 1.00 12.90 271 LEU B C 1
ATOM 4402 O O . LEU B 1 271 ? -3.456 53.772 14.472 1.00 15.01 271 LEU B O 1
ATOM 4407 N N . PRO B 1 272 ? -5.393 53.669 15.621 1.00 13.85 272 PRO B N 1
ATOM 4408 C CA . PRO B 1 272 ? -5.536 55.125 15.470 1.00 15.21 272 PRO B CA 1
ATOM 4409 C C . PRO B 1 272 ? -4.468 55.937 16.205 1.00 16.21 272 PRO B C 1
ATOM 4410 O O . PRO B 1 272 ? -4.313 57.135 15.942 1.00 18.90 272 PRO B O 1
ATOM 4414 N N . LYS B 1 273 ? -3.732 55.291 17.106 1.00 16.41 273 LYS B N 1
ATOM 4415 C CA . LYS B 1 273 ? -2.785 55.997 17.960 1.00 15.68 273 LYS B CA 1
ATOM 4416 C C . LYS B 1 273 ? -1.316 55.742 17.618 1.00 18.24 273 LYS B C 1
ATOM 4417 O O . LYS B 1 273 ? -0.431 56.212 18.335 1.00 19.83 273 LYS B O 1
ATOM 4423 N N . ILE B 1 274 ? -1.054 54.997 16.548 1.00 16.72 274 ILE B N 1
ATOM 4424 C CA . ILE B 1 274 ? 0.326 54.750 16.133 1.00 16.93 274 ILE B CA 1
ATOM 4425 C C . ILE B 1 274 ? 0.620 55.330 14.761 1.00 16.98 274 ILE B C 1
ATOM 4426 O O . ILE B 1 274 ? -0.296 55.741 14.042 1.00 18.69 274 ILE B O 1
ATOM 4431 N N . THR B 1 275 ? 1.899 55.363 14.401 1.00 15.04 275 THR B N 1
AT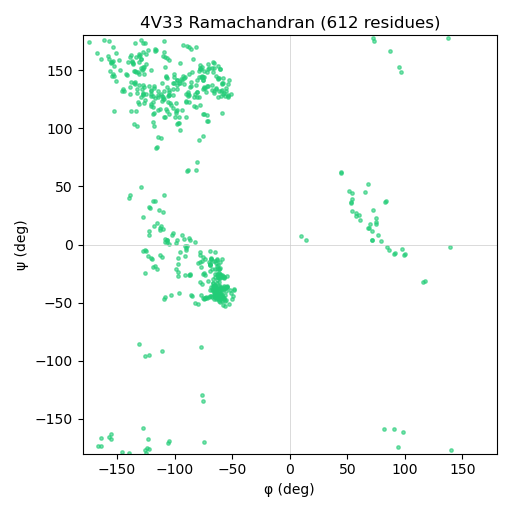OM 4432 C CA . THR B 1 275 ? 2.316 55.912 13.112 1.00 13.96 275 THR B CA 1
ATOM 4433 C C . THR B 1 275 ? 3.052 54.888 12.265 1.00 14.64 275 THR B C 1
ATOM 4434 O O . THR B 1 275 ? 3.293 55.127 11.076 1.00 15.73 275 THR B O 1
ATOM 4438 N N . ASN B 1 276 ? 3.425 53.757 12.866 1.00 12.94 276 ASN B N 1
ATOM 4439 C CA . ASN B 1 276 ? 4.210 52.751 12.150 1.00 12.26 276 ASN B CA 1
ATOM 4440 C C . ASN B 1 276 ? 3.342 51.733 11.425 1.00 13.57 276 ASN B C 1
ATOM 4441 O O . ASN B 1 276 ? 3.365 50.539 11.720 1.00 13.00 276 ASN B O 1
ATOM 4446 N N . TYR B 1 277 ? 2.573 52.231 10.463 1.00 13.61 277 TYR B N 1
ATOM 4447 C CA . TYR B 1 277 ? 1.634 51.401 9.731 1.00 13.22 277 TYR B CA 1
ATOM 4448 C C . TYR B 1 277 ? 2.319 50.306 8.910 1.00 12.58 277 TYR B C 1
ATOM 4449 O O . TYR B 1 277 ? 1.828 49.180 8.867 1.00 12.86 277 TYR B O 1
ATOM 4458 N N . GLU B 1 278 ? 3.453 50.606 8.277 1.00 13.56 278 GLU B N 1
ATOM 4459 C CA . GLU B 1 278 ? 4.154 49.556 7.534 1.00 13.18 278 GLU B CA 1
ATOM 4460 C C . GLU B 1 278 ? 4.543 48.401 8.453 1.00 14.43 278 GLU B C 1
ATOM 4461 O O . GLU B 1 278 ? 4.324 47.231 8.130 1.00 14.92 278 GLU B O 1
ATOM 4467 N N . GLU B 1 279 ? 5.108 48.728 9.608 1.00 12.61 279 GLU B N 1
ATOM 4468 C CA . GLU B 1 279 ? 5.532 47.702 10.548 1.00 12.15 279 GLU B CA 1
ATOM 4469 C C . GLU B 1 279 ? 4.355 46.904 11.107 1.00 12.63 279 GLU B C 1
ATOM 4470 O O . GLU B 1 279 ? 4.406 45.676 11.173 1.00 13.77 279 GLU B O 1
ATOM 4476 N N . GLU B 1 280 ? 3.282 47.597 11.484 1.00 12.12 280 GLU B N 1
ATOM 4477 C CA . GLU B 1 280 ? 2.151 46.929 12.119 1.00 11.02 280 GLU B CA 1
ATOM 4478 C C . GLU B 1 280 ? 1.273 46.141 11.163 1.00 11.18 280 GLU B C 1
ATOM 4479 O O . GLU B 1 280 ? 0.709 45.111 11.547 1.00 11.87 280 GLU B O 1
ATOM 4485 N N . LEU B 1 281 ? 1.127 46.634 9.933 1.00 10.62 281 LEU B N 1
ATOM 4486 C CA . LEU B 1 281 ? 0.170 46.056 8.982 1.00 9.55 281 LEU B CA 1
ATOM 4487 C C . LEU B 1 281 ? 0.821 45.279 7.838 1.00 10.96 281 LEU B C 1
ATOM 4488 O O . LEU B 1 281 ? 0.395 44.171 7.492 1.00 12.41 281 LEU B O 1
ATOM 4493 N N . LYS B 1 282 ? 1.865 45.853 7.251 1.00 10.83 282 LYS B N 1
ATOM 4494 C CA . LYS B 1 282 ? 2.502 45.224 6.099 1.00 12.72 282 LYS B CA 1
ATOM 4495 C C . LYS B 1 282 ? 3.498 44.144 6.521 1.00 12.20 282 LYS B C 1
ATOM 4496 O O . LYS B 1 282 ? 3.468 43.014 6.011 1.00 13.41 282 LYS B O 1
ATOM 4502 N N . GLU B 1 283 ? 4.388 44.483 7.442 1.00 12.89 283 GLU B N 1
ATOM 4503 C CA . GLU B 1 283 ? 5.443 43.555 7.824 1.00 12.67 283 GLU B CA 1
ATOM 4504 C C . GLU B 1 283 ? 4.916 42.372 8.627 1.00 12.66 283 GLU B C 1
ATOM 4505 O O . GLU B 1 283 ? 5.463 41.271 8.530 1.00 13.61 283 GLU B O 1
ATOM 4511 N N . SER B 1 284 ? 3.859 42.595 9.402 1.00 11.96 284 SER B N 1
ATOM 4512 C CA . SER B 1 284 ? 3.198 41.494 10.113 1.00 11.00 284 SER B CA 1
ATOM 4513 C C . SER B 1 284 ? 2.673 40.466 9.108 1.00 11.66 284 SER B C 1
ATOM 4514 O O . SER B 1 284 ? 2.893 39.261 9.250 1.00 12.89 284 SER B O 1
ATOM 4517 N N . LYS B 1 285 ? 2.001 40.952 8.070 1.00 12.30 285 LYS B N 1
ATOM 4518 C CA . LYS B 1 285 ? 1.504 40.084 6.996 1.00 11.27 285 LYS B CA 1
ATOM 4519 C C . LYS B 1 285 ? 2.643 39.287 6.363 1.00 11.91 285 LYS B C 1
ATOM 4520 O O . LYS B 1 285 ? 2.534 38.072 6.160 1.00 11.83 285 LYS B O 1
ATOM 4526 N N . GLU B 1 286 ? 3.735 39.976 6.045 1.00 10.39 286 GLU B N 1
ATOM 4527 C CA . GLU B 1 286 ? 4.867 39.339 5.373 1.00 12.93 286 GLU B CA 1
ATOM 4528 C C . GLU B 1 286 ? 5.496 38.256 6.231 1.00 13.30 286 GLU B C 1
ATOM 4529 O O . GLU B 1 286 ? 5.812 37.164 5.741 1.00 14.60 286 GLU B O 1
ATOM 4535 N N . LYS B 1 287 ? 5.678 38.556 7.509 1.00 12.37 287 LYS B N 1
ATOM 4536 C CA . LYS B 1 287 ? 6.267 37.588 8.422 1.00 13.29 287 LYS B CA 1
ATOM 4537 C C . LYS B 1 287 ? 5.358 36.373 8.577 1.00 13.60 287 LYS B C 1
ATOM 4538 O O . LYS B 1 287 ? 5.823 35.231 8.616 1.00 13.54 287 LYS B O 1
ATOM 4544 N N . LEU B 1 288 ? 4.055 36.617 8.649 1.00 11.73 288 LEU B N 1
ATOM 4545 C CA . LEU B 1 288 ? 3.127 35.509 8.808 1.00 10.13 288 LEU B CA 1
ATOM 4546 C C . LEU B 1 288 ? 3.086 34.615 7.557 1.00 12.26 288 LEU B C 1
ATOM 4547 O O . LEU B 1 288 ? 3.048 33.387 7.672 1.00 13.11 288 LEU B O 1
ATOM 4552 N N . GLU B 1 289 ? 3.147 35.216 6.371 1.00 12.04 289 GLU B N 1
ATOM 4553 C CA . GLU B 1 289 ? 3.221 34.441 5.130 1.00 14.04 289 GLU B CA 1
ATOM 4554 C C . GLU B 1 289 ? 4.455 33.545 5.067 1.00 12.50 289 GLU B C 1
ATOM 4555 O O . GLU B 1 289 ? 4.392 32.446 4.534 1.00 14.05 289 GLU B O 1
ATOM 4561 N N . LYS B 1 290 ? 5.566 34.016 5.618 1.00 12.19 290 LYS B N 1
ATOM 4562 C CA . LYS B 1 290 ? 6.788 33.220 5.646 1.00 12.32 290 LYS B CA 1
ATOM 4563 C C . LYS B 1 290 ? 6.590 31.971 6.505 1.00 13.60 290 LYS B C 1
ATOM 4564 O O . LYS B 1 290 ? 7.128 30.900 6.199 1.00 17.07 290 LYS B O 1
ATOM 4570 N N . ILE B 1 291 ? 5.795 32.109 7.564 1.00 12.79 291 ILE B N 1
ATOM 4571 C CA . ILE B 1 291 ? 5.499 30.986 8.453 1.00 12.56 291 ILE B CA 1
ATOM 4572 C C . ILE B 1 291 ? 4.513 29.996 7.840 1.00 13.45 291 ILE B C 1
ATOM 4573 O O . ILE B 1 291 ? 4.721 28.781 7.885 1.00 15.35 291 ILE B O 1
ATOM 4578 N N . THR B 1 292 ? 3.434 30.505 7.252 1.00 12.78 292 THR B N 1
ATOM 4579 C CA . THR B 1 292 ? 2.344 29.616 6.848 1.00 12.11 292 THR B CA 1
ATOM 4580 C C . THR B 1 292 ? 2.460 29.086 5.418 1.00 12.23 292 THR B C 1
ATOM 4581 O O . THR B 1 292 ? 1.901 28.033 5.095 1.00 13.96 292 THR B O 1
ATOM 4585 N N . GLY B 1 293 ? 3.140 29.840 4.557 1.00 11.89 293 GLY B N 1
ATOM 4586 C CA . GLY B 1 293 ? 3.196 29.503 3.147 1.00 12.57 293 GLY B CA 1
ATOM 4587 C C . GLY B 1 293 ? 1.867 29.697 2.434 1.00 12.60 293 GLY B C 1
ATOM 4588 O O . GLY B 1 293 ? 1.678 29.164 1.347 1.00 13.01 293 GLY B O 1
ATOM 4589 N N . LYS B 1 294 ? 0.956 30.457 3.046 1.00 11.36 294 LYS B N 1
ATOM 4590 C CA . LYS B 1 294 ? -0.362 30.701 2.474 1.00 11.82 294 LYS B CA 1
ATOM 4591 C C . LYS B 1 294 ? -0.654 32.196 2.516 1.00 10.33 294 LYS B C 1
ATOM 4592 O O . LYS B 1 294 ? -0.217 32.888 3.437 1.00 12.19 294 LYS B O 1
ATOM 4598 N N . PRO B 1 295 ? -1.396 32.705 1.519 1.00 11.42 295 PRO B N 1
ATOM 4599 C CA . PRO B 1 295 ? -1.684 34.144 1.502 1.00 10.44 295 PRO B CA 1
ATOM 4600 C C . PRO B 1 295 ? -2.305 34.649 2.799 1.00 10.68 295 PRO B C 1
ATOM 4601 O O . PRO B 1 295 ? -3.169 33.994 3.399 1.00 11.96 295 PRO B O 1
ATOM 4605 N N . VAL B 1 296 ? -1.838 35.812 3.229 1.00 9.92 296 VAL B N 1
ATOM 4606 C CA . VAL B 1 296 ? -2.446 36.528 4.331 1.00 9.78 296 VAL B CA 1
ATOM 4607 C C . VAL B 1 296 ? -3.174 37.698 3.704 1.00 12.16 296 VAL B C 1
ATOM 4608 O O . VAL B 1 296 ? -2.563 38.573 3.077 1.00 12.66 296 VAL B O 1
ATOM 4612 N N . ILE B 1 297 ? -4.497 37.671 3.836 1.00 10.99 297 ILE B N 1
ATOM 4613 C CA . ILE B 1 297 ? -5.381 38.572 3.106 1.00 10.11 297 ILE B CA 1
ATOM 4614 C C . ILE B 1 297 ? -6.342 39.317 4.031 1.00 9.44 297 ILE B C 1
ATOM 4615 O O . ILE B 1 297 ? -7.070 40.209 3.589 1.00 10.51 297 ILE B O 1
ATOM 4620 N N . ALA B 1 298 ? -6.327 38.967 5.310 1.00 9.52 298 ALA B N 1
ATOM 4621 C CA . ALA B 1 298 ? -7.304 39.493 6.260 1.00 8.56 298 ALA B CA 1
ATOM 4622 C C . ALA B 1 298 ? -6.662 39.935 7.561 1.00 9.66 298 ALA B C 1
ATOM 4623 O O . ALA B 1 298 ? -5.672 39.355 8.007 1.00 10.10 298 ALA B O 1
ATOM 4625 N N . VAL B 1 299 ? -7.262 40.942 8.182 1.00 9.10 299 VAL B N 1
ATOM 4626 C CA . VAL B 1 299 ? -6.805 41.457 9.465 1.00 9.42 299 VAL B CA 1
ATOM 4627 C C . VAL B 1 299 ? -8.010 41.722 10.371 1.00 10.78 299 VAL B C 1
ATOM 4628 O O . VAL B 1 299 ? -9.140 41.868 9.896 1.00 10.92 299 VAL B O 1
ATOM 4632 N N . ALA B 1 300 ? -7.776 41.729 11.678 1.00 10.19 300 ALA B N 1
ATOM 4633 C CA . ALA B 1 300 ? -8.767 42.202 12.628 1.00 9.35 300 ALA B CA 1
ATOM 4634 C C . ALA B 1 300 ? -8.182 43.409 13.343 1.00 11.21 300 ALA B C 1
ATOM 4635 O O . ALA B 1 300 ? -7.010 43.389 13.752 1.00 13.44 300 ALA B O 1
ATOM 4637 N N . TYR B 1 301 ? -8.982 44.461 13.512 1.00 10.21 301 TYR B N 1
ATOM 4638 C CA . TYR B 1 301 ? -8.493 45.671 14.183 1.00 11.86 301 TYR B CA 1
ATOM 4639 C C . TYR B 1 301 ? -8.409 45.476 15.695 1.00 12.73 301 TYR B C 1
ATOM 4640 O O . TYR B 1 301 ? -9.406 45.149 16.326 1.00 14.16 301 TYR B O 1
ATOM 4657 N N . PHE B 1 303 ? -8.764 45.937 19.396 1.00 15.02 303 PHE B N 1
ATOM 4658 C CA . PHE B 1 303 ? -9.755 46.652 20.220 1.00 14.46 303 PHE B CA 1
ATOM 4659 C C . PHE B 1 303 ? -10.974 47.131 19.434 1.00 15.37 303 PHE B C 1
ATOM 4660 O O . PHE B 1 303 ? -11.813 47.865 19.962 1.00 17.93 303 PHE B O 1
ATOM 4668 N N . GLY B 1 304 ? -11.068 46.721 18.179 1.00 13.95 304 GLY B N 1
ATOM 4669 C CA . GLY B 1 304 ? -12.103 47.242 17.298 1.00 14.93 304 GLY B CA 1
ATOM 4670 C C . GLY B 1 304 ? -11.885 48.712 16.975 1.00 16.70 304 GLY B C 1
ATOM 4671 O O . GLY B 1 304 ? -12.783 49.383 16.475 1.00 16.75 304 GLY B O 1
ATOM 4672 N N . HIS B 1 305 ? -10.694 49.233 17.258 1.00 13.55 305 HIS B N 1
ATOM 4673 C CA . HIS B 1 305 ? -10.443 50.648 17.023 1.00 13.38 305 HIS B CA 1
ATOM 4674 C C . HIS B 1 305 ? -10.099 50.941 15.574 1.00 16.22 305 HIS B C 1
ATOM 4675 O O . HIS B 1 305 ? -9.096 50.455 15.043 1.00 16.82 305 HIS B O 1
ATOM 4682 N N . VAL B 1 306 ? -10.942 51.747 14.937 1.00 15.84 306 VAL B N 1
ATOM 4683 C CA . VAL B 1 306 ? -10.772 52.036 13.525 1.00 16.36 306 VAL B CA 1
ATOM 4684 C C . VAL B 1 306 ? -11.331 53.421 13.199 1.00 16.93 306 VAL B C 1
ATOM 4685 O O . VAL B 1 306 ? -12.343 53.852 13.768 1.00 19.36 306 VAL B O 1
ATOM 4689 N N . ASP B 1 307 ? -10.621 54.138 12.334 1.00 14.82 307 ASP B N 1
ATOM 4690 C CA . ASP B 1 307 ? -11.097 55.413 11.794 1.00 15.67 307 ASP B CA 1
ATOM 4691 C C . ASP B 1 307 ? -10.725 55.445 10.309 1.00 15.13 307 ASP B C 1
ATOM 4692 O O . ASP B 1 307 ? -10.148 54.477 9.800 1.00 15.02 307 ASP B O 1
ATOM 4697 N N . ASP B 1 308 ? -11.052 56.519 9.604 1.00 19.20 308 ASP B N 1
ATOM 4698 C CA . ASP B 1 308 ? -10.789 56.530 8.166 1.00 17.28 308 ASP B CA 1
ATOM 4699 C C . ASP B 1 308 ? -9.299 56.443 7.819 1.00 15.94 308 ASP B C 1
ATOM 4700 O O . ASP B 1 308 ? -8.936 55.824 6.821 1.00 16.03 308 ASP B O 1
ATOM 4705 N N . LYS B 1 309 ? -8.441 57.020 8.654 1.00 15.11 309 LYS B N 1
ATOM 4706 C CA . LYS B 1 309 ? -6.998 56.911 8.431 1.00 15.14 309 LYS B CA 1
ATOM 4707 C C . LYS B 1 309 ? -6.553 55.446 8.519 1.00 14.69 309 LYS B C 1
ATOM 4708 O O . LYS B 1 309 ? -5.782 54.953 7.680 1.00 14.35 309 LYS B O 1
ATOM 4714 N N . VAL B 1 310 ? -7.046 54.745 9.530 1.00 13.63 310 VAL B N 1
ATOM 4715 C CA . VAL B 1 310 ? -6.720 53.334 9.692 1.00 12.94 310 VAL B CA 1
ATOM 4716 C C . VAL B 1 310 ? -7.230 52.502 8.514 1.00 12.73 310 VAL B C 1
ATOM 4717 O O . VAL B 1 310 ? -6.518 51.640 8.006 1.00 12.66 310 VAL B O 1
ATOM 4721 N N . VAL B 1 311 ? -8.448 52.779 8.054 1.00 11.37 311 VAL B N 1
ATOM 4722 C CA . VAL B 1 311 ? -8.990 52.041 6.922 1.00 12.04 311 VAL B CA 1
ATOM 4723 C C . VAL B 1 311 ? -8.124 52.264 5.683 1.00 12.78 311 VAL B C 1
ATOM 4724 O O . VAL B 1 311 ? -7.823 51.321 4.949 1.00 14.03 311 VAL B O 1
ATOM 4728 N N . ALA B 1 312 ? -7.702 53.503 5.471 1.00 13.07 312 ALA B N 1
ATOM 4729 C CA . ALA B 1 312 ? -6.919 53.827 4.286 1.00 13.43 312 ALA B CA 1
ATOM 4730 C C . ALA B 1 312 ? -5.565 53.117 4.302 1.00 14.49 312 ALA B C 1
ATOM 4731 O O . ALA B 1 312 ? -5.079 52.664 3.261 1.00 14.73 312 ALA B O 1
ATOM 4733 N N . GLU B 1 313 ? -4.947 53.025 5.473 1.00 12.40 313 GLU B N 1
ATOM 4734 C CA . GLU B 1 313 ? -3.685 52.303 5.577 1.00 13.15 313 GLU B CA 1
ATOM 4735 C C . GLU B 1 313 ? -3.901 50.803 5.408 1.00 12.48 313 GLU B C 1
ATOM 4736 O O . GLU B 1 313 ? -3.170 50.130 4.674 1.00 13.15 313 GLU B O 1
ATOM 4742 N N . THR B 1 314 ? -4.924 50.285 6.077 1.00 10.29 314 THR B N 1
ATOM 4743 C CA . THR B 1 314 ? -5.249 48.874 5.995 1.00 11.23 314 THR B CA 1
ATOM 4744 C C . THR B 1 314 ? -5.546 48.444 4.560 1.00 13.47 314 THR B C 1
ATOM 4745 O O . THR B 1 314 ? -5.156 47.349 4.140 1.00 11.67 314 THR B O 1
ATOM 4749 N N . LYS B 1 315 ? -6.223 49.319 3.817 1.00 11.67 315 LYS B N 1
ATOM 4750 C CA . LYS B 1 315 ? -6.600 49.055 2.429 1.00 12.36 315 LYS B CA 1
ATOM 4751 C C . LYS B 1 315 ? -5.403 48.744 1.528 1.00 14.09 315 LYS B C 1
ATOM 4752 O O . LYS B 1 315 ? -5.539 48.025 0.542 1.00 14.75 315 LYS B O 1
ATOM 4758 N N . LYS B 1 316 ? -4.235 49.288 1.851 1.00 12.10 316 LYS B N 1
ATOM 4759 C CA . LYS B 1 316 ? -3.044 49.010 1.054 1.00 12.63 316 LYS B CA 1
ATOM 4760 C C . LYS B 1 316 ? -2.619 47.551 1.159 1.00 12.94 316 LYS B C 1
ATOM 4761 O O . LYS B 1 316 ? -2.039 47.000 0.221 1.00 13.70 316 LYS B O 1
ATOM 4767 N N . TYR B 1 317 ? -2.908 46.931 2.298 1.00 11.74 317 TYR B N 1
ATOM 4768 C CA . TYR B 1 317 ? -2.236 45.692 2.671 1.00 10.67 317 TYR B CA 1
ATOM 4769 C C . TYR B 1 317 ? -3.161 44.483 2.834 1.00 12.00 317 TYR B C 1
ATOM 4770 O O . TYR B 1 317 ? -2.689 43.346 2.821 1.00 12.46 317 TYR B O 1
ATOM 4779 N N . TYR B 1 318 ? -4.462 44.723 3.025 1.00 9.67 318 TYR B N 1
ATOM 4780 C CA . TYR B 1 318 ? -5.410 43.635 3.295 1.00 11.63 318 TYR B CA 1
ATOM 4781 C C . TYR B 1 318 ? -6.653 43.789 2.441 1.00 11.00 318 TYR B C 1
ATOM 4782 O O . TYR B 1 318 ? -7.066 44.913 2.144 1.00 13.03 318 TYR B O 1
ATOM 4791 N N . GLN B 1 319 ? -7.262 42.659 2.078 1.00 10.07 319 GLN B N 1
ATOM 4792 C CA . GLN B 1 319 ? -8.540 42.668 1.379 1.00 10.05 319 GLN B CA 1
ATOM 4793 C C . GLN B 1 319 ? -9.739 42.720 2.330 1.00 10.99 319 GLN B C 1
ATOM 4794 O O . GLN B 1 319 ? -10.823 43.180 1.944 1.00 12.38 319 GLN B O 1
ATOM 4800 N N . PHE B 1 320 ? -9.544 42.235 3.552 1.00 10.50 320 PHE B N 1
ATOM 4801 C CA . PHE B 1 320 ? -10.623 42.105 4.532 1.00 10.05 320 PHE B CA 1
ATOM 4802 C C . PHE B 1 320 ? -10.150 42.609 5.877 1.00 11.09 320 PHE B C 1
ATOM 4803 O O . PHE B 1 320 ? -9.016 42.335 6.285 1.00 10.49 320 PHE B O 1
ATOM 4811 N N . ALA B 1 321 ? -11.017 43.331 6.586 1.00 9.47 321 ALA B N 1
ATOM 4812 C CA . ALA B 1 321 ? -10.712 43.737 7.951 1.00 9.49 321 ALA B CA 1
ATOM 4813 C C . ALA B 1 321 ? -11.987 43.714 8.777 1.00 11.84 321 ALA B C 1
ATOM 4814 O O . ALA B 1 321 ? -13.019 44.256 8.355 1.00 12.09 321 ALA B O 1
ATOM 4816 N N . THR B 1 322 ? -11.906 43.096 9.950 1.00 10.91 322 THR B N 1
ATOM 4817 C CA . THR B 1 322 ? -13.069 42.988 10.832 1.00 10.86 322 THR B CA 1
ATOM 4818 C C . THR B 1 322 ? -12.954 43.894 12.046 1.00 10.15 322 THR B C 1
ATOM 4819 O O . THR B 1 322 ? -11.867 44.103 12.602 1.00 11.56 322 THR B O 1
ATOM 4823 N N . THR B 1 323 ? -14.103 44.421 12.456 1.00 11.23 323 THR B N 1
ATOM 4824 C CA . THR B 1 323 ? -14.209 45.300 13.612 1.00 11.88 323 THR B CA 1
ATOM 4825 C C . THR B 1 323 ? -14.834 44.536 14.776 1.00 11.70 323 THR B C 1
ATOM 4826 O O . THR B 1 323 ? -14.974 43.313 14.721 1.00 13.42 323 THR B O 1
ATOM 4830 N N . THR B 1 324 ? -15.203 45.252 15.837 1.00 11.47 324 THR B N 1
ATOM 4831 C CA . THR B 1 324 ? -15.988 44.626 16.901 1.00 12.83 324 THR B CA 1
ATOM 4832 C C . THR B 1 324 ? -17.392 45.207 16.970 1.00 14.76 324 THR B C 1
ATOM 4833 O O . THR B 1 324 ? -18.105 45.010 17.958 1.00 15.80 324 THR B O 1
ATOM 4837 N N . LYS B 1 325 ? -17.797 45.926 15.932 1.00 12.73 325 LYS B N 1
ATOM 4838 C CA . LYS B 1 325 ? -19.167 46.433 15.877 1.00 14.68 325 LYS B CA 1
ATOM 4839 C C . LYS B 1 325 ? -20.104 45.243 15.732 1.00 14.49 325 LYS B C 1
ATOM 4840 O O . LYS B 1 325 ? -19.858 44.359 14.923 1.00 14.89 325 LYS B O 1
ATOM 4846 N N . PRO B 1 326 ? -21.176 45.196 16.538 1.00 14.87 326 PRO B N 1
ATOM 4847 C CA . PRO B 1 326 ? -22.036 44.009 16.542 1.00 13.65 326 PRO B CA 1
ATOM 4848 C C . PRO B 1 326 ? -22.946 43.898 15.329 1.00 16.07 326 PRO B C 1
ATOM 4849 O O . PRO B 1 326 ? -23.487 44.898 14.846 1.00 20.82 326 PRO B O 1
ATOM 4853 N N . GLY B 1 327 ? -23.117 42.672 14.857 1.00 15.29 327 GLY B N 1
ATOM 4854 C CA . GLY B 1 327 ? -24.138 42.368 13.875 1.00 15.57 327 GLY B CA 1
ATOM 4855 C C . GLY B 1 327 ? -23.621 41.391 12.848 1.00 15.77 327 GLY B C 1
ATOM 4856 O O . GLY B 1 327 ? -22.499 40.905 12.952 1.00 15.01 327 GLY B O 1
ATOM 4857 N N . LYS B 1 328 ? -24.463 41.102 11.861 1.00 17.81 328 LYS B N 1
ATOM 4858 C CA . LYS B 1 328 ? -24.089 40.232 10.756 1.00 18.60 328 LYS B CA 1
ATOM 4859 C C . LYS B 1 328 ? -23.724 41.065 9.541 1.00 22.96 328 LYS B C 1
ATOM 4860 O O . LYS B 1 328 ? -24.299 42.129 9.310 1.00 32.37 328 LYS B O 1
ATOM 4866 N N . PHE B 1 329 ? -22.772 40.578 8.758 1.00 14.48 329 PHE B N 1
ATOM 4867 C CA . PHE B 1 329 ? -22.410 41.236 7.518 1.00 13.74 329 PHE B CA 1
ATOM 4868 C C . PHE B 1 329 ? -23.414 40.913 6.412 1.00 16.44 329 PHE B C 1
ATOM 4869 O O . PHE B 1 329 ? -23.938 39.803 6.344 1.00 17.36 329 PHE B O 1
ATOM 4877 N N . ILE B 1 330 ? -23.680 41.886 5.551 1.00 13.78 330 ILE B N 1
ATOM 4878 C CA . ILE B 1 330 ? -24.308 41.587 4.267 1.00 15.86 330 ILE B CA 1
ATOM 4879 C C . ILE B 1 330 ? -23.677 42.503 3.228 1.00 15.68 330 ILE B C 1
ATOM 4880 O O . ILE B 1 330 ? -23.293 43.641 3.526 1.00 15.69 330 ILE B O 1
ATOM 4885 N N . THR B 1 331 ? -23.549 41.998 2.009 1.00 14.13 331 THR B N 1
ATOM 4886 C CA . THR B 1 331 ? -22.906 42.739 0.938 1.00 13.81 331 THR B CA 1
ATOM 4887 C C . THR B 1 331 ? -23.839 43.828 0.425 1.00 14.55 331 THR B C 1
ATOM 4888 O O . THR B 1 331 ? -24.872 43.534 -0.173 1.00 16.70 331 THR B O 1
ATOM 4892 N N . LYS B 1 332 ? -23.476 45.085 0.658 1.00 15.32 332 LYS B N 1
ATOM 4893 C CA . LYS B 1 332 ? -24.301 46.209 0.231 1.00 15.57 332 LYS B CA 1
ATOM 4894 C C . LYS B 1 332 ? -23.631 47.036 -0.859 1.00 17.19 332 LYS B C 1
ATOM 4895 O O . LYS B 1 332 ? -24.249 47.934 -1.437 1.00 21.52 332 LYS B O 1
ATOM 4901 N N . GLY B 1 333 ? -22.359 46.753 -1.121 1.00 17.21 333 GLY B N 1
ATOM 4902 C CA . GLY B 1 333 ? -21.599 47.521 -2.092 1.00 17.46 333 GLY B CA 1
ATOM 4903 C C . GLY B 1 333 ? -21.176 48.896 -1.595 1.00 17.98 333 GLY B C 1
ATOM 4904 O O . GLY B 1 333 ? -20.819 49.772 -2.390 1.00 23.61 333 GLY B O 1
ATOM 4905 N N . GLU B 1 334 ? -21.209 49.090 -0.280 1.00 16.53 334 GLU B N 1
ATOM 4906 C CA . GLU B 1 334 ? -20.796 50.371 0.295 1.00 17.77 334 GLU B CA 1
ATOM 4907 C C . GLU B 1 334 ? -19.267 50.500 0.287 1.00 18.09 334 GLU B C 1
ATOM 4908 O O . GLU B 1 334 ? -18.553 49.491 0.314 1.00 16.98 334 GLU B O 1
ATOM 4914 N N . PRO B 1 335 ? -18.758 51.740 0.229 1.00 18.40 335 PRO B N 1
ATOM 4915 C CA . PRO B 1 335 ? -17.309 51.949 0.119 1.00 19.47 335 PRO B CA 1
ATOM 4916 C C . PRO B 1 335 ? -16.532 51.281 1.248 1.00 17.14 335 PRO B C 1
ATOM 4917 O O . PRO B 1 335 ? -16.862 51.467 2.422 1.00 18.49 335 PRO B O 1
ATOM 4921 N N . ASP B 1 336 ? -15.531 50.490 0.873 1.00 16.06 336 ASP B N 1
ATOM 4922 C CA . ASP B 1 336 ? -14.636 49.840 1.833 1.00 13.70 336 ASP B CA 1
ATOM 4923 C C . ASP B 1 336 ? -15.362 48.957 2.842 1.00 13.68 336 ASP B C 1
ATOM 4924 O O . ASP B 1 336 ? -14.845 48.709 3.922 1.00 14.95 336 ASP B O 1
ATOM 4929 N N . GLU B 1 337 ? -16.552 48.466 2.495 1.00 14.86 337 GLU B N 1
ATOM 4930 C CA . GLU B 1 337 ? -17.319 47.684 3.463 1.00 12.18 337 GLU B CA 1
ATOM 4931 C C . GLU B 1 337 ? -16.603 46.415 3.930 1.00 12.72 337 GLU B C 1
ATOM 4932 O O . GLU B 1 337 ? -16.821 45.969 5.052 1.00 12.58 337 GLU B O 1
ATOM 4938 N N . LEU B 1 338 ? -15.748 45.838 3.085 1.00 11.61 338 LEU B N 1
ATOM 4939 C CA . LEU B 1 338 ? -15.033 44.621 3.473 1.00 11.03 338 LEU B CA 1
ATOM 4940 C C . LEU B 1 338 ? -13.920 44.905 4.482 1.00 10.04 338 LEU B C 1
ATOM 4941 O O . LEU B 1 338 ? -13.395 43.975 5.087 1.00 11.54 338 LEU B O 1
ATOM 4946 N N . LEU B 1 339 ? -13.593 46.186 4.659 1.00 11.42 339 LEU B N 1
ATOM 4947 C CA . LEU B 1 339 ? -12.570 46.607 5.611 1.00 11.05 339 LEU B CA 1
ATOM 4948 C C . LEU B 1 339 ? -13.217 47.158 6.875 1.00 12.23 339 LEU B C 1
ATOM 4949 O O . LEU B 1 339 ? -12.532 47.719 7.722 1.00 11.91 339 LEU B O 1
ATOM 4954 N N . LYS B 1 340 ? -14.536 47.011 6.990 1.00 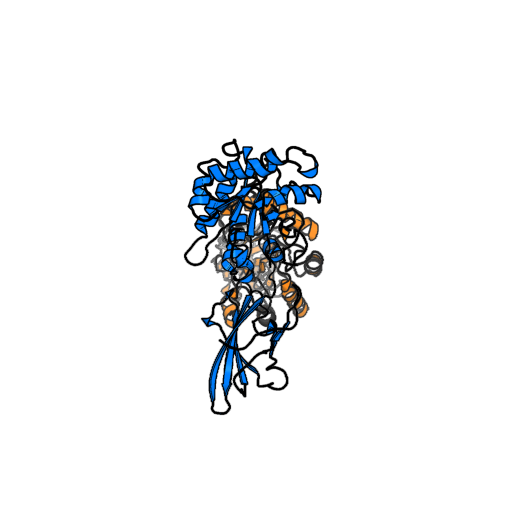11.76 340 LYS B N 1
ATOM 4955 C CA . LYS B 1 340 ? -15.267 47.507 8.158 1.00 11.66 340 LYS B CA 1
ATOM 4956 C C . LYS B 1 340 ? -16.309 46.485 8.581 1.00 11.65 340 LYS B C 1
ATOM 4957 O O . LYS B 1 340 ? -17.438 46.844 8.927 1.00 13.39 340 LYS B O 1
ATOM 4963 N N . MET B 1 341 ? -15.913 45.215 8.570 1.00 11.01 341 MET B N 1
ATOM 4964 C CA A MET B 1 341 ? -16.859 44.109 8.706 0.63 10.97 341 MET B CA 1
ATOM 4965 C CA B MET B 1 341 ? -16.867 44.120 8.720 0.37 11.13 341 MET B CA 1
ATOM 4966 C C . MET B 1 341 ? -17.281 43.873 10.161 1.00 13.34 341 MET B C 1
ATOM 4967 O O . MET B 1 341 ? -16.438 43.634 11.034 1.00 13.38 341 MET B O 1
ATOM 4976 N N . LYS B 1 342 ? -18.586 43.925 10.408 1.00 12.57 342 LYS B N 1
ATOM 4977 C CA . LYS B 1 342 ? -19.140 43.648 11.731 1.00 12.49 342 LYS B CA 1
ATOM 4978 C C . LYS B 1 342 ? -18.925 42.198 12.153 1.00 12.39 342 LYS B C 1
ATOM 4979 O O . LYS B 1 342 ? -18.762 41.310 11.314 1.00 11.90 342 LYS B O 1
ATOM 4985 N N . ARG B 1 343 ? -18.930 41.967 13.465 1.00 11.72 343 ARG B N 1
ATOM 4986 C CA . ARG B 1 343 ? -18.800 40.613 14.005 1.00 12.02 343 ARG B CA 1
ATOM 4987 C C . ARG B 1 343 ? -19.785 40.339 15.140 1.00 11.50 343 ARG B C 1
ATOM 4988 O O . ARG B 1 343 ? -20.254 41.256 15.822 1.00 13.99 343 ARG B O 1
ATOM 4996 N N . VAL B 1 344 ? -20.095 39.057 15.319 1.00 11.71 344 VAL B N 1
ATOM 4997 C CA . VAL B 1 344 ? -20.959 38.602 16.410 1.00 12.20 344 VAL B CA 1
ATOM 4998 C C . VAL B 1 344 ? -20.079 38.112 17.555 1.00 14.71 344 VAL B C 1
ATOM 4999 O O . VAL B 1 344 ? -19.341 37.139 17.409 1.00 13.57 344 VAL B O 1
ATOM 5003 N N . ARG B 1 345 ? -20.153 38.792 18.693 1.00 13.53 345 ARG B N 1
ATOM 5004 C CA . ARG B 1 345 ? -19.319 38.453 19.836 1.00 14.53 345 ARG B CA 1
ATOM 5005 C C . ARG B 1 345 ? -19.901 37.267 20.595 1.00 15.62 345 ARG B C 1
ATOM 5006 O O . ARG B 1 345 ? -21.089 37.244 20.896 1.00 18.56 345 ARG B O 1
ATOM 5014 N N . ILE B 1 346 ? -19.064 36.281 20.899 1.00 14.00 346 ILE B N 1
ATOM 5015 C CA . ILE B 1 346 ? -19.487 35.189 21.770 1.00 15.71 346 ILE B CA 1
ATOM 5016 C C . ILE B 1 346 ? -18.908 35.445 23.153 1.00 16.96 346 ILE B C 1
ATOM 5017 O O . ILE B 1 346 ? -17.741 35.817 23.287 1.00 17.87 346 ILE B O 1
ATOM 5022 N N . HIS B 1 347 ? -19.743 35.287 24.174 1.00 13.65 347 HIS B N 1
ATOM 5023 C CA . HIS B 1 347 ? -19.373 35.590 25.548 1.00 16.46 347 HIS B CA 1
ATOM 5024 C C . HIS B 1 347 ? -19.121 34.327 26.361 1.00 14.67 347 HIS B C 1
ATOM 5025 O O . HIS B 1 347 ? -19.631 33.248 26.037 1.00 14.76 347 HIS B O 1
ATOM 5032 N N . HIS B 1 348 ? -18.370 34.484 27.443 1.00 15.02 348 HIS B N 1
ATOM 5033 C CA . HIS B 1 348 ? -18.203 33.420 28.429 1.00 13.84 348 HIS B CA 1
ATOM 5034 C C . HIS B 1 348 ? -19.532 32.788 28.844 1.00 13.96 348 HIS B C 1
ATOM 5035 O O . HIS B 1 348 ? -19.621 31.568 29.020 1.00 15.43 348 HIS B O 1
ATOM 5042 N N . THR B 1 349 ? -20.564 33.619 28.994 1.00 13.50 349 THR B N 1
ATOM 5043 C CA . THR B 1 349 ? -21.860 33.163 29.484 1.00 14.65 349 THR B CA 1
ATOM 5044 C C . THR B 1 349 ? -22.825 32.695 28.386 1.00 15.04 349 THR B C 1
ATOM 5045 O O . THR B 1 349 ? -23.918 32.222 28.692 1.00 15.33 349 THR B O 1
ATOM 5049 N N . THR B 1 350 ? -22.429 32.832 27.123 1.00 13.85 350 THR B N 1
ATOM 5050 C CA . THR B 1 350 ? -23.314 32.512 25.995 1.00 13.53 350 THR B CA 1
ATOM 5051 C C . THR B 1 350 ? -23.771 31.056 26.014 1.00 14.55 350 THR B C 1
ATOM 5052 O O . THR B 1 350 ? -22.949 30.150 26.103 1.00 14.40 350 THR B O 1
ATOM 5056 N N . THR B 1 351 ? -25.082 30.841 25.932 1.00 13.19 351 THR B N 1
ATOM 5057 C CA . THR B 1 351 ? -25.630 29.490 25.837 1.00 13.23 351 THR B CA 1
ATOM 5058 C C . THR B 1 351 ? -25.807 29.129 24.367 1.00 12.69 351 THR B C 1
ATOM 5059 O O . THR B 1 351 ? -25.676 29.981 23.498 1.00 12.87 351 THR B O 1
ATOM 5063 N N . VAL B 1 352 ? -26.136 27.875 24.080 1.00 14.11 352 VAL B N 1
ATOM 5064 C CA . VAL B 1 352 ? -26.322 27.496 22.680 1.00 14.45 352 VAL B CA 1
ATOM 5065 C C . VAL B 1 352 ? -27.545 28.215 22.107 1.00 13.65 352 VAL B C 1
ATOM 5066 O O . VAL B 1 352 ? -27.569 28.588 20.935 1.00 13.91 352 VAL B O 1
ATOM 5070 N N . GLU B 1 353 ? -28.547 28.449 22.946 1.00 13.19 353 GLU B N 1
ATOM 5071 C CA . GLU B 1 353 ? -29.748 29.159 22.508 1.00 13.91 353 GLU B CA 1
ATOM 5072 C C . GLU B 1 353 ? -29.410 30.611 22.157 1.00 14.52 353 GLU B C 1
ATOM 5073 O O . GLU B 1 353 ? -29.873 31.136 21.140 1.00 15.07 353 GLU B O 1
ATOM 5079 N N . GLN B 1 354 ? -28.592 31.257 22.985 1.00 13.07 354 GLN B N 1
ATOM 5080 C CA . GLN B 1 354 ? -28.170 32.628 22.704 1.00 13.42 354 GLN B CA 1
ATOM 5081 C C . GLN B 1 354 ? -27.298 32.683 21.461 1.00 15.49 354 GLN B C 1
ATOM 5082 O O . GLN B 1 354 ? -27.392 33.612 20.660 1.00 15.90 354 GLN B O 1
ATOM 5088 N N . PHE B 1 355 ? -26.435 31.685 21.322 1.00 12.56 355 PHE B N 1
ATOM 5089 C CA . PHE B 1 355 ? -25.576 31.545 20.153 1.00 11.43 355 PHE B CA 1
ATOM 5090 C C . PHE B 1 355 ? -26.438 31.454 18.896 1.00 13.39 355 PHE B C 1
ATOM 5091 O O . PHE B 1 355 ? -26.245 32.212 17.940 1.00 14.34 355 PHE B O 1
ATOM 5099 N N . ALA B 1 356 ? -27.405 30.547 18.918 1.00 13.01 356 ALA B N 1
ATOM 5100 C CA . ALA B 1 356 ? -28.288 30.344 17.777 1.00 13.03 356 ALA B CA 1
ATOM 5101 C C . ALA B 1 356 ? -29.034 31.626 17.414 1.00 15.00 356 ALA B C 1
ATOM 5102 O O . ALA B 1 356 ? -29.137 31.979 16.238 1.00 14.72 356 ALA B O 1
ATOM 5104 N N . SER B 1 357 ? -29.564 32.320 18.416 1.00 13.69 357 SER B N 1
ATOM 5105 C CA . SER B 1 357 ? -30.349 33.522 18.148 1.00 13.58 357 SER B CA 1
ATOM 5106 C C . SER B 1 357 ? -29.492 34.600 17.498 1.00 15.61 357 SER B C 1
ATOM 5107 O O . SER B 1 357 ? -29.986 35.393 16.683 1.00 17.75 357 SER B O 1
ATOM 5110 N N . SER B 1 358 ? -28.204 34.609 17.832 1.00 14.12 358 SER B N 1
ATOM 5111 C CA . SER B 1 358 ? -27.304 35.635 17.330 1.00 14.80 358 SER B CA 1
ATOM 5112 C C . SER B 1 358 ? -26.848 35.406 15.892 1.00 16.44 358 SER B C 1
ATOM 5113 O O . SER B 1 358 ? -26.323 36.326 15.270 1.00 17.74 358 SER B O 1
ATOM 5116 N N . ILE B 1 359 ? -27.036 34.197 15.368 1.00 13.69 359 ILE B N 1
ATOM 5117 C CA . ILE B 1 359 ? -26.549 33.884 14.020 1.00 16.03 359 ILE B CA 1
ATOM 5118 C C . ILE B 1 359 ? -27.630 33.534 13.006 1.00 19.94 359 ILE B C 1
ATOM 5119 O O . ILE B 1 359 ? -27.402 33.641 11.803 1.00 21.13 359 ILE B O 1
ATOM 5124 N N . LYS B 1 360 ? -28.838 33.179 13.524 1.00 18.05 360 LYS B N 1
ATOM 5125 C CA A LYS B 1 360 ? -29.758 32.575 12.563 0.50 22.80 360 LYS B CA 1
ATOM 5126 C CA B LYS B 1 360 ? -29.658 32.575 12.563 0.50 22.80 360 LYS B CA 1
ATOM 5127 C C . LYS B 1 360 ? -30.476 33.631 11.733 1.00 29.00 360 LYS B C 1
ATOM 5128 O O . LYS B 1 360 ? -30.554 34.803 12.109 1.00 27.18 360 LYS B O 1
#

Foldseek 3Di:
DFWDKDWDDDFLPDFWTKIAIDGGDDDFQKKKKWKDQLAVDSVPIDIDMFRPVVGRSIDIGGCVVVVSDFFKMKIFMWGAHPVGDIGGHDIDIDGNWDWEAEEEAEAADDDDPPDDQFRYAHLVQLLVLVVVCVVPQADEDDVVVVVCNRNHPNYYAYEYEAQFPRCVSVLVSQVVSDDPRDDAAYEYAHLQLCAVPVGGHHLVNLQVNLVVVRYDYEHAFNHVDLQVPDDPLCRGAVVSQVSVCVSHVDHHAEYEHCLHDDPVSLVSNVVHHLAYEGAAADIDIDRVDPSDRNYGYHHYDTNPDHSVNSVVRRD/DFWDKDWDDDFLPDFWIKIAIGRHPDDFQKKWKWKDALAVDSVPTDIDIFRPVVGRSIDIGGCVVVVSDFFKMKMWMWTHHPVGDIHGHDIDIDGNWDWEAEEEAEAADQDDPDDDQFRYAHLVQLLVLVVVCLVVQAAEDDVVVVVCNRNHPNYYAYEYEAQFPNCVSVLVSQVVPDDPSHDAAYEYAHLQLCAVPPGGHHLVRLQVSLVVVRYDYEHAFNHVDLVVPDDPLCRGAVVSQVSVCVSHVDHHAEYEHCLHDDPVRLVSNVVHHPAYEGAAAAIDIDRPDPSDRNYGYHHYHTNPDHSVNSVVRRD

B-factor: mean 25.22, std 14.39, range [8.56, 103.92]

Secondary structure (DSSP, 8-state):
---EEEE----TT--EEEEEEE---S--SEEEEEEEETTT-GGG-EEEEE--GGGTT-EEEEGGGGTT--EEEEEEEEEE-TT--EEEEEEEEEEEPPPB-EEEE-EES---SSS-GGGEE-HHHHHHHHHHHHHTT-EEE-GGGGGGTTTSSSEEEEEEEE-BTTHHHHHHHHHHH--SS----EEEEE-GGGTTSTTB--HHHHHHHHHTT-EEEEE--SS---GGG-S-HIIIIIHHHHHHHHHHSS---EEE------HHHHHHHHTT-SEEEEEEES-B-----TTGGGSEEEEE--TT--HHHHHHHH-/---EEEE----TT--EEEEEEE---S--SEEEEEEEETTT-GGGPEEEEE--GGGTT-EEEEGGGGTT--EEEEEEEEEE-TTS-EEEEEEEEEEEPPPB-EEEE-EES---SSS-GGGEE-HHHHHHHHHHHHHTT-EEE-GGGGGGTTTSSSEEEEEEEE-BTTHHHHHHHHHHH-BTTB---EEEEE-GGGTTSTTB--HHHHHHHHHTTSEEEEE--SS---GGG-S-HIIIIIIHHHHHHHHHSS---EEE------HHHHHHHHHH-SEEEEEEES-B-----TTGGGSEEEEE--TT--HHHHHHHH-

Radius of gyration: 34.81 Å; Cα contacts (8 Å, |Δi|>4): 1430; chains: 2; bounding box: 86×59×116 Å

Sequence (630 aa):
EQGKISYNPITHESTNTTIHMMTDIKDTTLTTEVQYKIWRTADGKETAKSLSSKEKEKQFSSLPFDTKEFEGKRGEFQIEAIGIKEDGKTIPLTKSAITFEQKKVPVLMYHAIDDYHHGQGIKDLFVSPANFEAQMKYLKDNGYTLLTFERWGDINKVNNKPIFVTFDDGMKNNMNAFHVLQKLKDDTFKPVATEYMIVNNVDAEGSLSTSSDIKEMVDSGIFSMQSHTATHADLPKITNYEEELKESKEKLEKITGKPVIAVAYFGHVDDKVVAETKKYYQFATTTKPGKFITKGEPDELLKMMKRVRIHHTTTVEQFASSIKEQGKISSYNPITHESTNTTIHMTDIKDTLTEVQYKIWRTADGKETAKSLSSKEKEKQFSLPFDTKEFEGKRGEFQIEAIGIKEDGKTIPLTKSAITFEQKVPVLMYHAIDDYHGQGIKDLFVSPANFEAQMKYLKDNGYTLLTFERWGDINKVNKPIFVTFDDGMMKNNMNAFHVLQKLKDDTFKPVATEYMIVNNVDAEGSLSTSSDIKEMVDSGIFSMMQSHTATHADLPKITNYEEELKESKEKLEKITGKPVIAVAYFGHVDDKVVAETKKYYQFATTTKPGKFITKGEPDELLKMMKRVRIHHTTTVEQFASSIKK